Protein AF-A0A800JEU3-F1 (afdb_monomer_lite)

pLDDT: mean 88.06, std 15.31, range [31.55, 98.81]

Secondary structure (DSSP, 8-state):
--HHHHHTS-TTT-SHHHHHHHHHHHHSS-EEHHHHHHHHT--HHHHHHHHHHHHHTTSEEEEEEEETTEEEEEEEE-HHHHHHHHHHHHHHHHHHHHHHHHHHHHS-S----S----TTSEEEEE-SS-S--HHHHHHHHHHHHHHHHS-EEEES-S-S-HHHHHHHHHTT-EEESSGGG--SSEEEE-TT---HHHHHHHHHTT-EEEE---HHHHHHHHHHHHHHHTT-EEEEES-TT-HHHHHHHHT-SSEEEESSHHHHHTSPP-SEEEEEE-TTS-HHHHHHHHHHHHHH-TTSEEEE---S-HHHHHHHHHHHHHHHT-SEEEEES-TT-HHHHHHHHHHTTT-S-EEEESSGGG--GGGS-SSEEEEEEE-TT--HHHHHHHHHHHHHHTT---------

Foldseek 3Di:
DPVVLVVPADPLCPDPLLVLLLVVLLVDQKDWLVRSCVVVVHDSVRSVVSQVSCVVVVQKDWDWDADPNHIIIMIHGDPVNNVSSVVNVVSVVVVVVVVVVVVVVPDPDDDDDDFDPDPFAEAEAEQPFFAADPLLVQQLVLLLVVLVVFAEEEADDQFPDPVSVVVSVVSRYHYDPDLVPDPTQAYEYHLLAAAPVVVVVNVVVNHHYHYSHNVLLVVLLVLLVVCVVVVAAEEEQEDPPPRSVNRSPVPDPGHHYDPDLVSLLPDDADQEYEYEYRQQDDVVSSVVVQVSNCVNHVNHHYHYDYSNHPSNVSQLVSLLVLLLQFQAEEEEADPPDPQSVVSQVSSVVRYVHYDYDHALVRDDLVRQDLHGYYYYHYGNRGDPVRSVRNVVSSCVSNVNDDPPPDDD

Sequence (408 aa):
MNPETFQQLDKVIHEKGRMAIMSMLAASAELSFTELRDALGMTDGNLTTHIRTLKKSGYVAVAKSVQDNRPLTTCALTAAGRKAFGKYVALLEGIVKEARWSEKKTQPNESFTQPLPYKAGLTLLRAEHLGMCFGVRDAITMARHEVAAQPLTILGELVHNATVLDDLGQRGVQFENELERVATPTAMITAHGASDKARARVRAAGLRVADATCPLVHFAHEQVHKLAAAGFHVVVIGRKGHVEVRGLTEDLDECDVVLNETDIDALKARPHFGVAAQTTQPISRVRELVDYLQARFPKSEVRFVDTVCQPTKQRQESAEEMAFQSDVVLVVGGTNSNNTAELVRTCGKYCESVHHVQGPDDVSAEWIPETGTLGITAGTSTPDETIDAVEARVREISGVLLPTHRAA

Radius of gyration: 25.37 Å; chains: 1; bounding box: 52×61×71 Å

Structure (mmCIF, N/CA/C/O backbone):
data_AF-A0A800JEU3-F1
#
_entry.id   AF-A0A800JEU3-F1
#
loop_
_atom_site.group_PDB
_atom_site.id
_atom_site.type_symbol
_atom_site.label_atom_id
_atom_site.label_alt_id
_atom_site.label_comp_id
_atom_site.label_asym_id
_atom_site.label_entity_id
_atom_site.label_seq_id
_atom_site.pdbx_PDB_ins_code
_atom_site.Cartn_x
_atom_site.Cartn_y
_atom_site.Cartn_z
_atom_site.occupancy
_atom_site.B_iso_or_equiv
_atom_site.auth_seq_id
_atom_site.auth_comp_id
_atom_site.auth_asym_id
_atom_site.auth_atom_id
_atom_site.pdbx_PDB_model_num
ATOM 1 N N . MET A 1 1 ? 3.277 -17.929 31.498 1.00 55.88 1 MET A N 1
ATOM 2 C CA . MET A 1 1 ? 3.671 -18.832 30.399 1.00 55.88 1 MET A CA 1
ATOM 3 C C . MET A 1 1 ? 3.593 -20.264 30.906 1.00 55.88 1 MET A C 1
ATOM 5 O O . MET A 1 1 ? 4.268 -20.564 31.884 1.00 55.88 1 MET A O 1
ATOM 9 N N . ASN A 1 2 ? 2.724 -21.104 30.335 1.00 58.25 2 ASN A N 1
ATOM 10 C CA . ASN A 1 2 ? 2.676 -22.518 30.708 1.00 58.25 2 ASN A CA 1
ATOM 11 C C . ASN A 1 2 ? 3.906 -23.222 30.092 1.00 58.25 2 ASN A C 1
ATOM 13 O O . ASN A 1 2 ? 4.012 -23.273 28.864 1.00 58.25 2 ASN A O 1
ATOM 17 N N . PRO A 1 3 ? 4.863 -23.732 30.891 1.00 58.62 3 PRO A N 1
ATOM 18 C CA . PRO A 1 3 ? 6.051 -24.398 30.357 1.00 58.62 3 PRO A CA 1
ATOM 19 C C . PRO A 1 3 ? 5.718 -25.668 29.558 1.00 58.62 3 PRO A C 1
ATOM 21 O O . PRO A 1 3 ? 6.531 -26.101 28.743 1.00 58.62 3 PRO A O 1
ATOM 24 N N . GLU A 1 4 ? 4.522 -26.240 29.726 1.00 63.62 4 GLU A N 1
ATOM 25 C CA . GLU A 1 4 ? 4.069 -27.400 28.954 1.00 63.62 4 GLU A CA 1
ATOM 26 C C . GLU A 1 4 ? 3.823 -27.076 27.473 1.00 63.62 4 GLU A C 1
ATOM 28 O O . GLU A 1 4 ? 4.036 -27.937 26.621 1.00 63.62 4 GLU A O 1
ATOM 33 N N . THR A 1 5 ? 3.445 -25.840 27.126 1.00 65.44 5 THR A N 1
ATOM 34 C CA . THR A 1 5 ? 3.166 -25.445 25.731 1.00 65.44 5 THR A CA 1
ATOM 35 C C . THR A 1 5 ? 4.441 -25.465 24.878 1.00 65.44 5 THR A C 1
ATOM 37 O O . THR A 1 5 ? 4.423 -25.908 23.731 1.00 65.44 5 THR A O 1
ATOM 40 N N . PHE A 1 6 ? 5.590 -25.088 25.454 1.00 72.44 6 PHE A N 1
ATOM 41 C CA . PHE A 1 6 ? 6.894 -25.187 24.781 1.00 72.44 6 PHE A CA 1
ATOM 42 C C . PHE A 1 6 ? 7.346 -26.634 24.584 1.00 72.44 6 PHE A C 1
ATOM 44 O O . PHE A 1 6 ? 8.010 -26.946 23.597 1.00 72.44 6 PHE A O 1
ATOM 51 N N . GLN A 1 7 ? 6.971 -27.535 25.496 1.00 77.31 7 GLN A N 1
ATOM 52 C CA . GLN A 1 7 ? 7.301 -28.957 25.382 1.00 77.31 7 GLN A CA 1
ATOM 53 C C . GLN A 1 7 ? 6.527 -29.652 24.251 1.00 77.31 7 GLN A C 1
ATOM 55 O O . GLN A 1 7 ? 6.965 -30.700 23.776 1.00 77.31 7 GLN A O 1
ATOM 60 N N . GLN A 1 8 ? 5.421 -29.054 23.796 1.00 81.56 8 GLN A N 1
ATOM 61 C CA . GLN A 1 8 ? 4.605 -29.546 22.683 1.00 81.56 8 GLN A CA 1
ATOM 62 C C . GLN A 1 8 ? 5.136 -29.129 21.304 1.00 81.56 8 GLN A C 1
ATOM 64 O O . GLN A 1 8 ? 4.650 -29.638 20.292 1.00 81.56 8 GLN A O 1
ATOM 69 N N . LEU A 1 9 ? 6.131 -28.232 21.235 1.00 86.25 9 LEU A N 1
ATOM 70 C CA . LEU A 1 9 ? 6.754 -27.870 19.965 1.00 86.25 9 LEU A CA 1
ATOM 71 C C . LEU A 1 9 ? 7.426 -29.093 19.347 1.00 86.25 9 LEU A C 1
ATOM 73 O O . LEU A 1 9 ? 8.233 -29.784 19.975 1.00 86.25 9 LEU A O 1
ATOM 77 N N . ASP A 1 10 ? 7.112 -29.336 18.078 1.00 89.88 10 ASP A N 1
ATOM 78 C CA . ASP A 1 10 ? 7.740 -30.405 17.321 1.00 89.88 10 ASP A CA 1
ATOM 79 C C . ASP A 1 10 ? 9.250 -30.144 17.222 1.00 89.88 10 ASP A C 1
ATOM 81 O O . ASP A 1 10 ? 9.701 -29.242 16.515 1.00 89.88 10 ASP A O 1
ATOM 85 N N . LYS A 1 11 ? 10.042 -30.954 17.931 1.00 91.88 11 LYS A N 1
ATOM 86 C CA . LYS A 1 11 ? 11.508 -30.841 18.001 1.00 91.88 11 LYS A CA 1
ATOM 87 C C . LYS A 1 11 ? 12.188 -31.058 16.648 1.00 91.88 11 LYS A C 1
ATOM 89 O O . LYS A 1 11 ? 13.310 -30.596 16.434 1.00 91.88 11 LYS A O 1
ATOM 94 N N . VAL A 1 12 ? 11.531 -31.766 15.729 1.00 92.94 12 VAL A N 1
ATOM 95 C CA . VAL A 1 12 ? 12.007 -31.907 14.353 1.00 92.94 12 VAL A CA 1
ATOM 96 C C . VAL A 1 12 ? 11.840 -30.577 13.624 1.00 92.94 12 VAL A C 1
ATOM 98 O O . VAL A 1 12 ? 12.732 -30.196 12.883 1.00 92.94 12 VAL A O 1
ATOM 101 N N . ILE A 1 13 ? 10.761 -29.831 13.844 1.00 93.69 13 ILE A N 1
ATOM 102 C CA . ILE A 1 13 ? 10.526 -28.554 13.149 1.00 93.69 13 ILE A CA 1
ATOM 103 C C . ILE A 1 13 ? 11.259 -27.393 13.834 1.00 93.69 13 ILE A C 1
ATOM 105 O O . ILE A 1 13 ? 11.783 -26.524 13.144 1.00 93.69 13 ILE A O 1
ATOM 109 N N . HIS A 1 14 ? 11.338 -27.394 15.171 1.00 92.88 14 HIS A N 1
ATOM 110 C CA . HIS A 1 14 ? 11.905 -26.326 16.006 1.00 92.88 14 HIS A CA 1
ATOM 111 C C . HIS A 1 14 ? 13.440 -26.267 15.965 1.00 92.88 14 HIS A C 1
ATOM 113 O O . HIS A 1 14 ? 14.145 -26.479 16.947 1.00 92.88 14 HIS A O 1
ATOM 119 N N . GLU A 1 15 ? 13.953 -25.993 14.776 1.00 93.44 15 GLU A N 1
ATOM 120 C CA . GLU A 1 15 ? 15.336 -25.684 14.463 1.00 93.44 15 GLU A CA 1
ATOM 121 C C . GLU A 1 15 ? 15.302 -24.734 13.255 1.00 93.44 15 GLU A C 1
ATOM 123 O O . GLU A 1 15 ? 14.517 -24.935 12.325 1.00 93.44 15 GLU A O 1
ATOM 128 N N . LYS A 1 16 ? 16.113 -23.672 13.291 1.00 92.69 16 LYS A N 1
ATOM 129 C CA . LYS A 1 16 ? 16.038 -22.539 12.356 1.00 92.69 16 LYS A CA 1
ATOM 130 C C . LYS A 1 16 ? 16.022 -22.979 10.889 1.00 92.69 16 LYS A C 1
ATOM 132 O O . LYS A 1 16 ? 15.193 -22.492 10.121 1.00 92.69 16 LYS A O 1
ATOM 137 N N . GLY A 1 17 ? 16.920 -23.882 10.499 1.00 91.44 17 GLY A N 1
ATOM 138 C CA . GLY A 1 17 ? 17.047 -24.314 9.113 1.00 91.44 17 GLY A CA 1
ATOM 139 C C . GLY A 1 17 ? 15.857 -25.141 8.632 1.00 91.44 17 GLY A C 1
ATOM 140 O O . GLY A 1 17 ? 15.306 -24.879 7.563 1.00 91.44 17 GLY A O 1
ATOM 141 N N . ARG A 1 18 ? 15.402 -26.104 9.439 1.00 97.50 18 ARG A N 1
ATOM 142 C CA . ARG A 1 18 ? 14.235 -26.941 9.110 1.00 97.50 18 ARG A CA 1
ATOM 143 C C . ARG A 1 18 ? 12.944 -26.136 9.040 1.00 97.50 18 ARG A C 1
ATOM 145 O O . ARG A 1 18 ? 12.169 -26.340 8.109 1.00 97.50 18 ARG A O 1
ATOM 152 N N . MET A 1 19 ? 12.748 -25.199 9.965 1.00 96.12 19 MET A N 1
ATOM 153 C CA . MET A 1 19 ? 11.608 -24.285 9.935 1.00 96.12 19 MET A CA 1
ATOM 154 C C . MET A 1 19 ? 11.597 -23.461 8.641 1.00 96.12 19 MET A C 1
ATOM 156 O O . MET A 1 19 ? 10.575 -23.420 7.966 1.00 96.12 19 MET A O 1
ATOM 160 N N . ALA A 1 20 ? 12.735 -22.878 8.245 1.00 93.94 20 ALA A N 1
ATOM 161 C CA . ALA A 1 20 ? 12.829 -22.072 7.027 1.00 93.94 20 ALA A CA 1
ATOM 162 C C . ALA A 1 20 ? 12.518 -22.878 5.750 1.00 93.94 20 ALA A C 1
ATOM 164 O O . ALA A 1 20 ? 11.763 -22.418 4.893 1.00 93.94 20 ALA A O 1
ATOM 165 N N . ILE A 1 21 ? 13.024 -24.114 5.655 1.00 95.62 21 ILE A N 1
ATOM 166 C CA . ILE A 1 21 ? 12.718 -25.032 4.544 1.00 95.62 21 ILE A CA 1
ATOM 167 C C . ILE A 1 21 ? 11.220 -25.354 4.500 1.00 95.62 21 ILE A C 1
ATOM 169 O O . ILE A 1 21 ? 10.610 -25.307 3.432 1.00 95.62 21 ILE A O 1
ATOM 173 N N . MET A 1 22 ? 10.613 -25.678 5.647 1.00 96.38 22 MET A N 1
ATOM 174 C CA . MET A 1 22 ? 9.184 -25.995 5.706 1.00 96.38 22 MET A CA 1
ATOM 175 C C . MET A 1 22 ? 8.310 -24.787 5.357 1.00 96.38 22 MET A C 1
ATOM 177 O O . MET A 1 22 ? 7.333 -24.969 4.639 1.00 96.38 22 MET A O 1
ATOM 181 N N . SER A 1 23 ? 8.686 -23.569 5.765 1.00 94.19 23 SER A N 1
ATOM 182 C CA . SER A 1 23 ? 7.999 -22.332 5.368 1.00 94.19 23 SER A CA 1
ATOM 183 C C . SER A 1 23 ? 8.014 -22.126 3.852 1.00 94.19 23 SER A C 1
ATOM 185 O O . SER A 1 23 ? 6.966 -21.896 3.250 1.00 94.19 23 SER A O 1
ATOM 187 N N . MET A 1 24 ? 9.181 -22.261 3.213 1.00 93.19 24 MET A N 1
ATOM 188 C CA . MET A 1 24 ? 9.302 -22.112 1.758 1.00 93.19 24 MET A CA 1
ATOM 189 C C . MET A 1 24 ? 8.472 -23.150 0.994 1.00 93.19 24 MET A C 1
ATOM 191 O O . MET A 1 24 ? 7.746 -22.811 0.061 1.00 93.19 24 MET A O 1
ATOM 195 N N . LEU A 1 25 ? 8.526 -24.413 1.424 1.00 92.44 25 LEU A N 1
ATOM 196 C CA . LEU A 1 25 ? 7.765 -25.511 0.818 1.00 92.44 25 LEU A CA 1
ATOM 197 C C . LEU A 1 25 ? 6.268 -25.507 1.185 1.00 92.44 25 LEU A C 1
ATOM 199 O O . LEU A 1 25 ? 5.484 -26.259 0.604 1.00 92.44 25 LEU A O 1
ATOM 203 N N . ALA A 1 26 ? 5.852 -24.704 2.166 1.00 88.25 26 ALA A N 1
ATOM 204 C CA . ALA A 1 26 ? 4.441 -24.436 2.431 1.00 88.25 26 ALA A CA 1
ATOM 205 C C . ALA A 1 26 ? 3.883 -23.397 1.450 1.00 88.25 26 ALA A C 1
ATOM 207 O O . ALA A 1 26 ? 2.743 -23.544 1.016 1.00 88.25 26 ALA A O 1
ATOM 208 N N . ALA A 1 27 ? 4.695 -22.404 1.070 1.00 84.19 27 ALA A N 1
ATOM 209 C CA . ALA A 1 27 ? 4.334 -21.351 0.120 1.00 84.19 27 ALA A CA 1
ATOM 210 C C . ALA A 1 27 ? 4.409 -21.788 -1.356 1.00 84.19 27 ALA A C 1
ATOM 212 O O . ALA A 1 27 ? 3.821 -21.143 -2.217 1.00 84.19 27 ALA A O 1
ATOM 213 N N . SER A 1 28 ? 5.128 -22.872 -1.656 1.00 83.88 28 SER A N 1
ATOM 214 C CA . SER A 1 28 ? 5.294 -23.418 -3.011 1.00 83.88 28 SER A CA 1
ATOM 215 C C . SER A 1 28 ? 4.896 -24.893 -3.062 1.00 83.88 28 SER A C 1
ATOM 217 O O . SER A 1 28 ? 5.061 -25.624 -2.088 1.00 83.88 28 SER A O 1
ATOM 219 N N . ALA A 1 29 ? 4.366 -25.367 -4.194 1.00 80.56 29 ALA A N 1
ATOM 220 C CA . ALA A 1 29 ? 3.977 -26.774 -4.330 1.00 80.56 29 ALA A CA 1
ATOM 221 C C . ALA A 1 29 ? 5.193 -27.718 -4.232 1.00 80.56 29 ALA A C 1
ATOM 223 O O . ALA A 1 29 ? 5.134 -28.720 -3.514 1.00 80.56 29 ALA A O 1
ATOM 224 N N . GLU A 1 30 ? 6.284 -27.346 -4.903 1.00 91.88 30 GLU A N 1
ATOM 225 C CA . GLU A 1 30 ? 7.563 -28.051 -4.988 1.00 91.88 30 GLU A CA 1
ATOM 226 C C . GLU A 1 30 ? 8.678 -27.028 -5.284 1.00 91.88 30 GLU A C 1
ATOM 228 O O . GLU A 1 30 ? 8.423 -26.040 -5.970 1.00 91.88 30 GLU A O 1
ATOM 233 N N . LEU A 1 31 ? 9.889 -27.241 -4.761 1.00 94.19 31 LEU A N 1
ATOM 234 C CA . LEU A 1 31 ? 11.084 -26.436 -5.059 1.00 94.19 31 LEU A CA 1
ATOM 235 C C . LEU A 1 31 ? 12.291 -27.343 -5.305 1.00 94.19 31 LEU A C 1
ATOM 237 O O . LEU A 1 31 ? 12.438 -28.385 -4.661 1.00 94.19 31 LEU A O 1
ATOM 241 N N . SER A 1 32 ? 13.198 -26.942 -6.191 1.00 96.12 32 SER A N 1
ATOM 242 C CA . SER A 1 32 ? 14.481 -27.620 -6.366 1.00 96.12 32 SER A CA 1
ATOM 243 C C . SER A 1 32 ? 15.416 -27.400 -5.171 1.00 96.12 32 SER A C 1
ATOM 245 O O . SER A 1 32 ? 15.309 -26.436 -4.412 1.00 96.12 32 SER A O 1
ATOM 247 N N . PHE A 1 33 ? 16.379 -28.308 -5.005 1.00 95.69 33 PHE A N 1
ATOM 248 C CA . PHE A 1 33 ? 17.426 -28.187 -3.990 1.00 95.69 33 PHE A CA 1
ATOM 249 C C . PHE A 1 33 ? 18.221 -26.883 -4.151 1.00 95.69 33 PHE A C 1
ATOM 251 O O . PHE A 1 33 ? 18.536 -26.232 -3.160 1.00 95.69 33 PHE A O 1
ATOM 258 N N . THR A 1 34 ? 18.518 -26.496 -5.393 1.00 92.25 34 THR A N 1
ATOM 259 C CA . THR A 1 34 ? 19.255 -25.270 -5.715 1.00 92.25 34 THR A CA 1
ATOM 260 C C . THR A 1 34 ? 18.453 -24.024 -5.348 1.00 92.25 34 THR A C 1
ATOM 262 O O . THR A 1 34 ? 18.989 -23.149 -4.678 1.00 92.25 34 THR A O 1
ATOM 265 N N . GLU A 1 35 ? 17.158 -23.978 -5.675 1.00 93.88 35 GLU A N 1
ATOM 266 C CA . GLU A 1 35 ? 16.282 -22.859 -5.289 1.00 93.88 35 GLU A CA 1
ATOM 267 C C . GLU A 1 35 ? 16.171 -22.719 -3.769 1.00 93.88 35 GLU A C 1
ATOM 269 O O . GLU A 1 35 ? 16.309 -21.618 -3.243 1.00 93.88 35 GLU A O 1
ATOM 274 N N . LEU A 1 36 ? 15.982 -23.831 -3.047 1.00 94.56 36 LEU A N 1
ATOM 275 C CA . LEU A 1 36 ? 15.954 -23.816 -1.581 1.00 94.56 36 LEU A CA 1
ATOM 276 C C . LEU A 1 36 ? 17.273 -23.320 -0.990 1.00 94.56 36 LEU A C 1
ATOM 278 O O . LEU A 1 36 ? 17.274 -22.571 -0.018 1.00 94.56 36 LEU A O 1
ATOM 282 N N . ARG A 1 37 ? 18.402 -23.748 -1.554 1.00 96.44 37 ARG A N 1
ATOM 283 C CA . ARG A 1 37 ? 19.724 -23.345 -1.083 1.00 96.44 37 ARG A CA 1
ATOM 284 C C . ARG A 1 37 ? 19.946 -21.853 -1.253 1.00 96.44 37 ARG A C 1
ATOM 286 O O . ARG A 1 37 ? 20.336 -21.193 -0.291 1.00 96.44 37 ARG A O 1
ATOM 293 N N . ASP A 1 38 ? 19.711 -21.359 -2.463 1.00 92.25 38 ASP A N 1
ATOM 294 C CA . ASP A 1 38 ? 20.018 -19.987 -2.842 1.00 92.25 38 ASP A CA 1
ATOM 295 C C . ASP A 1 38 ? 19.075 -19.019 -2.114 1.00 92.25 38 ASP A C 1
ATOM 297 O O . ASP A 1 38 ? 19.531 -18.028 -1.547 1.00 92.25 38 ASP A O 1
ATOM 301 N N . ALA A 1 39 ? 17.785 -19.359 -2.004 1.00 89.56 39 ALA A N 1
ATOM 302 C CA . ALA A 1 39 ? 16.812 -18.552 -1.272 1.00 89.56 39 ALA A CA 1
ATOM 303 C C . ALA A 1 39 ? 17.063 -18.513 0.245 1.00 89.56 39 ALA A C 1
ATOM 305 O O . ALA A 1 39 ? 16.799 -17.498 0.887 1.00 89.56 39 ALA A O 1
ATOM 306 N N . LEU A 1 40 ? 17.571 -19.602 0.835 1.00 92.38 40 LEU A N 1
ATOM 307 C CA . LEU A 1 40 ? 17.846 -19.680 2.275 1.00 92.38 40 LEU A CA 1
ATOM 308 C C . LEU A 1 40 ? 19.284 -19.297 2.651 1.00 92.38 40 LEU A C 1
ATOM 310 O O . LEU A 1 40 ? 19.619 -19.314 3.838 1.00 92.38 40 LEU A O 1
ATOM 314 N N . GLY A 1 41 ? 20.144 -18.997 1.672 1.00 93.00 41 GLY A N 1
ATOM 315 C CA . GLY A 1 41 ? 21.563 -18.712 1.894 1.00 93.00 41 GLY A CA 1
ATOM 316 C C . GLY A 1 41 ? 22.309 -19.845 2.612 1.00 93.00 41 GLY A C 1
ATOM 317 O O . GLY A 1 41 ? 23.214 -19.590 3.406 1.00 93.00 41 GLY A O 1
ATOM 318 N N . MET A 1 42 ? 21.901 -21.102 2.403 1.00 93.44 42 MET A N 1
ATOM 319 C CA . MET A 1 42 ? 22.499 -22.268 3.065 1.00 93.44 42 MET A CA 1
ATOM 320 C C . MET A 1 42 ? 23.627 -22.875 2.229 1.00 93.44 42 MET A C 1
ATOM 322 O O . MET A 1 42 ? 23.632 -22.792 1.009 1.00 93.44 42 MET A O 1
ATOM 326 N N . THR A 1 43 ? 24.571 -23.565 2.870 1.00 94.19 43 THR A N 1
ATOM 327 C CA . THR A 1 43 ? 25.516 -24.428 2.145 1.00 94.19 43 THR A CA 1
ATOM 328 C C . THR A 1 43 ? 24.853 -25.758 1.771 1.00 94.19 43 THR A C 1
ATOM 330 O O . THR A 1 43 ? 23.958 -26.227 2.482 1.00 94.19 43 THR A O 1
ATOM 333 N N . ASP A 1 44 ? 25.328 -26.418 0.708 1.00 92.38 44 ASP A N 1
ATOM 334 C CA . ASP A 1 44 ? 24.822 -27.731 0.267 1.00 92.38 44 ASP A CA 1
ATOM 335 C C . ASP A 1 44 ? 24.794 -28.760 1.414 1.00 92.38 44 ASP A C 1
ATOM 337 O O . ASP A 1 44 ? 23.816 -29.492 1.595 1.00 92.38 44 ASP A O 1
ATOM 341 N N . GLY A 1 45 ? 25.856 -28.805 2.228 1.00 88.25 45 GLY A N 1
ATOM 342 C CA . GLY A 1 45 ? 25.961 -29.724 3.365 1.00 88.25 45 GLY A CA 1
ATOM 343 C C . GLY A 1 45 ? 24.949 -29.426 4.474 1.00 88.25 45 GLY A C 1
ATOM 344 O O . GLY A 1 45 ? 24.357 -30.352 5.041 1.00 88.25 45 GLY A O 1
ATOM 345 N N . ASN A 1 46 ? 24.705 -28.141 4.745 1.00 91.75 46 ASN A N 1
ATOM 346 C CA . ASN A 1 46 ? 23.732 -27.714 5.743 1.00 91.75 46 ASN A CA 1
ATOM 347 C C . ASN A 1 46 ? 22.302 -28.066 5.299 1.00 91.75 46 ASN A C 1
ATOM 349 O O . ASN A 1 46 ? 21.583 -28.799 5.984 1.00 91.75 46 ASN A O 1
ATOM 353 N N . LEU A 1 47 ? 21.935 -27.662 4.079 1.00 95.62 47 LEU A N 1
ATOM 354 C CA . LEU A 1 47 ? 20.620 -27.937 3.500 1.00 95.62 47 LEU A CA 1
ATOM 355 C C . LEU A 1 47 ? 20.338 -29.445 3.404 1.00 95.62 47 LEU A C 1
ATOM 357 O O . LEU A 1 47 ? 19.269 -29.912 3.804 1.00 95.62 47 LEU A O 1
ATOM 361 N N . THR A 1 48 ? 21.322 -30.234 2.958 1.00 96.81 48 THR A N 1
ATOM 362 C CA . THR A 1 48 ? 21.212 -31.701 2.888 1.00 96.81 48 THR A CA 1
ATOM 363 C C . THR A 1 48 ? 20.892 -32.317 4.249 1.00 96.81 48 THR A C 1
ATOM 365 O O . THR A 1 48 ? 20.086 -33.247 4.339 1.00 96.81 48 THR A O 1
ATOM 368 N N . THR A 1 49 ? 21.507 -31.812 5.319 1.00 93.94 49 THR A N 1
ATOM 369 C CA . THR A 1 49 ? 21.318 -32.332 6.679 1.00 93.94 49 THR A CA 1
ATOM 370 C C . THR A 1 49 ? 19.899 -32.065 7.186 1.00 93.94 49 THR A C 1
ATOM 372 O O . THR A 1 49 ? 19.240 -32.975 7.710 1.00 93.94 49 THR A O 1
ATOM 375 N N . HIS A 1 50 ? 19.383 -30.855 6.965 1.00 97.25 50 HIS A N 1
ATOM 376 C CA . HIS A 1 50 ? 18.015 -30.498 7.337 1.00 97.25 50 HIS A CA 1
ATOM 377 C C . HIS A 1 50 ? 16.973 -31.268 6.514 1.00 97.25 50 HIS A C 1
ATOM 379 O O . HIS A 1 50 ? 16.083 -31.888 7.102 1.00 97.25 50 HIS A O 1
ATOM 385 N N . ILE A 1 51 ? 17.121 -31.323 5.183 1.00 97.06 51 ILE A N 1
ATOM 386 C CA . ILE A 1 51 ? 16.217 -32.074 4.294 1.00 97.06 51 ILE A CA 1
ATOM 387 C C . ILE A 1 51 ? 16.199 -33.557 4.664 1.00 97.06 51 ILE A C 1
ATOM 389 O O . ILE A 1 51 ? 15.130 -34.158 4.743 1.00 97.06 51 ILE A O 1
ATOM 393 N N . ARG A 1 52 ? 17.359 -34.166 4.943 1.00 97.12 52 ARG A N 1
ATOM 394 C CA . ARG A 1 52 ? 17.433 -35.574 5.365 1.00 97.12 52 ARG A CA 1
ATOM 395 C C . ARG A 1 52 ? 16.649 -35.820 6.650 1.00 97.12 52 ARG A C 1
ATOM 397 O O . ARG A 1 52 ? 15.950 -36.825 6.749 1.00 97.12 52 ARG A O 1
ATOM 404 N N . THR A 1 53 ? 16.758 -34.909 7.613 1.00 95.69 53 THR A N 1
ATOM 405 C CA . THR A 1 53 ? 16.039 -35.005 8.888 1.00 95.69 53 THR A CA 1
ATOM 406 C C . THR A 1 53 ? 14.530 -34.882 8.676 1.00 95.69 53 THR A C 1
ATOM 408 O O . THR A 1 53 ? 13.779 -35.738 9.136 1.00 95.69 53 THR A O 1
ATOM 411 N N . LEU A 1 54 ? 14.089 -33.887 7.902 1.00 97.38 54 LEU A N 1
ATOM 412 C CA . LEU A 1 54 ? 12.677 -33.684 7.566 1.00 97.38 54 LEU A CA 1
ATOM 413 C C . LEU A 1 54 ? 12.090 -34.852 6.763 1.00 97.38 54 LEU A C 1
ATOM 415 O O . LEU A 1 54 ? 10.966 -35.279 7.023 1.00 97.38 54 LEU A O 1
ATOM 419 N N . LYS A 1 55 ? 12.860 -35.413 5.826 1.00 97.25 55 LYS A N 1
ATOM 420 C CA . LYS A 1 55 ? 12.481 -36.606 5.063 1.00 97.25 55 LYS A CA 1
ATOM 421 C C . LYS A 1 55 ? 12.351 -37.836 5.955 1.00 97.25 55 LYS A C 1
ATOM 423 O O . LYS A 1 55 ? 11.383 -38.576 5.820 1.00 97.25 55 LYS A O 1
ATOM 428 N N . LYS A 1 56 ? 13.296 -38.058 6.878 1.00 96.81 56 LYS A N 1
ATOM 429 C CA . LYS A 1 56 ? 13.252 -39.187 7.825 1.00 96.81 56 LYS A CA 1
ATOM 430 C C . LYS A 1 56 ? 12.013 -39.127 8.724 1.00 96.81 56 LYS A C 1
ATOM 432 O O . LYS A 1 56 ? 11.450 -40.171 9.030 1.00 96.81 56 LYS A O 1
ATOM 437 N N . SER A 1 57 ? 11.572 -37.924 9.088 1.00 95.81 57 SER A N 1
ATOM 438 C CA . SER A 1 57 ? 10.330 -37.696 9.839 1.00 95.81 57 SER A CA 1
ATOM 439 C C . SER A 1 57 ? 9.067 -37.696 8.965 1.00 95.81 57 SER A C 1
ATOM 441 O O . SER A 1 57 ? 7.973 -37.466 9.468 1.00 95.81 57 SER A O 1
ATOM 443 N N . GLY A 1 58 ? 9.194 -37.944 7.657 1.00 96.56 58 GLY A N 1
ATOM 444 C CA . GLY A 1 58 ? 8.072 -38.009 6.720 1.00 96.56 58 GLY A CA 1
ATOM 445 C C . GLY A 1 58 ? 7.470 -36.654 6.340 1.00 96.56 58 GLY A C 1
ATOM 446 O O . GLY A 1 58 ? 6.409 -36.624 5.721 1.00 96.56 58 GLY A O 1
ATOM 447 N N . TYR A 1 59 ? 8.112 -35.535 6.684 1.00 97.25 59 TYR A N 1
ATOM 448 C CA . TYR A 1 59 ? 7.578 -34.186 6.456 1.00 97.25 59 TYR A CA 1
ATOM 449 C C . TYR A 1 59 ? 7.884 -33.644 5.063 1.00 97.25 59 TYR A C 1
ATOM 451 O O . TYR A 1 59 ? 7.064 -32.934 4.483 1.00 97.25 59 TYR A O 1
ATOM 459 N N . VAL A 1 60 ? 9.036 -34.010 4.507 1.00 97.19 60 VAL A N 1
ATOM 460 C CA . VAL A 1 60 ? 9.461 -33.588 3.168 1.00 97.19 60 VAL A CA 1
ATOM 461 C C . VAL A 1 60 ? 9.642 -34.812 2.277 1.00 97.19 60 VAL A C 1
ATOM 463 O O . VAL A 1 60 ? 10.378 -35.740 2.616 1.00 97.19 60 VAL A O 1
ATOM 466 N N . ALA A 1 61 ? 8.983 -34.805 1.123 1.00 95.75 61 ALA A N 1
ATOM 467 C CA . ALA A 1 61 ? 9.280 -35.710 0.025 1.00 95.75 61 ALA A CA 1
ATOM 468 C C . ALA A 1 61 ? 10.447 -35.146 -0.787 1.00 95.75 61 ALA A C 1
ATOM 470 O O . ALA A 1 61 ? 10.532 -33.939 -0.998 1.00 95.75 61 ALA A O 1
ATOM 471 N N . VAL A 1 62 ? 11.340 -36.029 -1.237 1.00 96.50 62 VAL A N 1
ATOM 472 C CA . VAL A 1 62 ? 12.461 -35.670 -2.112 1.00 96.50 62 VAL A CA 1
ATOM 473 C C . VAL A 1 62 ? 12.399 -36.557 -3.341 1.00 96.50 62 VAL A C 1
ATOM 475 O O . VAL A 1 62 ? 12.561 -37.776 -3.205 1.00 96.50 62 VAL A O 1
ATOM 478 N N . ALA A 1 63 ? 12.192 -35.946 -4.501 1.00 93.81 63 ALA A N 1
ATOM 479 C CA . ALA A 1 63 ? 12.208 -36.606 -5.796 1.00 93.81 63 ALA A CA 1
ATOM 480 C C . ALA A 1 63 ? 13.529 -36.311 -6.515 1.00 93.81 63 ALA A C 1
ATOM 482 O O . ALA A 1 63 ? 14.133 -35.252 -6.347 1.00 93.81 63 ALA A O 1
ATOM 483 N N . LYS A 1 64 ? 14.004 -37.286 -7.290 1.00 92.44 64 LYS A N 1
ATOM 484 C CA . LYS A 1 64 ? 15.152 -37.123 -8.181 1.00 92.44 64 LYS A CA 1
ATOM 485 C C . LYS A 1 64 ? 14.678 -37.371 -9.598 1.00 92.44 64 LYS A C 1
ATOM 487 O O . LYS A 1 64 ? 14.123 -38.432 -9.873 1.00 92.44 64 LYS A O 1
ATOM 492 N N . SER A 1 65 ? 14.917 -36.412 -10.470 1.00 88.75 65 SER A N 1
ATOM 493 C CA . SER A 1 65 ? 14.639 -36.499 -11.896 1.00 88.75 65 SER A CA 1
ATOM 494 C C . SER A 1 65 ? 15.881 -36.093 -12.683 1.00 88.75 65 SER A C 1
ATOM 496 O O . SER A 1 65 ? 16.892 -35.665 -12.121 1.00 88.75 65 SER A O 1
ATOM 498 N N . VAL A 1 66 ? 15.831 -36.285 -13.995 1.00 82.50 66 VAL A N 1
ATOM 499 C CA . VAL A 1 66 ? 16.843 -35.769 -14.914 1.00 82.50 66 VAL A CA 1
ATOM 500 C C . VAL A 1 66 ? 16.144 -34.754 -15.800 1.00 82.50 66 VAL A C 1
ATOM 502 O O . VAL A 1 66 ? 15.165 -35.092 -16.460 1.00 82.50 66 VAL A O 1
ATOM 505 N N . GLN A 1 67 ? 16.639 -33.523 -15.795 1.00 78.56 67 GLN A N 1
ATOM 506 C CA . GLN A 1 67 ? 16.181 -32.448 -16.667 1.00 78.56 67 GLN A CA 1
ATOM 507 C C . GLN A 1 67 ? 17.397 -31.947 -17.445 1.00 78.56 67 GLN A C 1
ATOM 509 O O . GLN A 1 67 ? 18.448 -31.703 -16.855 1.00 78.56 67 GLN A O 1
ATOM 514 N N . ASP A 1 68 ? 17.295 -31.887 -18.773 1.00 76.25 68 ASP A N 1
ATOM 515 C CA . ASP A 1 68 ? 18.379 -31.445 -19.665 1.00 76.25 68 ASP A CA 1
ATOM 516 C C . ASP A 1 68 ? 19.715 -32.181 -19.442 1.00 76.25 68 ASP A C 1
ATOM 518 O O . ASP A 1 68 ? 20.791 -31.584 -19.385 1.00 76.25 68 ASP A O 1
ATOM 522 N N . ASN A 1 69 ? 19.650 -33.510 -19.282 1.00 82.50 69 ASN A N 1
ATOM 523 C CA . ASN A 1 69 ? 20.802 -34.374 -18.989 1.00 82.50 69 ASN A CA 1
ATOM 524 C C . ASN A 1 69 ? 21.529 -34.063 -17.663 1.00 82.50 69 ASN A C 1
ATOM 526 O O . ASN A 1 69 ? 22.641 -34.544 -17.434 1.00 82.50 69 ASN A O 1
ATOM 530 N N . ARG A 1 70 ? 20.906 -33.290 -16.764 1.00 76.56 70 ARG A N 1
ATOM 531 C CA . ARG A 1 70 ? 21.434 -32.963 -15.436 1.00 76.56 70 ARG A CA 1
ATOM 532 C C . ARG A 1 70 ? 20.533 -33.533 -14.337 1.00 76.56 70 ARG A C 1
ATOM 534 O O . ARG A 1 70 ? 19.310 -33.508 -14.467 1.00 76.56 70 ARG A O 1
ATOM 541 N N . PRO A 1 71 ? 21.111 -34.058 -13.244 1.00 83.12 71 PRO A N 1
ATOM 542 C CA . PRO A 1 71 ? 20.328 -34.531 -12.113 1.00 83.12 71 PRO A CA 1
ATOM 543 C C . PRO A 1 71 ? 19.660 -33.346 -11.404 1.00 83.12 71 PRO A C 1
ATOM 545 O O . PRO A 1 71 ? 20.342 -32.454 -10.902 1.00 83.12 71 PRO A O 1
ATOM 548 N N . LEU A 1 72 ? 18.332 -33.368 -11.325 1.00 90.06 72 LEU A N 1
ATOM 549 C CA . LEU A 1 72 ? 17.525 -32.424 -10.563 1.00 90.06 72 LEU A CA 1
ATOM 550 C C . LEU A 1 72 ? 16.990 -33.122 -9.313 1.00 90.06 72 LEU A C 1
ATOM 552 O O . LEU A 1 72 ? 16.478 -34.239 -9.363 1.00 90.06 72 LEU A O 1
ATOM 556 N N . THR A 1 73 ? 17.125 -32.465 -8.167 1.00 94.25 73 THR A N 1
ATOM 557 C CA . THR A 1 73 ? 16.517 -32.920 -6.915 1.00 94.25 73 THR A CA 1
ATOM 558 C C . THR A 1 73 ? 15.479 -31.899 -6.496 1.00 94.25 73 THR A C 1
ATOM 560 O O . THR A 1 73 ? 15.833 -30.738 -6.301 1.00 94.25 73 THR A O 1
ATOM 563 N N . THR A 1 74 ? 14.231 -32.325 -6.336 1.00 95.62 74 THR A N 1
ATOM 564 C CA . THR A 1 74 ? 13.134 -31.470 -5.882 1.00 95.62 74 THR A CA 1
ATOM 565 C C . THR A 1 74 ? 12.600 -31.929 -4.537 1.00 95.62 74 THR A C 1
ATOM 567 O O . THR A 1 74 ? 12.731 -33.091 -4.141 1.00 95.62 74 THR A O 1
ATOM 570 N N . CYS A 1 75 ? 12.066 -30.974 -3.789 1.00 96.75 75 CYS A N 1
ATOM 571 C CA . CYS A 1 75 ? 11.558 -31.137 -2.444 1.00 96.75 75 CYS A CA 1
ATOM 572 C C . CYS A 1 75 ? 10.141 -30.575 -2.374 1.00 96.75 75 CYS A C 1
ATOM 574 O O . CYS A 1 75 ? 9.872 -29.495 -2.891 1.00 96.75 75 CYS A O 1
ATOM 576 N N . ALA A 1 76 ? 9.251 -31.279 -1.684 1.00 94.81 76 ALA A N 1
ATOM 577 C CA . ALA A 1 76 ? 7.883 -30.837 -1.442 1.00 94.81 76 ALA A CA 1
ATOM 578 C C . ALA A 1 76 ? 7.432 -31.263 -0.044 1.00 94.81 76 ALA A C 1
ATOM 580 O O . ALA A 1 76 ? 7.864 -32.303 0.465 1.00 94.81 76 ALA A O 1
ATOM 581 N N . LEU A 1 77 ? 6.536 -30.498 0.587 1.00 95.00 77 LEU A N 1
ATOM 582 C CA . LEU A 1 77 ? 5.886 -30.977 1.807 1.00 95.00 77 LEU A CA 1
ATOM 583 C C . LEU A 1 77 ? 4.931 -32.126 1.479 1.00 95.00 77 LEU A C 1
ATOM 585 O O . LEU A 1 77 ? 4.077 -32.018 0.594 1.00 95.00 77 LEU A O 1
ATOM 589 N N . THR A 1 78 ? 5.022 -33.203 2.257 1.00 95.19 78 THR A N 1
ATOM 590 C CA . THR A 1 78 ? 4.005 -34.261 2.252 1.00 95.19 78 THR A CA 1
ATOM 591 C C . THR A 1 78 ? 2.717 -33.754 2.909 1.00 95.19 78 THR A C 1
ATOM 593 O O . THR A 1 78 ? 2.723 -32.747 3.620 1.00 95.19 78 THR A O 1
ATOM 596 N N . ALA A 1 79 ? 1.602 -34.475 2.756 1.00 86.81 79 ALA A N 1
ATOM 597 C CA . ALA A 1 79 ? 0.373 -34.156 3.492 1.00 86.81 79 ALA A CA 1
ATOM 598 C C . ALA A 1 79 ? 0.595 -34.155 5.020 1.00 86.81 79 ALA A C 1
ATOM 600 O O . ALA A 1 79 ? 0.102 -33.273 5.727 1.00 86.81 79 ALA A O 1
ATOM 601 N N . ALA A 1 80 ? 1.395 -35.105 5.524 1.00 86.94 80 ALA A N 1
ATOM 602 C CA . ALA A 1 80 ? 1.792 -35.158 6.928 1.00 86.94 80 ALA A CA 1
ATOM 603 C C . ALA A 1 80 ? 2.652 -33.946 7.322 1.00 86.94 80 ALA A C 1
ATOM 605 O O . ALA A 1 80 ? 2.399 -33.340 8.360 1.00 86.94 80 ALA A O 1
ATOM 606 N N . GLY A 1 81 ? 3.603 -33.549 6.471 1.00 91.50 81 GLY A N 1
ATOM 607 C CA . GLY A 1 81 ? 4.447 -32.371 6.666 1.00 91.50 81 GLY A CA 1
ATOM 608 C C . GLY A 1 81 ? 3.665 -31.063 6.694 1.00 91.50 81 GLY A C 1
ATOM 609 O O . GLY A 1 81 ? 3.876 -30.265 7.600 1.00 91.50 81 GLY A O 1
ATOM 610 N N . ARG A 1 82 ? 2.708 -30.861 5.775 1.00 89.31 82 ARG A N 1
ATOM 611 C CA . ARG A 1 82 ? 1.828 -29.673 5.775 1.00 89.31 82 ARG A CA 1
ATOM 612 C C . ARG A 1 82 ? 0.986 -29.604 7.046 1.00 89.31 82 ARG A C 1
ATOM 614 O O . ARG A 1 82 ? 0.924 -28.558 7.684 1.00 89.31 82 ARG A O 1
ATOM 621 N N . LYS A 1 83 ? 0.392 -30.730 7.460 1.00 84.06 83 LYS A N 1
ATOM 622 C CA . LYS A 1 83 ? -0.395 -30.807 8.700 1.00 84.06 83 LYS A CA 1
ATOM 623 C C . LYS A 1 83 ? 0.463 -30.550 9.943 1.00 84.06 83 LYS A C 1
ATOM 625 O O . LYS A 1 83 ? 0.024 -29.835 10.839 1.00 84.06 83 LYS A O 1
ATOM 630 N N . ALA A 1 84 ? 1.663 -31.128 10.007 1.00 88.25 84 ALA A N 1
ATOM 631 C CA . ALA A 1 84 ? 2.596 -30.930 11.115 1.00 88.25 84 ALA A CA 1
ATOM 632 C C . ALA A 1 84 ? 3.079 -29.476 11.188 1.00 88.25 84 ALA A C 1
ATOM 634 O O . ALA A 1 84 ? 3.057 -28.880 12.261 1.00 88.25 84 ALA A O 1
ATOM 635 N N . PHE A 1 85 ? 3.421 -28.878 10.043 1.00 94.06 85 PHE A N 1
ATOM 636 C CA . PHE A 1 85 ? 3.842 -27.483 9.968 1.00 94.06 85 PHE A CA 1
ATOM 637 C C . PHE A 1 85 ? 2.725 -26.513 10.361 1.00 94.06 85 PHE A C 1
ATOM 639 O O . PHE A 1 85 ? 2.954 -25.624 11.171 1.00 94.06 85 PHE A O 1
ATOM 646 N N . GLY A 1 86 ? 1.497 -26.722 9.875 1.00 86.62 86 GLY A N 1
ATOM 647 C CA . GLY A 1 86 ? 0.348 -25.896 10.262 1.00 86.62 86 GLY A CA 1
ATOM 648 C C . GLY A 1 86 ? 0.063 -25.952 11.766 1.00 86.62 86 GLY A C 1
ATOM 649 O O . GLY A 1 86 ? -0.131 -24.917 12.395 1.00 86.62 86 GLY A O 1
ATOM 650 N N . LYS A 1 87 ? 0.124 -27.146 12.377 1.00 87.44 87 LYS A N 1
ATOM 651 C CA . LYS A 1 87 ? 0.017 -27.294 13.841 1.00 87.44 87 LYS A CA 1
ATOM 652 C C . LYS A 1 87 ? 1.143 -26.577 14.581 1.00 87.44 87 LYS A C 1
ATOM 654 O O . LYS A 1 87 ? 0.898 -25.969 15.615 1.00 87.44 87 LYS A O 1
ATOM 659 N N . TYR A 1 88 ? 2.363 -26.671 14.062 1.00 91.88 88 TYR A N 1
ATOM 660 C CA . TYR A 1 88 ? 3.530 -26.017 14.635 1.00 91.88 88 TYR A CA 1
ATOM 661 C C . TYR A 1 88 ? 3.401 -24.488 14.611 1.00 91.88 88 TYR A C 1
ATOM 663 O O . TYR A 1 88 ? 3.617 -23.851 15.638 1.00 91.88 88 TYR A O 1
ATOM 671 N N . VAL A 1 89 ? 2.988 -23.909 13.479 1.00 89.19 89 VAL A N 1
ATOM 672 C CA . VAL A 1 89 ? 2.737 -22.464 13.349 1.00 89.19 89 VAL A CA 1
ATOM 673 C C . VAL A 1 89 ? 1.608 -22.028 14.280 1.00 89.19 89 VAL A C 1
ATOM 675 O O . VAL A 1 89 ? 1.801 -21.090 15.041 1.00 89.19 89 VAL A O 1
ATOM 678 N N . ALA A 1 90 ? 0.489 -22.758 14.322 1.00 82.44 90 ALA A N 1
ATOM 679 C CA . ALA A 1 90 ? -0.615 -22.454 15.235 1.00 82.44 90 ALA A CA 1
ATOM 680 C C . ALA A 1 90 ? -0.192 -22.503 16.716 1.00 82.44 90 ALA A C 1
ATOM 682 O O . ALA A 1 90 ? -0.635 -21.686 17.522 1.00 82.44 90 ALA A O 1
ATOM 683 N N . LEU A 1 91 ? 0.693 -23.437 17.086 1.00 86.00 91 LEU A N 1
ATOM 684 C CA . LEU A 1 91 ? 1.247 -23.514 18.437 1.00 86.00 91 LEU A CA 1
ATOM 685 C C . LEU A 1 91 ? 2.185 -22.335 18.729 1.00 86.00 91 LEU A C 1
ATOM 687 O O . LEU A 1 91 ? 2.103 -21.762 19.811 1.00 86.00 91 LEU A O 1
ATOM 691 N N . LEU A 1 92 ? 3.036 -21.934 17.777 1.00 85.50 92 LEU A N 1
ATOM 692 C CA . LEU A 1 92 ? 3.867 -20.733 17.909 1.00 85.50 92 LEU A CA 1
ATOM 693 C C . LEU A 1 92 ? 3.018 -19.465 18.026 1.00 85.50 92 LEU A C 1
ATOM 695 O O . LEU A 1 92 ? 3.291 -18.639 18.889 1.00 85.50 92 LEU A O 1
ATOM 699 N N . GLU A 1 93 ? 1.969 -19.322 17.220 1.00 82.25 93 GLU A N 1
ATOM 700 C CA . GLU A 1 93 ? 1.006 -18.224 17.329 1.00 82.25 93 GLU A CA 1
ATOM 701 C C . GLU A 1 93 ? 0.307 -18.231 18.689 1.00 82.25 93 GLU A C 1
ATOM 703 O O . GLU A 1 93 ? 0.150 -17.176 19.295 1.00 82.25 93 GLU A O 1
ATOM 708 N N . GLY A 1 94 ? -0.065 -19.408 19.201 1.00 80.38 94 GLY A N 1
ATOM 709 C CA . GLY A 1 94 ? -0.608 -19.582 20.547 1.00 80.38 94 GLY A CA 1
ATOM 710 C C . GLY A 1 94 ? 0.376 -19.150 21.634 1.00 80.38 94 GLY A C 1
ATOM 711 O O . GLY A 1 94 ? 0.010 -18.375 22.511 1.00 80.38 94 GLY A O 1
ATOM 712 N N . ILE A 1 95 ? 1.641 -19.566 21.537 1.00 81.62 95 ILE A N 1
ATOM 713 C CA . ILE A 1 95 ? 2.717 -19.160 22.454 1.00 81.62 95 ILE A CA 1
ATOM 714 C C . ILE A 1 95 ? 2.951 -17.650 22.383 1.00 81.62 95 ILE A C 1
ATOM 716 O O . ILE A 1 95 ? 3.079 -17.014 23.422 1.00 81.62 95 ILE A O 1
ATOM 720 N N . VAL A 1 96 ? 2.982 -17.056 21.188 1.00 77.56 96 VAL A N 1
ATOM 721 C CA . VAL A 1 96 ? 3.129 -15.605 21.005 1.00 77.56 96 VAL A CA 1
ATOM 722 C C . VAL A 1 96 ? 1.913 -14.870 21.564 1.00 77.56 96 VAL A C 1
ATOM 724 O O . VAL A 1 96 ? 2.081 -13.849 22.223 1.00 77.56 96 VAL A O 1
ATOM 727 N N . LYS A 1 97 ? 0.696 -15.391 21.375 1.00 74.75 97 LYS A N 1
ATOM 728 C CA . LYS A 1 97 ? -0.530 -14.852 21.984 1.00 74.75 97 LYS A CA 1
ATOM 729 C C . LYS A 1 97 ? -0.478 -14.941 23.510 1.00 74.75 97 LYS A C 1
ATOM 731 O O . LYS A 1 97 ? -0.771 -13.951 24.166 1.00 74.75 97 LYS A O 1
ATOM 736 N N . GLU A 1 98 ? -0.051 -16.065 24.083 1.00 72.81 98 GLU A N 1
ATOM 737 C CA . GLU A 1 98 ? 0.123 -16.244 25.532 1.00 72.81 98 GLU A CA 1
ATOM 738 C C . GLU A 1 98 ? 1.266 -15.401 26.108 1.00 72.81 98 GLU A C 1
ATOM 740 O O . GLU A 1 98 ? 1.172 -14.938 27.246 1.00 72.81 98 GLU A O 1
ATOM 745 N N . ALA A 1 99 ? 2.348 -15.204 25.353 1.00 65.06 99 ALA A N 1
ATOM 746 C CA . ALA A 1 99 ? 3.471 -14.352 25.725 1.00 65.06 99 ALA A CA 1
ATOM 747 C C . ALA A 1 99 ? 3.046 -12.884 25.711 1.00 65.06 99 ALA A C 1
ATOM 749 O O . ALA A 1 99 ? 3.195 -12.222 26.729 1.00 65.06 99 ALA A O 1
ATOM 750 N N . ARG A 1 100 ? 2.376 -12.425 24.646 1.00 62.34 100 ARG A N 1
ATOM 751 C CA . ARG A 1 100 ? 1.735 -11.101 24.580 1.00 62.34 100 ARG A CA 1
ATOM 752 C C . ARG A 1 100 ? 0.690 -10.920 25.686 1.00 62.34 100 ARG A C 1
ATOM 754 O O . ARG A 1 100 ? 0.580 -9.846 26.263 1.00 62.34 100 ARG A O 1
ATOM 761 N N . TRP A 1 101 ? -0.053 -11.975 26.031 1.00 43.91 101 TRP A N 1
ATOM 762 C CA . TRP A 1 101 ? -1.010 -11.982 27.145 1.00 43.91 101 TRP A CA 1
ATOM 763 C C . TRP A 1 101 ? -0.331 -11.936 28.523 1.00 43.91 101 TRP A C 1
ATOM 765 O O . TRP A 1 101 ? -0.835 -11.301 29.446 1.00 43.91 101 TRP A O 1
ATOM 775 N N . SER A 1 102 ? 0.816 -12.602 28.678 1.00 43.00 102 SER A N 1
ATOM 776 C CA . SER A 1 102 ? 1.601 -12.609 29.918 1.00 43.00 102 SER A CA 1
ATOM 777 C C . SER A 1 102 ? 2.363 -11.290 30.102 1.00 43.00 102 SER A C 1
ATOM 779 O O . SER A 1 102 ? 2.383 -10.772 31.211 1.00 43.00 102 SER A O 1
ATOM 781 N N . GLU A 1 103 ? 2.898 -10.700 29.028 1.00 39.41 103 GLU A N 1
ATOM 782 C CA . GLU A 1 103 ? 3.485 -9.352 29.007 1.00 39.41 103 GLU A CA 1
ATOM 783 C C . GLU A 1 103 ? 2.444 -8.285 29.377 1.00 39.41 103 GLU A C 1
ATOM 785 O O . GLU A 1 103 ? 2.736 -7.434 30.216 1.00 39.41 103 GLU A O 1
ATOM 790 N N . LYS A 1 104 ? 1.195 -8.414 28.894 1.00 39.31 104 LYS A N 1
ATOM 791 C CA . LYS A 1 104 ? 0.045 -7.599 29.339 1.00 39.31 104 LYS A CA 1
ATOM 792 C C . LYS A 1 104 ? -0.285 -7.725 30.840 1.00 39.31 104 LYS A C 1
ATOM 794 O O . LYS A 1 104 ? -0.986 -6.866 31.362 1.00 39.31 104 LYS A O 1
ATOM 799 N N . LYS A 1 105 ? 0.175 -8.772 31.547 1.00 39.78 105 LYS A N 1
ATOM 800 C CA . LYS A 1 105 ? -0.040 -8.949 33.003 1.00 39.78 105 LYS A CA 1
ATOM 801 C C . LYS A 1 105 ? 1.108 -8.438 33.878 1.00 39.78 105 LYS A C 1
ATOM 803 O O . LYS A 1 105 ? 0.862 -8.114 35.035 1.00 39.78 105 LYS A O 1
ATOM 808 N N . THR A 1 106 ? 2.347 -8.421 33.383 1.00 34.91 106 THR A N 1
ATOM 809 C CA . THR A 1 106 ? 3.544 -8.089 34.188 1.00 34.91 106 THR A CA 1
ATOM 810 C C . THR A 1 106 ? 4.088 -6.678 33.980 1.00 34.91 106 THR A C 1
ATOM 812 O O . THR A 1 106 ? 4.967 -6.267 34.732 1.00 34.91 106 THR A O 1
ATOM 815 N N . GLN A 1 107 ? 3.554 -5.913 33.028 1.00 31.92 107 GLN A N 1
ATOM 816 C CA . GLN A 1 107 ? 3.718 -4.461 33.002 1.00 31.92 107 GLN A CA 1
ATOM 817 C C . GLN A 1 107 ? 2.420 -3.814 33.500 1.00 31.92 107 GLN A C 1
ATOM 819 O O . GLN A 1 107 ? 1.395 -3.939 32.830 1.00 31.92 107 GLN A O 1
ATOM 824 N N . PRO A 1 108 ? 2.411 -3.135 34.661 1.00 37.25 108 PRO A N 1
ATOM 825 C CA . PRO A 1 108 ? 1.312 -2.248 34.992 1.00 37.25 108 PRO A CA 1
ATOM 826 C C . PRO A 1 108 ? 1.424 -1.024 34.076 1.00 37.25 108 PRO A C 1
ATOM 828 O O . PRO A 1 108 ? 2.122 -0.073 34.403 1.00 37.25 108 PRO A O 1
ATOM 831 N N . ASN A 1 109 ? 0.827 -1.113 32.885 1.00 32.00 109 ASN A N 1
ATOM 832 C CA . ASN A 1 109 ? 0.254 0.014 32.150 1.00 32.00 109 ASN A CA 1
ATOM 833 C C . ASN A 1 109 ? -0.596 -0.495 30.969 1.00 32.00 109 ASN A C 1
ATOM 835 O O . ASN A 1 109 ? -0.098 -0.931 29.936 1.00 32.00 109 ASN A O 1
ATOM 839 N N . GLU A 1 110 ? -1.905 -0.498 31.226 1.00 44.19 110 GLU A N 1
ATOM 840 C CA . GLU A 1 110 ? -3.045 -0.234 30.337 1.00 44.19 110 GLU A CA 1
ATOM 841 C C . GLU A 1 110 ? -2.861 -0.404 28.809 1.00 44.19 110 GLU A C 1
ATOM 843 O O . GLU A 1 110 ? -2.381 0.485 28.119 1.00 44.19 110 GLU A O 1
ATOM 848 N N . SER A 1 111 ? -3.397 -1.495 28.238 1.00 34.66 111 SER A N 1
ATOM 849 C CA . SER A 1 111 ? -4.179 -1.414 26.986 1.00 34.66 111 SER A CA 1
ATOM 850 C C . SER A 1 111 ? -5.117 -2.621 26.810 1.00 34.66 111 SER A C 1
ATOM 852 O O . SER A 1 111 ? -4.733 -3.794 26.693 1.00 34.66 111 SER A O 1
ATOM 854 N N . PHE A 1 112 ? -6.402 -2.286 26.842 1.00 40.66 112 PHE A N 1
ATOM 855 C CA . PHE A 1 112 ? -7.570 -3.152 26.859 1.00 40.66 112 PHE A CA 1
ATOM 856 C C . PHE A 1 112 ? -7.795 -3.882 25.528 1.00 40.66 112 PHE A C 1
ATOM 858 O O . PHE A 1 112 ? -7.990 -3.254 24.499 1.00 40.66 112 PHE A O 1
ATOM 865 N N . THR A 1 113 ? -7.860 -5.216 25.569 1.00 39.72 113 THR A N 1
ATOM 866 C CA . THR A 1 113 ? -8.606 -6.037 24.588 1.00 39.72 113 THR A CA 1
ATOM 867 C C . THR A 1 113 ? -9.295 -7.203 25.303 1.00 39.72 113 THR A C 1
ATOM 869 O O . THR A 1 113 ? -9.179 -8.364 24.915 1.00 39.72 113 THR A O 1
ATOM 872 N N . GLN A 1 114 ? -9.965 -6.899 26.412 1.00 41.91 114 GLN A N 1
ATOM 873 C CA . GLN A 1 114 ? -11.123 -7.668 26.860 1.00 41.91 114 GLN A CA 1
ATOM 874 C C . GLN A 1 114 ? -12.327 -6.734 26.756 1.00 41.91 114 GLN A C 1
ATOM 876 O O . GLN A 1 114 ? -12.165 -5.554 27.080 1.00 41.91 114 GLN A O 1
ATOM 881 N N . PRO A 1 115 ? -13.505 -7.216 26.321 1.00 36.97 115 PRO A N 1
ATOM 882 C CA . PRO A 1 115 ? -14.719 -6.423 26.395 1.00 36.97 115 PRO A CA 1
ATOM 883 C C . PRO A 1 115 ? -14.960 -6.101 27.870 1.00 36.97 115 PRO A C 1
ATOM 885 O O . PRO A 1 115 ? -15.294 -6.971 28.675 1.00 36.97 115 PRO A O 1
ATOM 888 N N . LEU A 1 116 ? -14.691 -4.853 28.241 1.00 41.41 116 LEU A N 1
ATOM 889 C CA . LEU A 1 116 ? -15.062 -4.326 29.539 1.00 41.41 116 LEU A CA 1
ATOM 890 C C . LEU A 1 116 ? -16.586 -4.179 29.546 1.00 41.41 116 LEU A C 1
ATOM 892 O O . LEU A 1 116 ? -17.120 -3.512 28.660 1.00 41.41 116 LEU A O 1
ATOM 896 N N . PRO A 1 117 ? -17.308 -4.765 30.513 1.00 37.44 117 PRO A N 1
ATOM 897 C CA . PRO A 1 117 ? -18.729 -4.506 30.647 1.00 37.44 117 PRO A CA 1
ATOM 898 C C . PRO A 1 117 ? -18.900 -3.076 31.181 1.00 37.44 117 PRO A C 1
ATOM 900 O O . PRO A 1 117 ? -18.768 -2.821 32.378 1.00 37.44 117 PRO A O 1
ATOM 903 N N . TYR A 1 118 ? -19.133 -2.128 30.272 1.00 40.84 118 TYR A N 1
ATOM 904 C CA . TYR A 1 118 ? -19.416 -0.729 30.587 1.00 40.84 118 TYR A CA 1
ATOM 905 C C . TYR A 1 118 ? -20.854 -0.559 31.096 1.00 40.84 118 TYR A C 1
ATOM 907 O O . TYR A 1 118 ? -21.765 -1.300 30.716 1.00 40.84 118 TYR A O 1
ATOM 915 N N . LYS A 1 119 ? -21.083 0.423 31.979 1.00 43.44 119 LYS A N 1
ATOM 916 C CA . LYS A 1 119 ? -22.442 0.770 32.410 1.00 43.44 119 LYS A CA 1
ATOM 917 C C . LYS A 1 119 ? -23.209 1.358 31.221 1.00 43.44 119 LYS A C 1
ATOM 919 O O . LYS A 1 119 ? -22.879 2.439 30.760 1.00 43.44 119 LYS A O 1
ATOM 924 N N . ALA A 1 120 ? -24.231 0.605 30.810 1.00 54.28 120 ALA A N 1
ATOM 925 C CA . ALA A 1 120 ? -25.231 0.884 29.782 1.00 54.28 120 ALA A CA 1
ATOM 926 C C . ALA A 1 120 ? -24.691 1.050 28.346 1.00 54.28 120 ALA A C 1
ATOM 928 O O . ALA A 1 120 ? -24.856 2.080 27.724 1.00 54.28 120 ALA A O 1
ATOM 929 N N . GLY A 1 121 ? -24.123 -0.024 27.791 1.00 70.81 121 GLY A N 1
ATOM 930 C CA . GLY A 1 121 ? -24.410 -0.427 26.407 1.00 70.81 121 GLY A CA 1
ATOM 931 C C . GLY A 1 121 ? -23.493 0.042 25.275 1.00 70.81 121 GLY A C 1
ATOM 932 O O . GLY A 1 121 ? -23.615 -0.551 24.210 1.00 70.81 121 GLY A O 1
ATOM 933 N N . LEU A 1 122 ? -22.592 1.018 25.448 1.00 83.62 122 LEU A N 1
ATOM 934 C CA . LEU A 1 122 ? -21.660 1.440 24.384 1.00 83.62 122 LEU A CA 1
ATOM 935 C C . LEU A 1 122 ? -20.375 0.586 24.341 1.00 83.62 122 LEU A C 1
ATOM 937 O O . LEU A 1 122 ? -19.674 0.437 25.343 1.00 83.62 122 LEU A O 1
ATOM 941 N N . THR A 1 123 ? -20.037 0.072 23.160 1.00 89.25 123 THR A N 1
ATOM 942 C CA . THR A 1 123 ? -18.828 -0.699 22.842 1.00 89.25 123 THR A CA 1
ATOM 943 C C . THR A 1 123 ? -17.950 0.106 21.888 1.00 89.25 123 THR A C 1
ATOM 945 O O . THR A 1 123 ? -18.420 0.559 20.852 1.00 89.25 123 THR A O 1
ATOM 948 N N . LEU A 1 124 ? -16.664 0.269 22.207 1.00 92.31 124 LEU A N 1
ATOM 949 C CA . LEU A 1 124 ? -15.688 0.850 21.280 1.00 92.31 124 LEU A CA 1
ATOM 950 C C . LEU A 1 124 ? -14.979 -0.266 20.517 1.00 92.31 124 LEU A C 1
ATOM 952 O O . LEU A 1 124 ? -14.385 -1.155 21.134 1.00 92.31 124 LEU A O 1
ATOM 956 N N . LEU A 1 125 ? -15.026 -0.208 19.188 1.00 91.50 125 LEU A N 1
ATOM 957 C CA . LEU A 1 125 ? -14.440 -1.212 18.307 1.00 91.50 125 LEU A CA 1
ATOM 958 C C . LEU A 1 125 ? -13.405 -0.570 17.381 1.00 91.50 125 LEU A C 1
ATOM 960 O O . LEU A 1 125 ? -13.750 0.171 16.467 1.00 91.50 125 LEU A O 1
ATOM 964 N N . ARG A 1 126 ? -12.120 -0.876 17.573 1.00 94.44 126 ARG A N 1
ATOM 965 C CA . ARG A 1 126 ? -11.095 -0.522 16.583 1.00 94.44 126 ARG A CA 1
ATOM 966 C C . ARG A 1 126 ? -11.107 -1.532 15.443 1.00 94.44 126 ARG A C 1
ATOM 968 O O . ARG A 1 126 ? -11.177 -2.734 15.697 1.00 94.44 126 ARG A O 1
ATOM 975 N N . ALA A 1 127 ? -10.957 -1.054 14.212 1.00 92.56 127 ALA A N 1
ATOM 976 C CA . ALA A 1 127 ? -10.543 -1.917 13.110 1.00 92.56 127 ALA A CA 1
ATOM 977 C C . ALA A 1 127 ? -9.236 -2.635 13.500 1.00 92.56 127 ALA A C 1
ATOM 979 O O . ALA A 1 127 ? -8.358 -2.019 14.100 1.00 92.56 127 ALA A O 1
ATOM 980 N N . GLU A 1 128 ? -9.092 -3.925 13.190 1.00 89.38 128 GLU A N 1
ATOM 981 C CA . GLU A 1 128 ? -7.883 -4.686 13.556 1.00 89.38 128 GLU A CA 1
ATOM 982 C C . GLU A 1 128 ? -6.625 -4.101 12.892 1.00 89.38 128 GLU A C 1
ATOM 984 O O . GLU A 1 128 ? -5.559 -3.996 13.505 1.00 89.38 128 GLU A O 1
ATOM 989 N N . HIS A 1 129 ? -6.772 -3.654 11.646 1.00 89.19 129 HIS A N 1
ATOM 990 C CA . HIS A 1 129 ? -5.739 -2.966 10.892 1.00 89.19 129 HIS A CA 1
ATOM 991 C C . HIS A 1 129 ? -6.160 -1.529 10.572 1.00 89.19 129 HIS A C 1
ATOM 993 O O . HIS A 1 129 ? -7.051 -1.291 9.760 1.00 89.19 129 HIS A O 1
ATOM 999 N N . LEU A 1 130 ? -5.467 -0.559 11.171 1.00 90.88 130 LEU A N 1
ATOM 1000 C CA . LEU A 1 130 ? -5.679 0.875 10.963 1.00 90.88 130 LEU A CA 1
ATOM 1001 C C . LEU A 1 130 ? -4.366 1.664 11.061 1.00 90.88 130 LEU A C 1
ATOM 1003 O O . LEU A 1 130 ? -3.337 1.129 11.475 1.00 90.88 130 LEU A O 1
ATOM 1007 N N . GLY A 1 131 ? -4.393 2.931 10.647 1.00 89.00 131 GLY A N 1
ATOM 1008 C CA . GLY A 1 131 ? -3.261 3.844 10.809 1.00 89.00 131 GLY A CA 1
ATOM 1009 C C . GLY A 1 131 ? -2.073 3.520 9.899 1.00 89.00 131 GLY A C 1
ATOM 1010 O O . GLY A 1 131 ? -2.195 2.787 8.904 1.00 89.00 131 GLY A O 1
ATOM 1011 N N . MET A 1 132 ? -0.902 4.061 10.246 1.00 87.69 132 MET A N 1
ATOM 1012 C CA . MET A 1 132 ? 0.324 3.926 9.448 1.00 87.69 132 MET A CA 1
ATOM 1013 C C . MET A 1 132 ? 0.762 2.478 9.212 1.00 87.69 132 MET A C 1
ATOM 1015 O O . MET A 1 132 ? 0.882 1.683 10.149 1.00 87.69 132 MET A O 1
ATOM 1019 N N . CYS A 1 133 ? 1.061 2.141 7.952 1.00 87.62 133 CYS A N 1
ATOM 1020 C CA . CYS A 1 133 ? 1.632 0.843 7.589 1.00 87.62 133 CYS A CA 1
ATOM 1021 C C . CYS A 1 133 ? 3.132 0.778 7.909 1.00 87.62 133 CYS A C 1
ATOM 1023 O O . CYS A 1 133 ? 3.783 1.805 8.105 1.00 87.62 133 CYS A O 1
ATOM 1025 N N . PHE A 1 134 ? 3.690 -0.435 7.945 1.00 88.44 134 PHE A N 1
ATOM 1026 C CA . PHE A 1 134 ? 5.103 -0.625 8.279 1.00 88.44 134 PHE A CA 1
ATOM 1027 C C . PHE A 1 134 ? 6.033 0.116 7.304 1.00 88.44 134 PHE A C 1
ATOM 1029 O O . PHE A 1 134 ? 6.956 0.770 7.758 1.00 88.44 134 PHE A O 1
ATOM 1036 N N . GLY A 1 135 ? 5.736 0.125 5.996 1.00 87.88 135 GLY A N 1
ATOM 1037 C CA . GLY A 1 135 ? 6.580 0.805 5.006 1.00 87.88 135 GLY A CA 1
ATOM 1038 C C . GLY A 1 135 ? 6.679 2.317 5.234 1.00 87.88 135 GLY A C 1
ATOM 1039 O O . GLY A 1 135 ? 7.743 2.902 5.059 1.00 87.88 135 GLY A O 1
ATOM 1040 N N . VAL A 1 136 ? 5.596 2.948 5.697 1.00 88.19 136 VAL A N 1
ATOM 1041 C CA . VAL A 1 136 ? 5.606 4.366 6.085 1.00 88.19 136 VAL A CA 1
ATOM 1042 C C . VAL A 1 136 ? 6.416 4.576 7.369 1.00 88.19 136 VAL A C 1
ATOM 1044 O O . VAL A 1 136 ? 7.245 5.484 7.430 1.00 88.19 136 VAL A O 1
ATOM 1047 N N . ARG A 1 137 ? 6.223 3.722 8.385 1.00 89.56 137 ARG A N 1
ATOM 1048 C CA . ARG A 1 137 ? 6.974 3.790 9.655 1.00 89.56 137 ARG A CA 1
ATOM 1049 C C . ARG A 1 137 ? 8.479 3.601 9.438 1.00 89.56 137 ARG A C 1
ATOM 1051 O O . ARG A 1 137 ? 9.275 4.342 10.017 1.00 89.56 137 ARG A O 1
ATOM 1058 N N . ASP A 1 138 ? 8.860 2.662 8.579 1.00 91.75 138 ASP A N 1
ATOM 1059 C CA . ASP A 1 138 ? 10.250 2.384 8.217 1.00 91.75 138 ASP A CA 1
ATOM 1060 C C . ASP A 1 138 ? 10.872 3.584 7.498 1.00 91.75 138 ASP A C 1
ATOM 1062 O O . ASP A 1 138 ? 11.980 3.997 7.838 1.00 91.75 138 ASP A O 1
ATOM 1066 N N . ALA A 1 139 ? 10.138 4.217 6.576 1.00 92.94 139 ALA A N 1
ATOM 1067 C CA . ALA A 1 139 ? 10.620 5.395 5.863 1.00 92.94 139 ALA A CA 1
ATOM 1068 C C . ALA A 1 139 ? 10.809 6.617 6.779 1.00 92.94 139 ALA A C 1
ATOM 1070 O O . ALA A 1 139 ? 11.816 7.316 6.670 1.00 92.94 139 ALA A O 1
ATOM 1071 N N . ILE A 1 140 ? 9.897 6.848 7.733 1.00 92.75 140 ILE A N 1
ATOM 1072 C CA . ILE A 1 140 ? 10.060 7.886 8.769 1.00 92.75 140 ILE A CA 1
ATOM 1073 C C . ILE A 1 140 ? 11.271 7.576 9.658 1.00 92.75 140 ILE A C 1
ATOM 1075 O O . ILE A 1 140 ? 12.066 8.464 9.968 1.00 92.75 140 ILE A O 1
ATOM 1079 N N . THR A 1 141 ? 11.433 6.315 10.061 1.00 94.06 141 THR A N 1
ATOM 1080 C CA . THR A 1 141 ? 12.560 5.874 10.896 1.00 94.06 141 THR A CA 1
ATOM 1081 C C . THR A 1 141 ? 13.894 6.070 10.177 1.00 94.06 141 THR A C 1
ATOM 1083 O O . THR A 1 141 ? 14.832 6.609 10.765 1.00 94.06 141 THR A O 1
ATOM 1086 N N . MET A 1 142 ? 13.966 5.715 8.892 1.00 95.12 142 MET A N 1
ATOM 1087 C CA . MET A 1 142 ? 15.139 5.947 8.051 1.00 95.12 142 MET A CA 1
ATOM 1088 C C . MET A 1 142 ? 15.439 7.441 7.908 1.00 95.12 142 MET A C 1
ATOM 1090 O O . MET A 1 142 ? 16.582 7.839 8.109 1.00 95.12 142 MET A O 1
ATOM 1094 N N . ALA A 1 143 ? 14.429 8.279 7.649 1.00 96.88 143 ALA A N 1
ATOM 1095 C CA . ALA A 1 143 ? 14.611 9.727 7.551 1.00 96.88 143 ALA A CA 1
ATOM 1096 C C . ALA A 1 143 ? 15.205 10.322 8.839 1.00 96.88 143 ALA A C 1
ATOM 1098 O O . ALA A 1 143 ? 16.171 11.083 8.785 1.00 96.88 143 ALA A O 1
ATOM 1099 N N . ARG A 1 144 ? 14.668 9.929 10.005 1.00 95.69 144 ARG A N 1
ATOM 1100 C CA . ARG A 1 144 ? 15.173 10.351 11.324 1.00 95.69 144 ARG A CA 1
ATOM 1101 C C . ARG A 1 144 ? 16.616 9.907 11.565 1.00 95.69 144 ARG A C 1
ATOM 1103 O O . ARG A 1 144 ? 17.388 10.659 12.153 1.00 95.69 144 ARG A O 1
ATOM 1110 N N . HIS A 1 145 ? 16.974 8.702 11.129 1.00 96.19 145 HIS A N 1
ATOM 1111 C CA . HIS A 1 145 ? 18.333 8.180 11.253 1.00 96.19 145 HIS A CA 1
ATOM 1112 C C . HIS A 1 145 ? 19.316 8.904 10.321 1.00 96.19 145 HIS A C 1
ATOM 1114 O O . HIS A 1 145 ? 20.373 9.348 10.764 1.00 96.19 145 HIS A O 1
ATOM 1120 N N . GLU A 1 146 ? 18.967 9.063 9.044 1.00 95.88 146 GLU A N 1
ATOM 1121 C CA . GLU A 1 146 ? 19.831 9.702 8.047 1.00 95.88 146 GLU A CA 1
ATOM 1122 C C . GLU A 1 146 ? 20.094 11.173 8.374 1.00 95.88 146 GLU A C 1
ATOM 1124 O O . GLU A 1 146 ? 21.246 11.605 8.322 1.00 95.88 146 GLU A O 1
ATOM 1129 N N . VAL A 1 147 ? 19.062 11.929 8.773 1.00 97.00 147 VAL A N 1
ATOM 1130 C CA . VAL A 1 147 ? 19.222 13.357 9.093 1.00 97.00 147 VAL A CA 1
ATOM 1131 C C . VAL A 1 147 ? 20.090 13.589 10.334 1.00 97.00 147 VAL A C 1
ATOM 1133 O O . VAL A 1 147 ? 20.795 14.591 10.425 1.00 97.00 147 VAL A O 1
ATOM 1136 N N . ALA A 1 148 ? 20.102 12.639 11.276 1.00 95.81 148 ALA A N 1
ATOM 1137 C CA . ALA A 1 148 ? 20.970 12.705 12.448 1.00 95.81 148 ALA A CA 1
ATOM 1138 C C . ALA A 1 148 ? 22.459 12.551 12.088 1.00 95.81 148 ALA A C 1
ATOM 1140 O O . ALA A 1 148 ? 23.322 13.035 12.820 1.00 95.81 148 ALA A O 1
ATOM 1141 N N . ALA A 1 149 ? 22.766 11.886 10.972 1.00 95.00 149 ALA A N 1
ATOM 1142 C CA . ALA A 1 149 ? 24.134 11.697 10.504 1.00 95.00 149 ALA A CA 1
ATOM 1143 C C . ALA A 1 149 ? 24.609 12.826 9.573 1.00 95.00 149 ALA A C 1
ATOM 1145 O O . ALA A 1 149 ? 25.814 13.056 9.469 1.00 95.00 149 ALA A O 1
ATOM 1146 N N . GLN A 1 150 ? 23.697 13.495 8.857 1.00 95.19 150 GLN A N 1
ATOM 1147 C CA . GLN A 1 150 ? 24.040 14.434 7.782 1.00 95.19 150 GLN A CA 1
ATOM 1148 C C . GLN A 1 150 ? 22.817 15.179 7.201 1.00 95.19 150 GLN A C 1
ATOM 1150 O O . GLN A 1 150 ? 21.690 14.719 7.362 1.00 95.19 150 GLN A O 1
ATOM 1155 N N . PRO A 1 151 ? 23.008 16.272 6.433 1.00 97.56 151 PRO A N 1
ATOM 1156 C CA . PRO A 1 151 ? 21.896 16.951 5.771 1.00 97.56 151 PRO A CA 1
ATOM 1157 C C . PRO A 1 151 ? 21.188 16.046 4.751 1.00 97.56 151 PRO A C 1
ATOM 1159 O O . PRO A 1 151 ? 21.839 15.381 3.939 1.00 97.56 151 PRO A O 1
ATOM 1162 N N . LEU A 1 152 ? 19.854 16.058 4.788 1.00 98.19 152 LEU A N 1
ATOM 1163 C CA . LEU A 1 152 ? 18.984 15.162 4.030 1.00 98.19 152 LEU A CA 1
ATOM 1164 C C . LEU A 1 152 ? 17.869 15.948 3.334 1.00 98.19 152 LEU A C 1
ATOM 1166 O O . LEU A 1 152 ? 17.144 16.700 3.989 1.00 98.19 152 LEU A O 1
ATOM 1170 N N . THR A 1 153 ? 17.681 15.711 2.037 1.00 98.25 153 THR A N 1
ATOM 1171 C CA . THR A 1 153 ? 16.480 16.132 1.306 1.00 98.25 153 THR A CA 1
ATOM 1172 C C . THR A 1 153 ? 15.662 14.906 0.925 1.00 98.25 153 THR A C 1
ATOM 1174 O O . THR A 1 153 ? 16.174 13.983 0.298 1.00 98.25 153 THR A O 1
ATOM 1177 N N . ILE A 1 154 ? 14.382 14.877 1.273 1.00 97.31 154 ILE A N 1
ATOM 1178 C CA . ILE A 1 154 ? 13.443 13.860 0.800 1.00 97.31 154 ILE A CA 1
ATOM 1179 C C . ILE A 1 154 ? 12.877 14.308 -0.545 1.00 97.31 154 ILE A C 1
ATOM 1181 O O . ILE A 1 154 ? 12.400 15.436 -0.677 1.00 97.31 154 ILE A O 1
ATOM 1185 N N . LEU A 1 155 ? 12.931 13.415 -1.533 1.00 94.25 155 LEU A N 1
ATOM 1186 C CA . LEU A 1 155 ? 12.370 13.645 -2.858 1.00 94.25 155 LEU A CA 1
ATOM 1187 C C . LEU A 1 155 ? 10.896 13.234 -2.902 1.00 94.25 155 LEU A C 1
ATOM 1189 O O . LEU A 1 155 ? 10.561 12.047 -2.888 1.00 94.25 155 LEU A O 1
ATOM 1193 N N . GLY A 1 156 ? 10.023 14.231 -3.007 1.00 87.88 156 GLY A N 1
ATOM 1194 C CA . GLY A 1 156 ? 8.574 14.083 -3.000 1.00 87.88 156 GLY A CA 1
ATOM 1195 C C . GLY A 1 156 ? 7.974 14.006 -1.597 1.00 87.88 156 GLY A C 1
ATOM 1196 O O . GLY A 1 156 ? 8.599 14.325 -0.587 1.00 87.88 156 GLY A O 1
ATOM 1197 N N . GLU A 1 157 ? 6.717 13.578 -1.537 1.00 83.06 157 GLU A N 1
ATOM 1198 C CA . GLU A 1 157 ? 5.959 13.505 -0.290 1.00 83.06 157 GLU A CA 1
ATOM 1199 C C . GLU A 1 157 ? 6.241 12.189 0.445 1.00 83.06 157 GLU A C 1
ATOM 1201 O O . GLU A 1 157 ? 5.969 11.101 -0.069 1.00 83.06 157 GLU A O 1
ATOM 1206 N N . LEU A 1 158 ? 6.776 12.282 1.668 1.00 85.56 158 LEU A N 1
ATOM 1207 C CA . LEU A 1 158 ? 6.983 11.113 2.528 1.00 85.56 158 LEU A CA 1
ATOM 1208 C C . LEU A 1 158 ? 5.651 10.580 3.070 1.00 85.56 158 LEU A C 1
ATOM 1210 O O . LEU A 1 158 ? 5.375 9.386 2.987 1.00 85.56 158 LEU A O 1
ATOM 1214 N N . VAL A 1 159 ? 4.846 11.483 3.635 1.00 82.00 159 VAL A N 1
ATOM 1215 C CA . VAL A 1 159 ? 3.523 11.228 4.215 1.00 82.00 159 VAL A CA 1
ATOM 1216 C C . VAL A 1 159 ? 2.640 12.465 4.085 1.00 82.00 159 VAL A C 1
ATOM 1218 O O . VAL A 1 159 ? 3.133 13.589 4.047 1.00 82.00 159 VAL A O 1
ATOM 1221 N N . HIS A 1 160 ? 1.322 12.270 4.114 1.00 74.94 160 HIS A N 1
ATOM 1222 C CA . HIS A 1 160 ? 0.336 13.354 4.228 1.00 74.94 160 HIS A CA 1
ATOM 1223 C C . HIS A 1 160 ? -0.067 13.576 5.690 1.00 74.94 160 HIS A C 1
ATOM 1225 O O . HIS A 1 160 ? -1.217 13.345 6.062 1.00 74.94 160 HIS A O 1
ATOM 1231 N N . ASN A 1 161 ? 0.894 13.959 6.535 1.00 77.12 161 ASN A N 1
ATOM 1232 C CA . ASN A 1 161 ? 0.654 14.243 7.951 1.00 77.12 161 ASN A CA 1
ATOM 1233 C C . ASN A 1 161 ? 1.515 15.418 8.439 1.00 77.12 161 ASN A C 1
ATOM 1235 O O . ASN A 1 161 ? 2.735 15.293 8.507 1.00 77.12 161 ASN A O 1
ATOM 1239 N N . ALA A 1 162 ? 0.876 16.536 8.797 1.00 80.12 162 ALA A N 1
ATOM 1240 C CA . ALA A 1 162 ? 1.567 17.763 9.200 1.00 80.12 162 ALA A CA 1
ATOM 1241 C C . ALA A 1 162 ? 2.477 17.554 10.419 1.00 80.12 162 ALA A C 1
ATOM 1243 O O . ALA A 1 162 ? 3.631 17.952 10.383 1.00 80.12 162 ALA A O 1
ATOM 1244 N N . THR A 1 163 ? 2.014 16.834 11.445 1.00 81.19 163 THR A N 1
ATOM 1245 C CA . THR A 1 163 ? 2.802 16.564 12.657 1.00 81.19 163 THR A CA 1
ATOM 1246 C C . THR A 1 163 ? 4.092 15.801 12.357 1.00 81.19 163 THR A C 1
ATOM 1248 O O . THR A 1 163 ? 5.146 16.125 12.900 1.00 81.19 163 THR A O 1
ATOM 1251 N N . VAL A 1 164 ? 4.037 14.801 11.472 1.00 85.56 164 VAL A N 1
ATOM 1252 C CA . VAL A 1 164 ? 5.233 14.055 11.049 1.00 85.56 164 VAL A CA 1
ATOM 1253 C C . VAL A 1 164 ? 6.168 14.937 10.218 1.00 85.56 164 VAL A C 1
ATOM 1255 O O . VAL A 1 164 ? 7.382 14.881 10.408 1.00 85.56 164 VAL A O 1
ATOM 1258 N N . LEU A 1 165 ? 5.625 15.749 9.306 1.00 89.44 165 LEU A N 1
ATOM 1259 C CA . LEU A 1 165 ? 6.425 16.664 8.488 1.00 89.44 165 LEU A CA 1
ATOM 1260 C C . LEU A 1 165 ? 7.112 17.737 9.348 1.00 89.44 165 LEU A C 1
ATOM 1262 O O . LEU A 1 165 ? 8.292 18.010 9.132 1.00 89.44 165 LEU A O 1
ATOM 1266 N N . ASP A 1 166 ? 6.422 18.269 10.357 1.00 89.25 166 ASP A N 1
ATOM 1267 C CA . ASP A 1 166 ? 6.961 19.249 11.300 1.00 89.25 166 ASP A CA 1
ATOM 1268 C C . ASP A 1 166 ? 8.081 18.649 12.167 1.00 89.25 166 ASP A C 1
ATOM 1270 O O . ASP A 1 166 ? 9.133 19.271 12.303 1.00 89.25 166 ASP A O 1
ATOM 1274 N N . ASP A 1 167 ? 7.918 17.427 12.700 1.00 91.69 167 ASP A N 1
ATOM 1275 C CA . ASP A 1 167 ? 8.985 16.717 13.438 1.00 91.69 167 ASP A CA 1
ATOM 1276 C C . ASP A 1 167 ? 10.237 16.523 12.570 1.00 91.69 167 ASP A C 1
ATOM 1278 O O . ASP A 1 167 ? 11.357 16.774 13.018 1.00 91.69 167 ASP A O 1
ATOM 1282 N N . LEU A 1 168 ? 10.070 16.108 11.312 1.00 95.19 168 LEU A N 1
ATOM 1283 C CA . LEU A 1 168 ? 11.192 15.933 10.388 1.00 95.19 168 LEU A CA 1
ATOM 1284 C C . LEU A 1 168 ? 11.842 17.274 10.016 1.00 95.19 168 LEU A C 1
ATOM 1286 O O . LEU A 1 168 ? 13.071 17.374 10.001 1.00 95.19 168 LEU A O 1
ATOM 1290 N N . GLY A 1 169 ? 11.044 18.317 9.780 1.00 95.25 169 GLY A N 1
ATOM 1291 C CA . GLY A 1 169 ? 11.529 19.667 9.496 1.00 95.25 169 GLY A CA 1
ATOM 1292 C C . GLY A 1 169 ? 12.321 20.265 10.661 1.00 95.25 169 GLY A C 1
ATOM 1293 O O . GLY A 1 169 ? 13.411 20.797 10.456 1.00 95.25 169 GLY A O 1
ATOM 1294 N N . GLN A 1 170 ? 11.847 20.097 11.901 1.00 96.31 170 GLN A N 1
ATOM 1295 C CA . GLN A 1 170 ? 12.563 20.520 13.115 1.00 96.31 170 GLN A CA 1
ATOM 1296 C C . GLN A 1 170 ? 13.907 19.800 13.295 1.00 96.31 170 GLN A C 1
ATOM 1298 O O . GLN A 1 170 ? 14.832 20.352 13.889 1.00 96.31 170 GLN A O 1
ATOM 1303 N N . ARG A 1 171 ? 14.041 18.586 12.751 1.00 96.69 171 ARG A N 1
ATOM 1304 C CA . ARG A 1 171 ? 15.302 17.827 12.717 1.00 96.69 171 ARG A CA 1
ATOM 1305 C C . ARG A 1 171 ? 16.223 18.225 11.561 1.00 96.69 171 ARG A C 1
ATOM 1307 O O . ARG A 1 171 ? 17.330 17.704 11.481 1.00 96.69 171 ARG A O 1
ATOM 1314 N N . GLY A 1 172 ? 15.792 19.134 10.687 1.00 96.69 172 GLY A N 1
ATOM 1315 C CA . GLY A 1 172 ? 16.577 19.639 9.561 1.00 96.69 172 GLY A CA 1
ATOM 1316 C C . GLY A 1 172 ? 16.370 18.892 8.241 1.00 96.69 172 GLY A C 1
ATOM 1317 O O . GLY A 1 172 ? 17.152 19.098 7.313 1.00 96.69 172 GLY A O 1
ATOM 1318 N N . VAL A 1 173 ? 15.345 18.039 8.131 1.00 97.75 173 VAL A N 1
ATOM 1319 C CA . VAL A 1 173 ? 14.982 17.408 6.854 1.00 97.75 173 VAL A CA 1
ATOM 1320 C C . VAL A 1 173 ? 14.392 18.456 5.915 1.00 97.75 173 VAL A C 1
ATOM 1322 O O . VAL A 1 173 ? 13.484 19.197 6.288 1.00 97.75 173 VAL A O 1
ATOM 1325 N N . GLN A 1 174 ? 14.884 18.491 4.679 1.00 96.56 174 GLN A N 1
ATOM 1326 C CA . GLN A 1 174 ? 14.310 19.291 3.597 1.00 96.56 174 GLN A CA 1
ATOM 1327 C C . GLN A 1 174 ? 13.410 18.421 2.714 1.00 96.56 174 GLN A C 1
ATOM 1329 O O . GLN A 1 174 ? 13.623 17.214 2.609 1.00 96.56 174 GLN A O 1
ATOM 1334 N N . PHE A 1 175 ? 12.433 19.024 2.041 1.00 95.62 175 PHE A N 1
ATOM 1335 C CA . PHE A 1 175 ? 11.524 18.330 1.127 1.00 95.62 175 PHE A CA 1
ATOM 1336 C C . PHE A 1 175 ? 11.527 19.042 -0.220 1.00 95.62 175 PHE A C 1
ATOM 1338 O O . PHE A 1 175 ? 11.273 20.242 -0.272 1.00 95.62 175 PHE A O 1
ATOM 1345 N N . GLU A 1 176 ? 11.793 18.310 -1.299 1.00 95.62 176 GLU A N 1
ATOM 1346 C CA . GLU A 1 176 ? 11.798 18.855 -2.658 1.00 95.62 176 GLU A CA 1
ATOM 1347 C C . GLU A 1 176 ? 11.113 17.897 -3.629 1.00 95.62 176 GLU A C 1
ATOM 1349 O O . GLU A 1 176 ? 11.265 16.684 -3.534 1.00 95.62 176 GLU A O 1
ATOM 1354 N N . ASN A 1 177 ? 10.367 18.430 -4.596 1.00 90.44 177 ASN A N 1
ATOM 1355 C CA . ASN A 1 177 ? 9.729 17.612 -5.639 1.00 90.44 177 ASN A CA 1
ATOM 1356 C C . ASN A 1 177 ? 10.626 17.406 -6.869 1.00 90.44 177 ASN A C 1
ATOM 1358 O O . ASN A 1 177 ? 10.402 16.483 -7.653 1.00 90.44 177 ASN A O 1
ATOM 1362 N N . GLU A 1 178 ? 11.619 18.277 -7.043 1.00 91.06 178 GLU A N 1
ATOM 1363 C CA . GLU A 1 178 ? 12.511 18.339 -8.199 1.00 91.06 178 GLU A CA 1
ATOM 1364 C C . GLU A 1 178 ? 13.947 18.074 -7.742 1.00 91.06 178 GLU A C 1
ATOM 1366 O O . GLU A 1 178 ? 14.418 18.657 -6.764 1.00 91.06 178 GLU A O 1
ATOM 1371 N N . LEU A 1 179 ? 14.650 17.192 -8.456 1.00 93.00 179 LEU A N 1
ATOM 1372 C CA . LEU A 1 179 ? 16.023 16.802 -8.126 1.00 93.00 179 LEU A CA 1
ATOM 1373 C C . LEU A 1 179 ? 16.977 18.003 -8.171 1.00 93.00 179 LEU A C 1
ATOM 1375 O O . LEU A 1 179 ? 17.904 18.104 -7.375 1.00 93.00 179 LEU A O 1
ATOM 1379 N N . GLU A 1 180 ? 16.721 18.933 -9.082 1.00 93.94 180 GLU A N 1
ATOM 1380 C CA . GLU A 1 180 ? 17.510 20.133 -9.333 1.00 93.94 180 GLU A CA 1
ATOM 1381 C C . GLU A 1 180 ? 17.487 21.120 -8.157 1.00 93.94 180 GLU A C 1
ATOM 1383 O O . GLU A 1 180 ? 18.364 21.976 -8.057 1.00 93.94 180 GLU A O 1
ATOM 1388 N N . ARG A 1 181 ? 16.496 21.004 -7.264 1.00 95.75 181 ARG A N 1
ATOM 1389 C CA . ARG A 1 181 ? 16.358 21.847 -6.068 1.00 95.75 181 ARG A CA 1
ATOM 1390 C C . ARG A 1 181 ? 17.029 21.255 -4.836 1.00 95.75 181 ARG A C 1
ATOM 1392 O O . ARG A 1 181 ? 17.101 21.918 -3.805 1.00 95.75 181 ARG A O 1
ATOM 1399 N N . VAL A 1 182 ? 17.528 20.022 -4.924 1.00 96.38 182 VAL A N 1
ATOM 1400 C CA . VAL A 1 182 ? 18.181 19.364 -3.793 1.00 96.38 182 VAL A CA 1
ATOM 1401 C C . VAL A 1 182 ? 19.473 20.100 -3.440 1.00 96.38 182 VAL A C 1
ATOM 1403 O O . VAL A 1 182 ? 20.441 20.093 -4.196 1.00 96.38 182 VAL A O 1
ATOM 1406 N N . ALA A 1 183 ? 19.486 20.712 -2.256 1.00 94.75 183 ALA A N 1
ATOM 1407 C CA . ALA A 1 183 ? 20.619 21.476 -1.733 1.00 94.75 183 ALA A CA 1
ATOM 1408 C C . ALA A 1 183 ? 21.485 20.687 -0.730 1.00 94.75 183 ALA A C 1
ATOM 1410 O O . ALA A 1 183 ? 22.420 21.233 -0.143 1.00 94.75 183 ALA A O 1
ATOM 1411 N N . THR A 1 184 ? 21.177 19.409 -0.503 1.00 97.06 184 THR A N 1
ATOM 1412 C CA . THR A 1 184 ? 21.887 18.532 0.439 1.00 97.06 184 THR A CA 1
ATOM 1413 C C . THR A 1 184 ? 22.716 17.483 -0.310 1.00 97.06 184 THR A C 1
ATOM 1415 O O . THR A 1 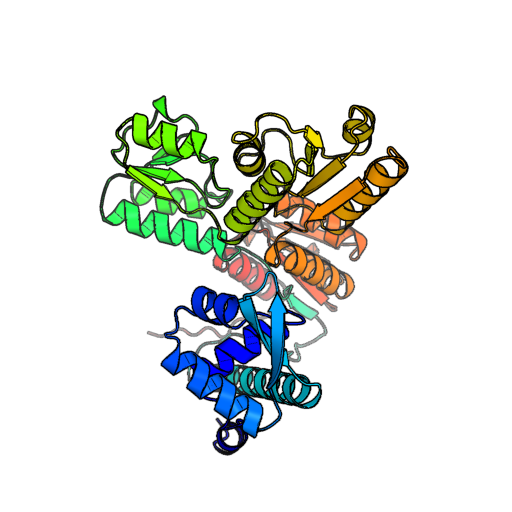184 ? 22.409 17.165 -1.455 1.00 97.06 184 THR A O 1
ATOM 1418 N N . PRO A 1 185 ? 23.765 16.903 0.304 1.00 96.88 185 PRO A N 1
ATOM 1419 C CA . PRO A 1 185 ? 24.566 15.858 -0.337 1.00 96.88 185 PRO A CA 1
ATOM 1420 C C . PRO A 1 185 ? 23.836 14.508 -0.442 1.00 96.88 185 PRO A C 1
ATOM 1422 O O . PRO A 1 185 ? 24.323 13.608 -1.128 1.00 96.88 185 PRO A O 1
ATOM 1425 N N . THR A 1 186 ? 22.701 14.340 0.248 1.00 97.75 186 THR A N 1
ATOM 1426 C CA . THR A 1 186 ? 21.920 13.099 0.244 1.00 97.75 186 THR A CA 1
ATOM 1427 C C . THR A 1 186 ? 20.462 13.366 -0.071 1.00 97.75 186 THR A C 1
ATOM 1429 O O . THR A 1 186 ? 19.781 14.091 0.651 1.00 97.75 186 THR A O 1
ATOM 1432 N N . ALA A 1 187 ? 19.970 12.684 -1.099 1.00 97.81 187 ALA A N 1
ATOM 1433 C CA . ALA A 1 187 ? 18.561 12.633 -1.431 1.00 97.81 187 ALA A CA 1
ATOM 1434 C C . ALA A 1 187 ? 17.955 11.295 -0.988 1.00 97.81 187 ALA A C 1
ATOM 1436 O O . ALA A 1 187 ? 18.547 10.234 -1.213 1.00 97.81 187 ALA A O 1
ATOM 1437 N N . MET A 1 188 ? 16.767 11.337 -0.384 1.00 97.69 188 MET A N 1
ATOM 1438 C CA . MET A 1 188 ? 16.017 10.147 0.009 1.00 97.69 188 MET A CA 1
ATOM 1439 C C . MET A 1 188 ? 14.837 9.888 -0.924 1.00 97.69 188 MET A C 1
ATOM 1441 O O . MET A 1 188 ? 14.006 10.769 -1.137 1.00 97.69 188 MET A O 1
ATOM 1445 N N . ILE A 1 189 ? 14.733 8.662 -1.429 1.00 96.06 189 ILE A N 1
ATOM 1446 C CA . ILE A 1 189 ? 13.549 8.155 -2.131 1.00 96.06 189 ILE A CA 1
ATOM 1447 C C . ILE A 1 189 ? 12.531 7.689 -1.089 1.00 96.06 189 ILE A C 1
ATOM 1449 O O . ILE A 1 189 ? 12.895 7.030 -0.117 1.00 96.06 189 ILE A O 1
ATOM 1453 N N . THR A 1 190 ? 11.259 8.039 -1.278 1.00 94.75 190 THR A N 1
ATOM 1454 C CA . THR A 1 190 ? 10.176 7.714 -0.334 1.00 94.75 190 THR A CA 1
ATOM 1455 C C . THR A 1 190 ? 9.726 6.251 -0.432 1.00 94.75 190 THR A C 1
ATOM 1457 O O . THR A 1 190 ? 10.109 5.519 -1.343 1.00 94.75 190 THR A O 1
ATOM 1460 N N . ALA A 1 191 ? 8.844 5.827 0.480 1.00 92.12 191 ALA A N 1
ATOM 1461 C CA . ALA A 1 191 ? 8.271 4.476 0.504 1.00 92.12 191 ALA A CA 1
ATOM 1462 C C . ALA A 1 191 ? 7.558 4.058 -0.792 1.00 92.12 191 ALA A C 1
ATOM 1464 O O . ALA A 1 191 ? 7.458 2.863 -1.072 1.00 92.12 191 ALA A O 1
ATOM 1465 N N . HIS A 1 192 ? 7.098 5.028 -1.585 1.00 92.88 192 HIS A N 1
ATOM 1466 C CA . HIS A 1 192 ? 6.468 4.815 -2.888 1.00 92.88 192 HIS A CA 1
ATOM 1467 C C . HIS A 1 192 ? 7.443 4.363 -3.978 1.00 92.88 192 HIS A C 1
ATOM 1469 O O . HIS A 1 192 ? 7.009 3.994 -5.066 1.00 92.88 192 HIS A O 1
ATOM 1475 N N . GLY A 1 193 ? 8.742 4.416 -3.693 1.00 93.62 193 GLY A N 1
ATOM 1476 C CA . GLY A 1 193 ? 9.796 4.027 -4.604 1.00 93.62 193 GLY A CA 1
ATOM 1477 C C . GLY A 1 193 ? 10.019 4.977 -5.768 1.00 93.62 193 GLY A C 1
ATOM 1478 O O . GLY A 1 193 ? 9.371 6.013 -5.929 1.00 93.62 193 GLY A O 1
ATOM 1479 N N . ALA A 1 194 ? 11.015 4.614 -6.564 1.00 95.44 194 ALA A N 1
ATOM 1480 C CA . ALA A 1 194 ? 11.388 5.291 -7.788 1.00 95.44 194 ALA A CA 1
ATOM 1481 C C . ALA A 1 194 ? 11.945 4.264 -8.776 1.00 95.44 194 ALA A C 1
ATOM 1483 O O . ALA A 1 194 ? 12.399 3.187 -8.384 1.00 95.44 194 ALA A O 1
ATOM 1484 N N . SER A 1 195 ? 11.912 4.622 -10.053 1.00 96.50 195 SER A N 1
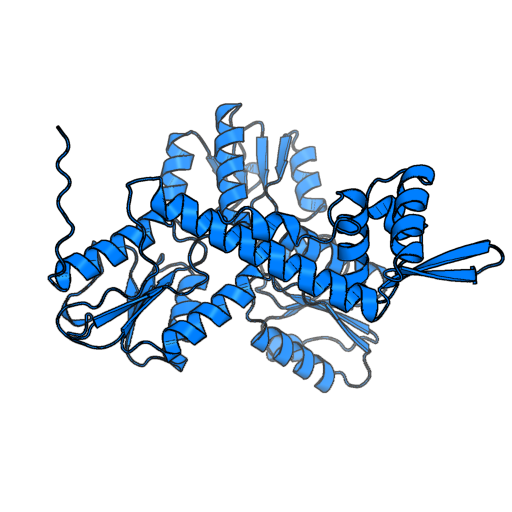ATOM 1485 C CA . SER A 1 195 ? 12.520 3.842 -11.124 1.00 96.50 195 SER A CA 1
ATOM 1486 C C . SER A 1 195 ? 14.043 3.779 -10.974 1.00 96.50 195 SER A C 1
ATOM 1488 O O . SER A 1 195 ? 14.675 4.645 -10.349 1.00 96.50 195 SER A O 1
ATOM 1490 N N . ASP A 1 196 ? 14.660 2.780 -11.589 1.00 95.88 196 ASP A N 1
ATOM 1491 C CA . ASP A 1 196 ? 16.111 2.667 -11.662 1.00 95.88 196 ASP A CA 1
ATOM 1492 C C . ASP A 1 196 ? 16.716 3.818 -12.474 1.00 95.88 196 ASP A C 1
ATOM 1494 O O . ASP A 1 196 ? 17.759 4.358 -12.088 1.00 95.88 196 ASP A O 1
ATOM 1498 N N . LYS A 1 197 ? 16.027 4.296 -13.520 1.00 95.94 197 LYS A N 1
ATOM 1499 C CA . LYS A 1 197 ? 16.387 5.539 -14.222 1.00 95.94 197 LYS A CA 1
ATOM 1500 C C . LYS A 1 197 ? 16.381 6.751 -13.287 1.00 95.94 197 LYS A C 1
ATOM 1502 O O . LYS A 1 197 ? 17.328 7.539 -13.316 1.00 95.94 197 LYS A O 1
ATOM 1507 N N . ALA A 1 198 ? 15.369 6.919 -12.435 1.00 94.94 198 ALA A N 1
ATOM 1508 C CA . ALA A 1 198 ? 15.317 8.019 -11.471 1.00 94.94 198 ALA A CA 1
ATOM 1509 C C . ALA A 1 198 ? 16.446 7.918 -10.437 1.00 94.94 198 ALA A C 1
ATOM 1511 O O . ALA A 1 198 ? 17.159 8.896 -10.212 1.00 94.94 198 ALA A O 1
ATOM 1512 N N . ARG A 1 199 ? 16.693 6.728 -9.874 1.00 96.19 199 ARG A N 1
ATOM 1513 C CA . ARG A 1 199 ? 17.835 6.476 -8.974 1.00 96.19 199 ARG A CA 1
ATOM 1514 C C . ARG A 1 199 ? 19.171 6.812 -9.633 1.00 96.19 199 ARG A C 1
ATOM 1516 O O . ARG A 1 199 ? 20.032 7.431 -9.006 1.00 96.19 199 ARG A O 1
ATOM 1523 N N . ALA A 1 200 ? 19.350 6.420 -10.893 1.00 96.69 200 ALA A N 1
ATOM 1524 C CA . ALA A 1 200 ? 20.552 6.719 -11.659 1.00 96.69 200 ALA A CA 1
ATOM 1525 C C . ALA A 1 200 ? 20.727 8.228 -11.874 1.00 96.69 200 ALA A C 1
ATOM 1527 O O . ALA A 1 200 ? 21.842 8.721 -11.717 1.00 96.69 200 ALA A O 1
ATOM 1528 N N . ARG A 1 201 ? 19.644 8.974 -12.143 1.00 96.12 201 ARG A N 1
ATOM 1529 C CA . ARG A 1 201 ? 19.674 10.445 -12.235 1.00 96.12 201 ARG A CA 1
ATOM 1530 C C . ARG A 1 201 ? 20.141 11.092 -10.930 1.00 96.12 201 ARG A C 1
ATOM 1532 O O . ARG A 1 201 ? 21.003 11.963 -10.974 1.00 96.12 201 ARG A O 1
ATOM 1539 N N . VAL A 1 202 ? 19.654 10.622 -9.777 1.00 96.38 202 VAL A N 1
ATOM 1540 C CA . VAL A 1 202 ? 20.097 11.129 -8.464 1.00 96.38 202 VAL A CA 1
ATOM 1541 C C . VAL A 1 202 ? 21.596 10.889 -8.253 1.00 96.38 202 VAL A C 1
ATOM 1543 O O . VAL A 1 202 ? 22.324 11.809 -7.887 1.00 96.38 202 VAL A O 1
ATOM 1546 N N . ARG A 1 203 ? 22.090 9.680 -8.555 1.00 97.00 203 ARG A N 1
ATOM 1547 C CA . ARG A 1 203 ? 23.529 9.367 -8.458 1.00 97.00 203 ARG A CA 1
ATOM 1548 C C . ARG A 1 203 ? 24.369 10.187 -9.439 1.00 97.00 203 ARG A C 1
ATOM 1550 O O . ARG A 1 203 ? 25.454 10.636 -9.084 1.00 97.00 203 ARG A O 1
ATOM 1557 N N . ALA A 1 204 ? 23.875 10.395 -10.659 1.00 97.06 204 ALA A N 1
ATOM 1558 C CA . ALA A 1 204 ? 24.550 11.187 -11.684 1.00 97.06 204 ALA A CA 1
ATOM 1559 C C . ALA A 1 204 ? 24.656 12.675 -11.306 1.00 97.06 204 ALA A C 1
ATOM 1561 O O . ALA A 1 204 ? 25.611 13.332 -11.712 1.00 97.06 204 ALA A O 1
ATOM 1562 N N . ALA A 1 205 ? 23.738 13.184 -10.479 1.00 96.25 205 ALA A N 1
ATOM 1563 C CA . ALA A 1 205 ? 23.821 14.516 -9.881 1.00 96.25 205 ALA A CA 1
ATOM 1564 C C . ALA A 1 205 ? 24.867 14.621 -8.746 1.00 96.25 205 ALA A C 1
ATOM 1566 O O . ALA A 1 205 ? 24.992 15.669 -8.120 1.00 96.25 205 ALA A O 1
ATOM 1567 N N . GLY A 1 206 ? 25.623 13.551 -8.464 1.00 96.50 206 GLY A N 1
ATOM 1568 C CA . GLY A 1 206 ? 26.641 13.517 -7.409 1.00 96.50 206 GLY A CA 1
ATOM 1569 C C . GLY A 1 206 ? 26.074 13.331 -6.000 1.00 96.50 206 GLY A C 1
ATOM 1570 O O . GLY A 1 206 ? 26.817 13.442 -5.026 1.00 96.50 206 GLY A O 1
ATOM 1571 N N . LEU A 1 207 ? 24.776 13.039 -5.882 1.00 97.19 207 LEU A N 1
ATOM 1572 C CA . LEU A 1 207 ? 24.099 12.865 -4.604 1.00 97.19 207 LEU A CA 1
ATOM 1573 C C . LEU A 1 207 ? 24.182 11.417 -4.128 1.00 97.19 207 LEU A C 1
ATOM 1575 O O . LEU A 1 207 ? 24.081 10.462 -4.909 1.00 97.19 207 LEU A O 1
ATOM 1579 N N . ARG A 1 208 ? 24.282 11.239 -2.812 1.00 96.44 208 ARG A N 1
ATOM 1580 C CA . ARG A 1 208 ? 24.031 9.940 -2.195 1.00 96.44 208 ARG A CA 1
ATOM 1581 C C . ARG A 1 208 ? 22.532 9.651 -2.200 1.00 96.44 208 ARG A C 1
ATOM 1583 O O . ARG A 1 208 ? 21.726 10.518 -1.878 1.00 96.44 208 ARG A O 1
ATOM 1590 N N . VAL A 1 209 ? 22.174 8.413 -2.532 1.00 96.56 209 VAL A N 1
ATOM 1591 C CA . VAL A 1 209 ? 20.787 7.935 -2.510 1.00 96.56 209 VAL A CA 1
ATOM 1592 C C . VAL A 1 209 ? 20.549 7.154 -1.225 1.00 96.56 209 VAL A C 1
ATOM 1594 O O . VAL A 1 209 ? 21.128 6.082 -1.052 1.00 96.56 209 VAL A O 1
ATOM 1597 N N . ALA A 1 210 ? 19.696 7.677 -0.348 1.00 96.62 210 ALA A N 1
ATOM 1598 C CA . ALA A 1 210 ? 19.034 6.883 0.681 1.00 96.62 210 ALA A CA 1
ATOM 1599 C C . ALA A 1 210 ? 17.720 6.348 0.092 1.00 96.62 210 ALA A C 1
ATOM 1601 O O . ALA A 1 210 ? 16.954 7.109 -0.496 1.00 96.62 210 ALA A O 1
ATOM 1602 N N . ASP A 1 211 ? 17.464 5.047 0.183 1.00 95.56 211 ASP A N 1
ATOM 1603 C CA . ASP A 1 211 ? 16.290 4.443 -0.450 1.00 95.56 211 ASP A CA 1
ATOM 1604 C C . ASP A 1 211 ? 15.368 3.828 0.600 1.00 95.56 211 ASP A C 1
ATOM 1606 O O . ASP A 1 211 ? 15.674 2.782 1.171 1.00 95.56 211 ASP A O 1
ATOM 1610 N N . ALA A 1 212 ? 14.244 4.501 0.848 1.00 95.62 212 ALA A N 1
ATOM 1611 C CA . ALA A 1 212 ? 13.225 4.053 1.782 1.00 95.62 212 ALA A CA 1
ATOM 1612 C C . ALA A 1 212 ? 12.076 3.296 1.095 1.00 95.62 212 ALA A C 1
ATOM 1614 O O . ALA A 1 212 ? 11.014 3.150 1.701 1.00 95.62 212 ALA A O 1
ATOM 1615 N N . THR A 1 213 ? 12.248 2.846 -0.157 1.00 93.94 213 THR A N 1
ATOM 1616 C CA . THR A 1 213 ? 11.220 2.107 -0.907 1.00 93.94 213 THR A CA 1
ATOM 1617 C C . THR A 1 213 ? 10.681 0.940 -0.080 1.00 93.94 213 THR A C 1
ATOM 1619 O O . THR A 1 213 ? 11.429 0.096 0.415 1.00 93.94 213 THR A O 1
ATOM 1622 N N . CYS A 1 214 ? 9.355 0.854 0.040 1.00 94.06 214 CYS A N 1
ATOM 1623 C CA . CYS A 1 214 ? 8.712 -0.246 0.744 1.00 94.06 214 CYS A CA 1
ATOM 1624 C C . CYS A 1 214 ? 9.045 -1.587 0.054 1.00 94.06 214 CYS A C 1
ATOM 1626 O O . CYS A 1 214 ? 8.894 -1.690 -1.166 1.00 94.06 214 CYS A O 1
ATOM 1628 N N . PRO A 1 215 ? 9.395 -2.658 0.791 1.00 92.25 215 PRO A N 1
ATOM 1629 C CA . PRO A 1 215 ? 9.645 -3.978 0.204 1.00 92.25 215 PRO A CA 1
ATOM 1630 C C . PRO A 1 215 ? 8.500 -4.515 -0.674 1.00 92.25 215 PRO A C 1
ATOM 1632 O O . PRO A 1 215 ? 8.739 -5.239 -1.636 1.00 92.25 215 PRO A O 1
ATOM 1635 N N . LEU A 1 216 ? 7.249 -4.139 -0.384 1.00 93.88 216 LEU A N 1
ATOM 1636 C CA . LEU A 1 216 ? 6.086 -4.533 -1.194 1.00 93.88 216 LEU A CA 1
ATOM 1637 C C . LEU A 1 216 ? 5.980 -3.733 -2.500 1.00 93.88 216 LEU A C 1
ATOM 1639 O O . LEU A 1 216 ? 5.468 -4.246 -3.491 1.00 93.88 216 LEU A O 1
ATOM 1643 N N . VAL A 1 217 ? 6.508 -2.509 -2.523 1.00 95.69 217 VAL A N 1
ATOM 1644 C CA . VAL A 1 217 ? 6.670 -1.723 -3.752 1.00 95.69 217 VAL A CA 1
ATOM 1645 C C . VAL A 1 217 ? 7.838 -2.273 -4.572 1.00 95.69 217 VAL A C 1
ATOM 1647 O O . VAL A 1 217 ? 7.693 -2.450 -5.777 1.00 95.69 217 VAL A O 1
ATOM 1650 N N . HIS A 1 218 ? 8.954 -2.656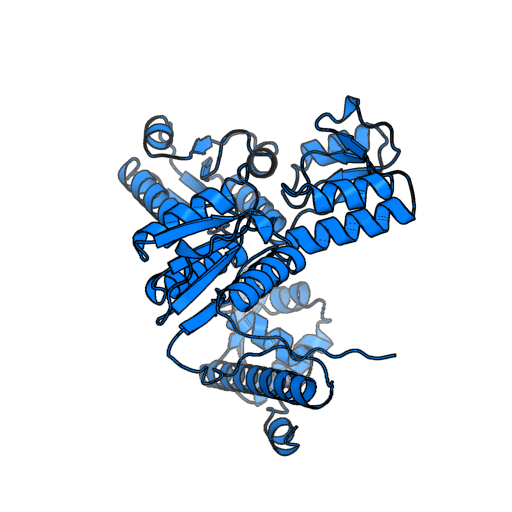 -3.940 1.00 93.94 218 HIS A N 1
ATOM 1651 C CA . HIS A 1 218 ? 10.031 -3.381 -4.627 1.00 93.94 218 HIS A CA 1
ATOM 1652 C C . HIS A 1 218 ? 9.521 -4.652 -5.309 1.00 93.94 218 HIS A C 1
ATOM 1654 O O . HIS A 1 218 ? 9.808 -4.873 -6.484 1.00 93.94 218 HIS A O 1
ATOM 1660 N N . PHE A 1 219 ? 8.699 -5.439 -4.610 1.00 95.62 219 PHE A N 1
ATOM 1661 C CA . PHE A 1 219 ? 8.029 -6.586 -5.210 1.00 95.62 219 PHE A CA 1
ATOM 1662 C C . PHE A 1 219 ? 7.220 -6.183 -6.451 1.00 95.62 219 PHE A C 1
ATOM 1664 O O . PHE A 1 219 ? 7.349 -6.832 -7.486 1.00 95.62 219 PHE A O 1
ATOM 1671 N N . ALA A 1 220 ? 6.435 -5.102 -6.391 1.00 97.19 220 ALA A N 1
ATOM 1672 C CA . ALA A 1 220 ? 5.663 -4.624 -7.538 1.00 97.19 220 ALA A CA 1
ATOM 1673 C C . ALA A 1 220 ? 6.552 -4.252 -8.742 1.00 97.19 220 ALA A C 1
ATOM 1675 O O . ALA A 1 220 ? 6.256 -4.683 -9.859 1.00 97.19 220 ALA A O 1
ATOM 1676 N N . HIS A 1 221 ? 7.667 -3.544 -8.519 1.00 97.38 221 HIS A N 1
ATOM 1677 C CA . HIS A 1 221 ? 8.663 -3.259 -9.562 1.00 97.38 221 HIS A CA 1
ATOM 1678 C C . HIS A 1 221 ? 9.190 -4.552 -10.195 1.00 97.38 221 HIS A C 1
ATOM 1680 O O . HIS A 1 221 ? 9.162 -4.708 -11.416 1.00 97.38 221 HIS A O 1
ATOM 1686 N N . GLU A 1 222 ? 9.614 -5.521 -9.380 1.00 97.06 222 GLU A N 1
ATOM 1687 C CA . GLU A 1 222 ? 10.122 -6.798 -9.884 1.00 97.06 222 GLU A CA 1
ATOM 1688 C C . GLU A 1 222 ? 9.094 -7.548 -10.738 1.00 97.06 222 GLU A C 1
ATOM 1690 O O . GLU A 1 222 ? 9.455 -8.133 -11.759 1.00 97.06 222 GLU A O 1
ATOM 1695 N N . GLN A 1 223 ? 7.818 -7.558 -10.336 1.00 98.19 223 GLN A N 1
ATOM 1696 C CA . GLN A 1 223 ? 6.770 -8.232 -11.105 1.00 98.19 223 GLN A CA 1
ATOM 1697 C C . GLN A 1 223 ? 6.513 -7.541 -12.443 1.00 98.19 223 GLN A C 1
ATOM 1699 O O . GLN A 1 223 ? 6.385 -8.217 -13.464 1.00 98.19 223 GLN A O 1
ATOM 1704 N N . VAL A 1 224 ? 6.501 -6.208 -12.457 1.00 98.12 224 VAL A N 1
ATOM 1705 C CA . VAL A 1 224 ? 6.367 -5.421 -13.686 1.00 98.12 224 VAL A CA 1
ATOM 1706 C C . VAL A 1 224 ? 7.520 -5.711 -14.654 1.00 98.12 224 VAL A C 1
ATOM 1708 O O . VAL A 1 224 ? 7.279 -6.011 -15.825 1.00 98.12 224 VAL A O 1
ATOM 1711 N N . HIS A 1 225 ? 8.762 -5.742 -14.165 1.00 97.31 225 HIS A N 1
ATOM 1712 C CA . HIS A 1 225 ? 9.917 -6.109 -14.988 1.00 97.31 225 HIS A CA 1
ATOM 1713 C C . HIS A 1 225 ? 9.854 -7.549 -15.500 1.00 97.31 225 HIS A C 1
ATOM 1715 O O . HIS A 1 225 ? 10.182 -7.797 -16.658 1.00 97.31 225 HIS A O 1
ATOM 1721 N N . LYS A 1 226 ? 9.405 -8.505 -14.676 1.00 97.88 226 LYS A N 1
ATOM 1722 C CA . LYS A 1 226 ? 9.230 -9.907 -15.094 1.00 97.88 226 LYS A CA 1
ATOM 1723 C C . LYS A 1 226 ? 8.183 -10.048 -16.199 1.00 97.88 226 LYS A C 1
ATOM 1725 O O . LYS A 1 226 ? 8.399 -10.825 -17.126 1.00 97.88 226 LYS A O 1
ATOM 1730 N N . LEU A 1 227 ? 7.080 -9.300 -16.130 1.00 98.38 227 LEU A N 1
ATOM 1731 C CA . LEU A 1 227 ? 6.063 -9.276 -17.186 1.00 98.38 227 LEU A CA 1
ATOM 1732 C C . LEU A 1 227 ? 6.638 -8.723 -18.496 1.00 98.38 227 LEU A C 1
ATOM 1734 O O . LEU A 1 227 ? 6.517 -9.375 -19.534 1.00 98.38 227 LEU A O 1
ATOM 1738 N N . ALA A 1 228 ? 7.322 -7.577 -18.437 1.00 97.62 228 ALA A N 1
ATOM 1739 C CA . ALA A 1 228 ? 7.957 -6.974 -19.607 1.00 97.62 228 ALA A CA 1
ATOM 1740 C C . ALA A 1 228 ? 9.019 -7.900 -20.230 1.00 97.62 228 ALA A C 1
ATOM 1742 O O . ALA A 1 228 ? 9.006 -8.143 -21.435 1.00 97.62 228 ALA A O 1
ATOM 1743 N N . ALA A 1 229 ? 9.889 -8.496 -19.408 1.00 97.25 229 ALA A N 1
ATOM 1744 C CA . ALA A 1 229 ? 10.917 -9.438 -19.855 1.00 97.25 229 ALA A CA 1
ATOM 1745 C C . ALA A 1 229 ? 10.333 -10.720 -20.474 1.00 97.25 229 ALA A C 1
ATOM 1747 O O . ALA A 1 229 ? 10.966 -11.342 -21.325 1.00 97.25 229 ALA A O 1
ATOM 1748 N N . ALA A 1 230 ? 9.118 -11.107 -20.078 1.00 97.44 230 ALA A N 1
ATOM 1749 C CA . ALA A 1 230 ? 8.380 -12.217 -20.671 1.00 97.44 230 ALA A CA 1
ATOM 1750 C C . ALA A 1 230 ? 7.637 -11.841 -21.973 1.00 97.44 230 ALA A C 1
ATOM 1752 O O . ALA A 1 230 ? 6.911 -12.674 -22.511 1.00 97.44 230 ALA A O 1
ATOM 1753 N N . GLY A 1 231 ? 7.807 -10.615 -22.485 1.00 97.25 231 GLY A N 1
ATOM 1754 C CA . GLY A 1 231 ? 7.223 -10.156 -23.750 1.00 97.25 231 GLY A CA 1
ATOM 1755 C C . GLY A 1 231 ? 5.772 -9.678 -23.653 1.00 97.25 231 GLY A C 1
ATOM 1756 O O . GLY A 1 231 ? 5.106 -9.535 -24.680 1.00 97.25 231 GLY A O 1
ATOM 1757 N N . PHE A 1 232 ? 5.263 -9.438 -22.443 1.00 98.44 232 PHE A N 1
ATOM 1758 C CA . PHE A 1 232 ? 3.917 -8.905 -22.246 1.00 98.44 232 PHE A CA 1
ATOM 1759 C C . PHE A 1 232 ? 3.897 -7.385 -22.412 1.00 98.44 232 PHE A C 1
ATOM 1761 O O . PHE A 1 232 ? 4.779 -6.689 -21.910 1.00 98.44 232 PHE A O 1
ATOM 1768 N N . HIS A 1 233 ? 2.838 -6.859 -23.036 1.00 98.56 233 HIS A N 1
ATOM 1769 C CA . HIS A 1 233 ? 2.532 -5.431 -22.954 1.00 98.56 233 HIS A CA 1
ATOM 1770 C C . HIS A 1 233 ? 2.040 -5.115 -21.544 1.00 98.56 233 HIS A C 1
ATOM 1772 O O . HIS A 1 233 ? 0.980 -5.601 -21.138 1.00 98.56 233 HIS A O 1
ATOM 1778 N N . VAL A 1 234 ? 2.819 -4.349 -20.782 1.00 98.69 234 VAL A N 1
ATOM 1779 C CA . VAL A 1 234 ? 2.498 -4.073 -19.381 1.00 98.69 234 VAL A CA 1
ATOM 1780 C C . VAL A 1 234 ? 1.370 -3.047 -19.280 1.00 98.69 234 VAL A C 1
ATOM 1782 O O . VAL A 1 234 ? 1.451 -1.957 -19.843 1.00 98.69 234 VAL A O 1
ATOM 1785 N N . VAL A 1 235 ? 0.343 -3.389 -18.506 1.00 98.75 235 VAL A N 1
ATOM 1786 C CA . VAL A 1 235 ? -0.745 -2.500 -18.099 1.00 98.75 235 VAL A CA 1
ATOM 1787 C C . VAL A 1 235 ? -0.695 -2.348 -16.581 1.00 98.75 235 VAL A C 1
ATOM 1789 O O . VAL A 1 235 ? -0.854 -3.324 -15.846 1.00 98.75 235 VAL A O 1
ATOM 1792 N N . VAL A 1 236 ? -0.474 -1.127 -16.099 1.00 98.75 236 VAL A N 1
ATOM 1793 C CA . VAL A 1 236 ? -0.491 -0.812 -14.665 1.00 98.75 236 VAL A CA 1
ATOM 1794 C C . VAL A 1 236 ? -1.848 -0.219 -14.296 1.00 98.75 236 VAL A C 1
ATOM 1796 O O . VAL A 1 236 ? -2.191 0.884 -14.719 1.00 98.75 236 VAL A O 1
ATOM 1799 N N . ILE A 1 237 ? -2.614 -0.932 -13.471 1.00 98.69 237 ILE A N 1
ATOM 1800 C CA . ILE A 1 237 ? -3.856 -0.423 -12.887 1.00 98.69 237 ILE A CA 1
ATOM 1801 C C . ILE A 1 237 ? -3.497 0.525 -11.741 1.00 98.69 237 ILE A C 1
ATOM 1803 O O . ILE A 1 237 ? -3.089 0.099 -10.661 1.00 98.69 237 ILE A O 1
ATOM 1807 N N . GLY A 1 238 ? -3.628 1.828 -11.954 1.00 96.75 238 GLY A N 1
ATOM 1808 C CA . GLY A 1 238 ? -3.093 2.831 -11.042 1.00 96.75 238 GLY A CA 1
ATOM 1809 C C . GLY A 1 238 ? -3.436 4.252 -11.456 1.00 96.75 238 GLY A C 1
ATOM 1810 O O . GLY A 1 238 ? -3.918 4.517 -12.555 1.00 96.75 238 GLY A O 1
ATOM 1811 N N . ARG A 1 239 ? -3.178 5.204 -10.561 1.00 94.50 239 ARG A N 1
ATOM 1812 C CA . ARG A 1 239 ? -3.391 6.622 -10.863 1.00 94.50 239 ARG A CA 1
ATOM 1813 C C . ARG A 1 239 ? -2.262 7.151 -11.739 1.00 94.50 239 ARG A C 1
ATOM 1815 O O . ARG A 1 239 ? -1.116 7.242 -11.296 1.00 94.50 239 ARG A O 1
ATOM 1822 N N . LYS A 1 240 ? -2.587 7.553 -12.971 1.00 93.81 240 LYS A N 1
ATOM 1823 C CA . LYS A 1 240 ? -1.622 8.185 -13.879 1.00 93.81 240 LYS A CA 1
ATOM 1824 C C . LYS A 1 240 ? -0.955 9.384 -13.202 1.00 93.81 240 LYS A C 1
ATOM 1826 O O . LYS A 1 240 ? -1.622 10.242 -12.634 1.00 93.81 240 LYS A O 1
ATOM 1831 N N . GLY A 1 241 ? 0.373 9.426 -13.258 1.00 90.00 241 GLY A N 1
ATOM 1832 C CA . GLY A 1 241 ? 1.171 10.490 -12.653 1.00 90.00 241 GLY A CA 1
ATOM 1833 C C . GLY A 1 241 ? 1.444 10.332 -11.154 1.00 90.00 241 GLY A C 1
ATOM 1834 O O . GLY A 1 241 ? 2.273 11.083 -10.647 1.00 90.00 241 GLY A O 1
ATOM 1835 N N . HIS A 1 242 ? 0.843 9.363 -10.454 1.00 91.81 242 HIS A N 1
ATOM 1836 C CA . HIS A 1 242 ? 1.217 9.052 -9.070 1.00 91.81 242 HIS A CA 1
ATOM 1837 C C . HIS A 1 242 ? 2.680 8.594 -8.998 1.00 91.81 242 HIS A C 1
ATOM 1839 O O . HIS A 1 242 ? 3.127 7.850 -9.870 1.00 91.81 242 HIS A O 1
ATOM 1845 N N . VAL A 1 243 ? 3.428 9.011 -7.969 1.00 91.25 243 VAL A N 1
ATOM 1846 C CA . VAL A 1 243 ? 4.879 8.752 -7.871 1.00 91.25 243 VAL A CA 1
ATOM 1847 C C . VAL A 1 243 ? 5.222 7.261 -7.944 1.00 91.25 243 VAL A C 1
ATOM 1849 O O . VAL A 1 243 ? 6.080 6.887 -8.735 1.00 91.25 243 VAL A O 1
ATOM 1852 N N . GLU A 1 244 ? 4.469 6.412 -7.243 1.00 94.19 244 GLU A N 1
ATOM 1853 C CA . GLU A 1 244 ? 4.612 4.950 -7.319 1.00 94.19 244 GLU A CA 1
ATOM 1854 C C . GLU A 1 244 ? 4.390 4.415 -8.743 1.00 94.19 244 GLU A C 1
ATOM 1856 O O . GLU A 1 244 ? 5.180 3.630 -9.251 1.00 94.19 244 GLU A O 1
ATOM 1861 N N . VAL A 1 245 ? 3.349 4.893 -9.437 1.00 97.12 245 VAL A N 1
ATOM 1862 C CA . VAL A 1 245 ? 3.036 4.457 -10.807 1.00 97.12 245 VAL A CA 1
ATOM 1863 C C . VAL A 1 245 ? 4.104 4.930 -11.790 1.00 97.12 245 VAL A C 1
ATOM 1865 O O . VAL A 1 245 ? 4.476 4.180 -12.689 1.00 97.12 245 VAL A O 1
ATOM 1868 N N . ARG A 1 246 ? 4.643 6.143 -11.613 1.00 95.81 246 ARG A N 1
ATOM 1869 C CA . ARG A 1 246 ? 5.801 6.616 -12.389 1.00 95.81 246 ARG A CA 1
ATOM 1870 C C . ARG A 1 246 ? 7.016 5.722 -12.149 1.00 95.81 246 ARG A C 1
ATOM 1872 O O . ARG A 1 246 ? 7.660 5.332 -13.114 1.00 95.81 246 ARG A O 1
ATOM 1879 N N . GLY A 1 247 ? 7.275 5.351 -10.893 1.00 96.56 247 GLY A N 1
ATOM 1880 C CA . GLY A 1 247 ? 8.336 4.412 -10.533 1.00 96.56 247 GLY A CA 1
ATOM 1881 C C . GLY A 1 247 ? 8.212 3.080 -11.272 1.00 96.56 247 GLY A C 1
ATOM 1882 O O . GLY A 1 247 ? 9.180 2.635 -11.877 1.00 96.56 247 GLY A O 1
ATOM 1883 N N . LEU A 1 248 ? 7.013 2.493 -11.297 1.00 97.81 248 LEU A N 1
ATOM 1884 C CA . LEU A 1 248 ? 6.750 1.216 -11.972 1.00 97.81 248 LEU A CA 1
ATOM 1885 C C . LEU A 1 248 ? 6.889 1.275 -13.502 1.00 97.81 248 LEU A C 1
ATOM 1887 O O . LEU A 1 248 ? 7.109 0.244 -14.130 1.00 97.81 248 LEU A O 1
ATOM 1891 N N . THR A 1 249 ? 6.706 2.447 -14.116 1.00 97.75 249 THR A N 1
ATOM 1892 C CA . THR A 1 249 ? 6.544 2.570 -15.576 1.00 97.75 249 THR A CA 1
ATOM 1893 C C . THR A 1 249 ? 7.732 3.202 -16.290 1.00 97.75 249 THR A C 1
ATOM 1895 O O . THR A 1 249 ? 7.968 2.885 -17.450 1.00 97.75 249 THR A O 1
ATOM 1898 N N . GLU A 1 250 ? 8.509 4.065 -15.632 1.00 96.81 250 GLU A N 1
ATOM 1899 C CA . GLU A 1 250 ? 9.581 4.842 -16.278 1.00 96.81 250 GLU A CA 1
ATOM 1900 C C . GLU A 1 250 ? 10.716 3.967 -16.839 1.00 96.81 250 GLU A C 1
ATOM 1902 O O . GLU A 1 250 ? 11.349 4.327 -17.837 1.00 96.81 250 GLU A O 1
ATOM 1907 N N . ASP A 1 251 ? 10.969 2.804 -16.239 1.00 96.00 251 ASP A N 1
ATOM 1908 C CA . ASP A 1 251 ? 11.995 1.873 -16.713 1.00 96.00 251 ASP A CA 1
ATOM 1909 C C . ASP A 1 251 ? 11.549 1.022 -17.911 1.00 96.00 251 ASP A C 1
ATOM 1911 O O . ASP A 1 251 ? 12.388 0.382 -18.542 1.00 96.00 251 ASP A O 1
ATOM 1915 N N . LEU A 1 252 ? 10.259 1.030 -18.254 1.00 96.44 252 LEU A N 1
ATOM 1916 C CA . LEU A 1 252 ? 9.711 0.266 -19.372 1.00 96.44 252 LEU A CA 1
ATOM 1917 C C . LEU A 1 252 ? 9.823 1.047 -20.685 1.00 96.44 252 LEU A C 1
ATOM 1919 O O . LEU A 1 252 ? 9.691 2.270 -20.707 1.00 96.44 252 LEU A O 1
ATOM 1923 N N . ASP A 1 253 ? 10.023 0.329 -21.791 1.00 93.00 253 ASP A N 1
ATOM 1924 C CA . ASP A 1 253 ? 10.033 0.931 -23.132 1.00 93.00 253 ASP A CA 1
ATOM 1925 C C . ASP A 1 253 ? 8.617 1.299 -23.599 1.00 93.00 253 ASP A C 1
ATOM 1927 O O . ASP A 1 253 ? 8.395 2.366 -24.171 1.00 93.00 253 ASP A O 1
ATOM 1931 N N . GLU A 1 254 ? 7.648 0.417 -23.342 1.00 94.81 254 GLU A N 1
ATOM 1932 C CA . GLU A 1 254 ? 6.241 0.608 -23.684 1.00 94.81 254 GLU A CA 1
ATOM 1933 C C . GLU A 1 254 ? 5.346 0.022 -22.579 1.00 94.81 254 GLU A C 1
ATOM 1935 O O . GLU A 1 254 ? 5.543 -1.111 -22.136 1.00 94.81 254 GLU A O 1
ATOM 1940 N N . CYS A 1 255 ? 4.366 0.801 -22.120 1.00 97.75 255 CYS A N 1
ATOM 1941 C CA . CYS A 1 255 ? 3.341 0.376 -21.167 1.00 97.75 255 CYS A CA 1
ATOM 1942 C C . CYS A 1 255 ? 2.120 1.303 -21.232 1.00 97.75 255 CYS A C 1
ATOM 1944 O O . CYS A 1 255 ? 2.203 2.411 -21.766 1.00 97.75 255 CYS A O 1
ATOM 1946 N N . ASP A 1 256 ? 1.006 0.867 -20.646 1.00 98.56 256 ASP A N 1
ATOM 1947 C CA . ASP A 1 256 ? -0.173 1.704 -20.422 1.00 98.56 256 ASP A CA 1
ATOM 1948 C C . ASP A 1 256 ? -0.529 1.770 -18.933 1.00 98.56 256 ASP A C 1
ATOM 1950 O O . ASP A 1 256 ? -0.317 0.825 -18.172 1.00 98.56 256 ASP A O 1
ATOM 1954 N N . VAL A 1 257 ? -1.104 2.898 -18.516 1.00 98.56 257 VAL A N 1
ATOM 1955 C CA . VAL A 1 257 ? -1.649 3.091 -17.167 1.00 98.56 257 VAL A CA 1
ATOM 1956 C C . VAL A 1 257 ? -3.147 3.296 -17.286 1.00 98.56 257 VAL A C 1
ATOM 1958 O O . VAL A 1 257 ? -3.581 4.196 -18.006 1.00 98.56 257 VAL A O 1
ATOM 1961 N N . VAL A 1 258 ? -3.917 2.498 -16.551 1.00 98.50 258 VAL A N 1
ATOM 1962 C CA . VAL A 1 258 ? -5.384 2.534 -16.571 1.00 98.50 258 VAL A CA 1
ATOM 1963 C C . VAL A 1 258 ? -5.940 2.664 -15.157 1.00 98.50 258 VAL A C 1
ATOM 1965 O O . VAL A 1 258 ? -5.359 2.155 -14.200 1.00 98.50 258 VAL A O 1
ATOM 1968 N N . LEU A 1 259 ? -7.079 3.330 -15.008 1.00 96.38 259 LEU A N 1
ATOM 1969 C CA . LEU A 1 259 ? -7.780 3.480 -13.731 1.00 96.38 259 LEU A CA 1
ATOM 1970 C C . LEU A 1 259 ? -9.276 3.142 -13.835 1.00 96.38 259 LEU A C 1
ATOM 1972 O O . LEU A 1 259 ? -9.942 2.964 -12.814 1.00 96.38 259 LEU A O 1
ATOM 1976 N N . ASN A 1 260 ? -9.812 3.065 -15.052 1.00 97.62 260 ASN A N 1
ATOM 1977 C CA . ASN A 1 260 ? -11.215 2.783 -15.335 1.00 97.62 260 ASN A CA 1
ATOM 1978 C C . ASN A 1 260 ? -11.386 2.082 -16.700 1.00 97.62 260 ASN A C 1
ATOM 1980 O O . ASN A 1 260 ? -10.430 1.912 -17.455 1.00 97.62 260 ASN A O 1
ATOM 1984 N N . GLU A 1 261 ? -12.616 1.687 -17.013 1.00 98.25 261 GLU A N 1
ATOM 1985 C CA . GLU A 1 261 ? -13.006 0.999 -18.247 1.00 98.25 261 GLU A CA 1
ATOM 1986 C C . GLU A 1 261 ? -12.720 1.839 -19.496 1.00 98.25 261 GLU A C 1
ATOM 1988 O O . GLU A 1 261 ? -12.263 1.297 -20.495 1.00 98.25 261 GLU A O 1
ATOM 1993 N N . THR A 1 262 ? -12.898 3.164 -19.427 1.00 98.06 262 THR A N 1
ATOM 1994 C CA . THR A 1 262 ? -12.612 4.076 -20.552 1.00 98.06 262 THR A CA 1
ATOM 1995 C C . THR A 1 262 ? -11.135 4.036 -20.938 1.00 98.06 262 THR A C 1
ATOM 1997 O O . THR A 1 262 ? -10.799 4.035 -22.123 1.00 98.06 262 THR A O 1
ATOM 2000 N N . ASP A 1 263 ? -10.244 3.969 -19.946 1.00 98.19 263 ASP A N 1
ATOM 2001 C CA . ASP A 1 263 ? -8.808 3.832 -20.195 1.00 98.19 263 ASP A CA 1
ATOM 2002 C C . ASP A 1 263 ? -8.500 2.489 -20.879 1.00 98.19 263 ASP A C 1
ATOM 2004 O O . ASP A 1 263 ? -7.669 2.434 -21.784 1.00 98.19 263 ASP A O 1
ATOM 2008 N N . ILE A 1 264 ? -9.203 1.416 -20.489 1.00 98.50 264 ILE A N 1
ATOM 2009 C CA . ILE A 1 264 ? -9.084 0.089 -21.111 1.00 98.50 264 ILE A CA 1
ATOM 2010 C C . ILE A 1 264 ? -9.623 0.097 -22.547 1.00 98.50 264 ILE A C 1
ATOM 2012 O O . ILE A 1 264 ? -9.016 -0.494 -23.443 1.00 98.50 264 ILE A O 1
ATOM 2016 N N . ASP A 1 265 ? -10.735 0.785 -22.796 1.00 98.25 265 ASP A N 1
ATOM 2017 C CA . ASP A 1 265 ? -11.347 0.880 -24.121 1.00 98.25 265 ASP A CA 1
ATOM 2018 C C . ASP A 1 265 ? -10.433 1.570 -25.138 1.00 98.25 265 ASP A C 1
ATOM 2020 O O . ASP A 1 265 ? -10.450 1.210 -26.323 1.00 98.25 265 ASP A O 1
ATOM 2024 N N . ALA A 1 266 ? -9.612 2.513 -24.665 1.00 97.94 266 ALA A N 1
ATOM 2025 C CA . ALA A 1 266 ? -8.616 3.232 -25.450 1.00 97.94 266 ALA A CA 1
ATOM 2026 C C . ALA A 1 266 ? -7.357 2.402 -25.775 1.00 97.94 266 ALA A C 1
ATOM 2028 O O . ALA A 1 266 ? -6.550 2.823 -26.612 1.00 97.94 266 ALA A O 1
ATOM 2029 N N . LEU A 1 267 ? -7.176 1.226 -25.159 1.00 98.06 267 LEU A N 1
ATOM 2030 C CA . LEU A 1 267 ? -6.010 0.379 -25.407 1.00 98.06 267 LEU A CA 1
ATOM 2031 C C . LEU A 1 267 ? -6.017 -0.200 -26.825 1.00 98.06 267 LEU A C 1
ATOM 2033 O O . LEU A 1 267 ? -7.039 -0.610 -27.387 1.00 98.06 267 LEU A O 1
ATOM 2037 N N . LYS A 1 268 ? -4.819 -0.305 -27.404 1.00 97.38 268 LYS A N 1
ATOM 2038 C CA . LYS A 1 268 ? -4.610 -1.031 -28.660 1.00 97.38 268 LYS A CA 1
ATOM 2039 C C . LYS A 1 268 ? -4.570 -2.527 -28.374 1.00 97.38 268 LYS A C 1
ATOM 2041 O O . LYS A 1 268 ? -3.931 -2.957 -27.420 1.00 97.38 268 LYS A O 1
ATOM 2046 N N . ALA A 1 269 ? -5.196 -3.328 -29.235 1.00 97.06 269 ALA A N 1
ATOM 2047 C CA . ALA A 1 269 ? -5.136 -4.780 -29.114 1.00 97.06 269 ALA A CA 1
ATOM 2048 C C . ALA A 1 269 ? -3.682 -5.282 -29.202 1.00 97.06 269 ALA A C 1
ATOM 2050 O O . ALA A 1 269 ? -2.941 -4.908 -30.113 1.00 97.06 269 ALA A O 1
ATOM 2051 N N . ARG A 1 270 ? -3.296 -6.152 -28.265 1.00 97.31 270 ARG A N 1
ATOM 2052 C CA . ARG A 1 270 ? -1.981 -6.810 -28.191 1.00 97.31 270 ARG A CA 1
ATOM 2053 C C . ARG A 1 270 ? -2.177 -8.316 -28.030 1.00 97.31 270 ARG A C 1
ATOM 2055 O O . ARG A 1 270 ? -3.193 -8.716 -27.474 1.00 97.31 270 ARG A O 1
ATOM 2062 N N . PRO A 1 271 ? -1.243 -9.170 -28.473 1.00 97.62 271 PRO A N 1
ATOM 2063 C CA . PRO A 1 271 ? -1.360 -10.613 -28.261 1.00 97.62 271 PRO A CA 1
ATOM 2064 C C . PRO A 1 271 ? -1.233 -11.014 -26.781 1.00 97.62 271 PRO A C 1
ATOM 2066 O O . PRO A 1 271 ? -1.886 -11.964 -26.362 1.00 97.62 271 PRO A O 1
ATOM 2069 N N . HIS A 1 272 ? -0.453 -10.271 -25.987 1.00 98.19 272 HIS A N 1
ATOM 2070 C CA . HIS A 1 272 ? -0.197 -10.567 -24.575 1.00 98.19 272 HIS A CA 1
ATOM 2071 C C . HIS A 1 272 ? -0.263 -9.281 -23.734 1.00 98.19 272 HIS A C 1
ATOM 2073 O O . HIS A 1 272 ? 0.440 -8.315 -24.037 1.00 98.19 272 HIS A O 1
ATOM 2079 N N . PHE A 1 273 ? -1.075 -9.277 -22.675 1.00 98.75 273 PHE A N 1
ATOM 2080 C CA . PHE A 1 273 ? -1.185 -8.206 -21.680 1.00 98.75 273 PHE A CA 1
ATOM 2081 C C . PHE A 1 273 ? -0.719 -8.689 -20.308 1.00 98.75 273 PHE A C 1
ATOM 2083 O O . PHE A 1 273 ? -1.214 -9.691 -19.789 1.00 98.75 273 PHE A O 1
ATOM 2090 N N . GLY A 1 274 ? 0.247 -7.988 -19.724 1.00 98.69 274 GLY A N 1
ATOM 2091 C CA . GLY A 1 274 ? 0.764 -8.251 -18.386 1.00 98.69 274 GLY A CA 1
ATOM 2092 C C . GLY A 1 274 ? 0.221 -7.199 -17.439 1.00 98.69 274 GLY A C 1
ATOM 2093 O O . GLY A 1 274 ? 0.559 -6.031 -17.579 1.00 98.69 274 GLY A O 1
ATOM 2094 N N . VAL A 1 275 ? -0.623 -7.588 -16.493 1.00 98.81 275 VAL A N 1
ATOM 2095 C CA . VAL A 1 275 ? -1.324 -6.647 -15.619 1.00 98.81 275 VAL A CA 1
ATOM 2096 C C . VAL A 1 275 ? -0.702 -6.662 -14.230 1.00 98.81 275 VAL A C 1
ATOM 2098 O O . VAL A 1 275 ? -0.605 -7.716 -13.603 1.00 98.81 275 VAL A O 1
ATOM 2101 N N . ALA A 1 276 ? -0.330 -5.485 -13.744 1.00 98.62 276 ALA A N 1
ATOM 2102 C CA . ALA A 1 276 ? 0.019 -5.228 -12.351 1.00 98.62 276 ALA A CA 1
ATOM 2103 C C . ALA A 1 276 ? -0.818 -4.048 -11.838 1.00 98.62 276 ALA A C 1
ATOM 2105 O O . ALA A 1 276 ? -1.460 -3.343 -12.615 1.00 98.62 276 ALA A O 1
ATOM 2106 N N . ALA A 1 277 ? -0.825 -3.816 -10.533 1.00 98.25 277 ALA A N 1
ATOM 2107 C CA . ALA A 1 277 ? -1.556 -2.723 -9.905 1.00 98.25 277 ALA A CA 1
ATOM 2108 C C . ALA A 1 277 ? -0.667 -1.879 -8.984 1.00 98.25 277 ALA A C 1
ATOM 2110 O O . ALA A 1 277 ? 0.272 -2.373 -8.357 1.00 98.25 277 ALA A O 1
ATOM 2111 N N . GLN A 1 278 ? -1.014 -0.604 -8.853 1.00 97.25 278 GLN A N 1
ATOM 2112 C CA . GLN A 1 278 ? -0.530 0.228 -7.761 1.00 97.25 278 GLN A CA 1
ATOM 2113 C C . GLN A 1 278 ? -0.916 -0.423 -6.418 1.00 97.25 278 GLN A C 1
ATOM 2115 O O . GLN A 1 278 ? -2.057 -0.850 -6.226 1.00 97.25 278 GLN A O 1
ATOM 2120 N N . THR A 1 279 ? 0.035 -0.495 -5.487 1.00 94.06 279 THR A N 1
ATOM 2121 C CA . THR A 1 279 ? -0.038 -1.297 -4.253 1.00 94.06 279 THR A CA 1
ATOM 2122 C C . THR A 1 279 ? -1.194 -0.922 -3.328 1.00 94.06 279 THR A C 1
ATOM 2124 O O . THR A 1 279 ? -1.621 -1.751 -2.521 1.00 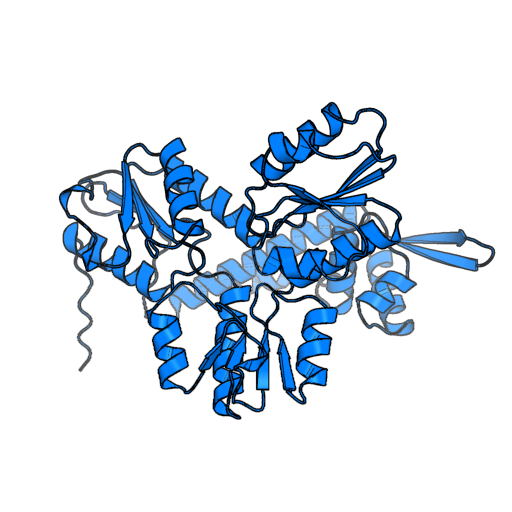94.06 279 THR A O 1
ATOM 2127 N N . THR A 1 280 ? -1.706 0.303 -3.454 1.00 90.50 280 THR A N 1
ATOM 2128 C CA . THR A 1 280 ? -2.781 0.883 -2.640 1.00 90.50 280 THR A CA 1
ATOM 2129 C C . THR A 1 280 ? -4.168 0.811 -3.281 1.00 90.50 280 THR A C 1
ATOM 2131 O O . THR A 1 280 ? -5.129 1.307 -2.694 1.00 90.50 280 THR A O 1
ATOM 2134 N N . GLN A 1 281 ? -4.310 0.195 -4.458 1.00 91.12 281 GLN A N 1
ATOM 2135 C CA . GLN A 1 281 ? -5.611 0.088 -5.123 1.00 91.12 281 GLN A CA 1
ATOM 2136 C C . GLN A 1 281 ? -6.547 -0.910 -4.425 1.00 91.12 281 GLN A C 1
ATOM 2138 O O . GLN A 1 281 ? -6.081 -1.937 -3.924 1.00 91.12 281 GLN A O 1
ATOM 2143 N N . PRO A 1 282 ? -7.874 -0.673 -4.424 1.00 89.19 282 PRO A N 1
ATOM 2144 C CA . PRO A 1 282 ? -8.846 -1.670 -3.987 1.00 89.19 282 PRO A CA 1
ATOM 2145 C C . PRO A 1 282 ? -8.763 -2.932 -4.845 1.00 89.19 282 PRO A C 1
ATOM 2147 O O . PRO A 1 282 ? -8.922 -2.876 -6.066 1.00 89.19 282 PRO A O 1
ATOM 2150 N N . ILE A 1 283 ? -8.513 -4.082 -4.215 1.00 90.94 283 ILE A N 1
ATOM 2151 C CA . ILE A 1 283 ? -8.279 -5.335 -4.948 1.00 90.94 283 ILE A CA 1
ATOM 2152 C C . ILE A 1 283 ? -9.520 -5.795 -5.722 1.00 90.94 283 ILE A C 1
ATOM 2154 O O . ILE A 1 283 ? -9.388 -6.336 -6.818 1.00 90.94 283 ILE A O 1
ATOM 2158 N N . SER A 1 284 ? -10.719 -5.548 -5.189 1.00 89.69 284 SER A N 1
ATOM 2159 C CA . SER A 1 284 ? -11.987 -5.796 -5.885 1.00 89.69 284 SER A CA 1
ATOM 2160 C C . SER A 1 284 ? -12.037 -5.034 -7.207 1.00 89.69 284 SER A C 1
ATOM 2162 O O . SER A 1 284 ? -12.214 -5.638 -8.261 1.00 89.69 284 SER A O 1
ATOM 2164 N N . ARG A 1 285 ? -11.737 -3.732 -7.163 1.00 92.75 285 ARG A N 1
ATOM 2165 C CA . ARG A 1 285 ? -11.711 -2.873 -8.346 1.00 92.75 285 ARG A CA 1
ATOM 2166 C C . ARG A 1 285 ? -10.647 -3.289 -9.362 1.00 92.75 285 ARG A C 1
ATOM 2168 O O . ARG A 1 285 ? -10.889 -3.255 -10.564 1.00 92.75 285 ARG A O 1
ATOM 2175 N N . VAL A 1 286 ? -9.468 -3.693 -8.891 1.00 97.19 286 VAL A N 1
ATOM 2176 C CA . VAL A 1 286 ? -8.405 -4.221 -9.760 1.00 97.19 286 VAL A CA 1
ATOM 2177 C C . VAL A 1 286 ? -8.882 -5.472 -10.502 1.00 97.19 286 VAL A C 1
ATOM 2179 O O . VAL A 1 286 ? -8.671 -5.571 -11.707 1.00 97.19 286 VAL A O 1
ATOM 2182 N N . ARG A 1 287 ? -9.549 -6.403 -9.809 1.00 97.31 287 ARG A N 1
ATOM 2183 C CA . ARG A 1 287 ? -10.082 -7.634 -10.416 1.00 97.31 287 ARG A CA 1
ATOM 2184 C C . ARG A 1 287 ? -11.171 -7.342 -11.446 1.00 97.31 287 ARG A C 1
ATOM 2186 O O . ARG A 1 287 ? -11.086 -7.866 -12.547 1.00 97.31 287 ARG A O 1
ATOM 2193 N N . GLU A 1 288 ? -12.104 -6.440 -11.144 1.00 98.00 288 GLU A N 1
ATOM 2194 C CA . GLU A 1 288 ? -13.124 -5.994 -12.108 1.00 98.00 288 GLU A CA 1
ATOM 2195 C C . GLU A 1 288 ? -12.502 -5.447 -13.401 1.00 98.00 288 GLU A C 1
ATOM 2197 O O . GLU A 1 288 ? -12.940 -5.781 -14.499 1.00 98.00 288 GLU A O 1
ATOM 2202 N N . LEU A 1 289 ? -11.450 -4.630 -13.283 1.00 98.62 289 LEU A N 1
ATOM 2203 C CA . LEU A 1 289 ? -10.745 -4.075 -14.439 1.00 98.62 289 LEU A CA 1
ATOM 2204 C C . LEU A 1 289 ? -9.971 -5.142 -15.224 1.00 98.62 289 LEU A C 1
ATOM 2206 O O . LEU A 1 289 ? -9.898 -5.062 -16.449 1.00 98.62 289 LEU A O 1
ATOM 2210 N N . VAL A 1 290 ? -9.414 -6.151 -14.549 1.00 98.69 290 VAL A N 1
ATOM 2211 C CA . VAL A 1 290 ? -8.773 -7.300 -15.211 1.00 98.69 290 VAL A CA 1
ATOM 2212 C C . VAL A 1 290 ? -9.809 -8.111 -15.993 1.00 98.69 290 VAL A C 1
ATOM 2214 O O . VAL A 1 290 ? -9.566 -8.433 -17.157 1.00 98.69 290 VAL A O 1
ATOM 2217 N N . ASP A 1 291 ? -10.969 -8.390 -15.397 1.00 98.56 291 ASP A N 1
ATOM 2218 C CA . ASP A 1 291 ? -12.062 -9.119 -16.048 1.00 98.56 291 ASP A CA 1
ATOM 2219 C C . ASP A 1 291 ? -12.603 -8.333 -17.255 1.00 98.56 291 ASP A C 1
ATOM 2221 O O . ASP A 1 291 ? -12.810 -8.891 -18.337 1.00 98.56 291 ASP A O 1
ATOM 2225 N N . TYR A 1 292 ? -12.753 -7.011 -17.113 1.00 98.69 292 TYR A N 1
ATOM 2226 C CA . TYR A 1 292 ? -13.143 -6.127 -18.211 1.00 98.69 292 TYR A CA 1
ATOM 2227 C C . TYR A 1 292 ? -12.111 -6.136 -19.348 1.00 98.69 292 TYR A C 1
ATOM 2229 O O . TYR A 1 292 ? -12.479 -6.267 -20.517 1.00 98.69 292 TYR A O 1
ATOM 2237 N N . LEU A 1 293 ? -10.812 -6.070 -19.028 1.00 98.50 293 LEU A N 1
ATOM 2238 C CA . LEU A 1 293 ? -9.728 -6.167 -20.011 1.00 98.50 293 LEU A CA 1
ATOM 2239 C C . LEU A 1 293 ? -9.781 -7.496 -20.783 1.00 98.50 293 LEU A C 1
ATOM 2241 O O . LEU A 1 293 ? -9.655 -7.500 -22.009 1.00 98.50 293 LEU A O 1
ATOM 2245 N N . GLN A 1 294 ? -10.008 -8.612 -20.086 1.00 98.38 294 GLN A N 1
ATOM 2246 C CA . GLN A 1 294 ? -10.157 -9.935 -20.701 1.00 98.38 294 GLN A CA 1
ATOM 2247 C C . GLN A 1 294 ? -11.367 -9.998 -21.639 1.00 98.38 294 GLN A C 1
ATOM 2249 O O . GLN A 1 294 ? -11.250 -10.479 -22.768 1.00 98.38 294 GLN A O 1
ATOM 2254 N N . ALA A 1 295 ? -12.515 -9.467 -21.210 1.00 98.25 295 ALA A N 1
ATOM 2255 C CA . ALA A 1 295 ? -13.725 -9.418 -22.028 1.00 98.25 295 ALA A CA 1
ATOM 2256 C C . ALA A 1 295 ? -13.554 -8.525 -23.269 1.00 98.25 295 ALA A C 1
ATOM 2258 O O . ALA A 1 295 ? -14.023 -8.864 -24.359 1.00 98.25 295 ALA A O 1
ATOM 2259 N N . ARG A 1 296 ? -12.848 -7.398 -23.124 1.00 98.12 296 ARG A N 1
ATOM 2260 C CA . ARG A 1 296 ? -12.580 -6.433 -24.197 1.00 98.12 296 ARG A CA 1
ATOM 2261 C C . ARG A 1 296 ? -11.582 -6.951 -25.236 1.00 98.12 296 ARG A C 1
ATOM 2263 O O . ARG A 1 296 ? -11.668 -6.561 -26.408 1.00 98.12 296 ARG A O 1
ATOM 2270 N N . PHE A 1 297 ? -10.655 -7.820 -24.832 1.00 98.25 297 PHE A N 1
ATOM 2271 C CA . PHE A 1 297 ? -9.624 -8.404 -25.692 1.00 98.25 297 PHE A CA 1
ATOM 2272 C C . PHE A 1 297 ? -9.596 -9.944 -25.604 1.00 98.25 297 PHE A C 1
ATOM 2274 O O . PHE A 1 297 ? -8.598 -10.530 -25.190 1.00 98.25 297 PHE A O 1
ATOM 2281 N N . PRO A 1 298 ? -10.642 -10.642 -26.088 1.00 97.88 298 PRO A N 1
ATOM 2282 C CA . PRO A 1 298 ? -10.798 -12.091 -25.898 1.00 97.88 298 PRO A CA 1
ATOM 2283 C C . PRO A 1 298 ? -9.776 -12.950 -26.665 1.00 97.88 298 PRO A C 1
ATOM 2285 O O . PRO A 1 298 ? -9.718 -14.161 -26.478 1.00 97.88 298 PRO A O 1
ATOM 2288 N N . LYS A 1 299 ? -8.994 -12.346 -27.572 1.00 97.88 299 LYS A N 1
ATOM 2289 C CA . LYS A 1 299 ? -7.915 -13.015 -28.323 1.00 97.88 299 LYS A CA 1
ATOM 2290 C C . LYS A 1 299 ? -6.537 -12.840 -27.678 1.00 97.88 299 LYS A C 1
ATOM 2292 O O . LYS A 1 299 ? -5.566 -13.376 -28.204 1.00 97.88 299 LYS A O 1
ATOM 2297 N N . SER A 1 300 ? -6.448 -12.058 -26.608 1.00 98.25 300 SER A N 1
ATOM 2298 C CA . SER A 1 300 ? -5.199 -11.739 -25.928 1.00 98.25 300 SER A CA 1
ATOM 2299 C C . SER A 1 300 ? -4.990 -12.669 -24.739 1.00 98.25 300 SER A C 1
ATOM 2301 O O . SER A 1 300 ? -5.922 -12.940 -23.985 1.00 98.25 300 SER A O 1
ATOM 2303 N N . GLU A 1 301 ? -3.759 -13.125 -24.525 1.00 98.31 301 GLU A N 1
ATOM 2304 C CA . GLU A 1 301 ? -3.380 -13.707 -23.239 1.00 98.31 301 GLU A CA 1
ATOM 2305 C C . GLU A 1 301 ? -3.295 -12.578 -22.208 1.00 98.31 301 GLU A C 1
ATOM 2307 O O . GLU A 1 301 ? -2.528 -11.634 -22.389 1.00 98.31 301 GLU A O 1
ATOM 2312 N N . VAL A 1 302 ? -4.058 -12.671 -21.121 1.00 98.50 302 VAL A N 1
ATOM 2313 C CA . VAL A 1 302 ? -3.991 -11.709 -20.014 1.00 98.50 302 VAL A CA 1
ATOM 2314 C C . VAL A 1 302 ? -3.399 -12.399 -18.796 1.00 98.50 302 VAL A C 1
ATOM 2316 O O . VAL A 1 302 ? -3.980 -13.345 -18.265 1.00 98.50 302 VAL A O 1
ATOM 2319 N N . ARG A 1 303 ? -2.250 -11.906 -18.330 1.00 98.62 303 ARG A N 1
ATOM 2320 C CA . ARG A 1 303 ? -1.576 -12.390 -17.125 1.00 98.62 303 ARG A CA 1
ATOM 2321 C C . ARG A 1 303 ? -1.614 -11.321 -16.049 1.00 98.62 303 ARG A C 1
ATOM 2323 O O . ARG A 1 303 ? -0.881 -10.343 -16.130 1.00 98.62 303 ARG A O 1
ATOM 2330 N N . PHE A 1 304 ? -2.442 -11.528 -15.033 1.00 98.50 304 PHE A N 1
ATOM 2331 C CA . PHE A 1 304 ? -2.503 -10.647 -13.872 1.00 98.50 304 PHE A CA 1
ATOM 2332 C C . PHE A 1 304 ? -1.560 -11.124 -12.765 1.00 98.50 304 PHE A C 1
ATOM 2334 O O . PHE A 1 304 ? -1.579 -12.295 -12.385 1.00 98.50 304 PHE A O 1
ATOM 2341 N N . VAL A 1 305 ? -0.756 -10.200 -12.240 1.00 97.69 305 VAL A N 1
ATOM 2342 C CA . VAL A 1 305 ? 0.044 -10.384 -11.032 1.00 97.69 305 VAL A CA 1
ATOM 2343 C C . VAL A 1 305 ? -0.485 -9.442 -9.960 1.00 97.69 305 VAL A C 1
ATOM 2345 O O . VAL A 1 305 ? -0.482 -8.222 -10.118 1.00 97.69 305 VAL A O 1
ATOM 2348 N N . ASP A 1 306 ? -0.941 -10.022 -8.853 1.00 95.88 306 ASP A N 1
ATOM 2349 C CA . ASP A 1 306 ? -1.493 -9.269 -7.734 1.00 95.88 306 ASP A CA 1
ATOM 2350 C C . ASP A 1 306 ? -0.379 -8.571 -6.943 1.00 95.88 306 ASP A C 1
ATOM 2352 O O . ASP A 1 306 ? 0.240 -9.142 -6.043 1.00 95.88 306 ASP A O 1
ATOM 2356 N N . THR A 1 307 ? -0.123 -7.318 -7.306 1.00 97.38 307 THR A N 1
ATOM 2357 C CA . THR A 1 307 ? 0.820 -6.423 -6.626 1.00 97.38 307 THR A CA 1
ATOM 2358 C C . THR A 1 307 ? 0.137 -5.506 -5.609 1.00 97.38 307 THR A C 1
ATOM 2360 O O . THR A 1 307 ? 0.809 -4.678 -4.997 1.00 97.38 307 THR A O 1
ATOM 2363 N N . VAL A 1 308 ? -1.176 -5.650 -5.368 1.00 94.50 308 VAL A N 1
ATOM 2364 C CA . VAL A 1 308 ? -1.844 -4.940 -4.267 1.00 94.50 308 VAL A CA 1
ATOM 2365 C C . VAL A 1 308 ? -1.312 -5.493 -2.951 1.00 94.50 308 VAL A C 1
ATOM 2367 O O . VAL A 1 308 ? -1.330 -6.705 -2.702 1.00 94.50 308 VAL A O 1
ATOM 2370 N N . CYS A 1 309 ? -0.822 -4.609 -2.088 1.00 91.06 309 CYS A N 1
ATOM 2371 C CA . CYS A 1 309 ? -0.094 -5.040 -0.910 1.00 91.06 309 CYS A CA 1
ATOM 2372 C C . CYS A 1 309 ? -1.034 -5.616 0.164 1.00 91.06 309 CYS A C 1
ATOM 2374 O O . CYS A 1 309 ? -2.177 -5.183 0.322 1.00 91.06 309 CYS A O 1
ATOM 2376 N N . GLN A 1 310 ? -0.544 -6.599 0.927 1.00 88.00 310 GLN A N 1
ATOM 2377 C CA . GLN A 1 310 ? -1.313 -7.214 2.019 1.00 88.00 310 GLN A CA 1
ATOM 2378 C C . GLN A 1 310 ? -1.824 -6.183 3.045 1.00 88.00 310 GLN A C 1
ATOM 2380 O O . GLN A 1 310 ? -3.010 -6.231 3.362 1.00 88.00 310 GLN A O 1
ATOM 2385 N N . PRO A 1 311 ? -1.025 -5.185 3.486 1.00 86.50 311 PRO A N 1
ATOM 2386 C CA . PRO A 1 311 ? -1.514 -4.149 4.397 1.00 86.50 311 PRO A CA 1
ATOM 2387 C C . PRO A 1 311 ? -2.691 -3.319 3.864 1.00 86.50 311 PRO A C 1
ATOM 2389 O O . PRO A 1 311 ? -3.459 -2.792 4.669 1.00 86.50 311 PRO A O 1
ATOM 2392 N N . THR A 1 312 ? -2.825 -3.161 2.544 1.00 86.19 312 THR A N 1
ATOM 2393 C CA . THR A 1 312 ? -3.973 -2.479 1.926 1.00 86.19 312 THR A CA 1
ATOM 2394 C C . THR A 1 312 ? -5.219 -3.356 1.983 1.00 86.19 312 THR A C 1
ATOM 2396 O O . THR A 1 312 ? -6.268 -2.873 2.399 1.00 86.19 312 THR A O 1
ATOM 2399 N N . LYS A 1 313 ? -5.095 -4.644 1.637 1.00 86.75 313 LYS A N 1
ATOM 2400 C CA . LYS A 1 313 ? -6.198 -5.624 1.689 1.00 86.75 313 LYS A CA 1
ATOM 2401 C C . LYS A 1 313 ? -6.739 -5.776 3.108 1.00 86.75 313 LYS A C 1
ATOM 2403 O O . LYS A 1 313 ? -7.917 -5.554 3.344 1.00 86.75 313 LYS A O 1
ATOM 2408 N N . GLN A 1 314 ? -5.833 -6.005 4.053 1.00 87.19 314 GLN A N 1
ATOM 2409 C CA . GLN A 1 314 ? -6.125 -6.117 5.478 1.00 87.19 314 GLN A CA 1
ATOM 2410 C C . GLN A 1 314 ? -6.853 -4.892 6.040 1.00 87.19 314 GLN A C 1
ATOM 2412 O O . GLN A 1 314 ? -7.791 -5.037 6.810 1.00 87.19 314 GLN A O 1
ATOM 2417 N N . ARG A 1 315 ? -6.452 -3.673 5.650 1.00 86.88 315 ARG A N 1
ATOM 2418 C CA . ARG A 1 315 ? -7.134 -2.443 6.089 1.00 86.88 315 ARG A CA 1
ATOM 2419 C C . ARG A 1 315 ? -8.540 -2.317 5.522 1.00 86.88 315 ARG A C 1
ATOM 2421 O O . ARG A 1 315 ? -9.417 -1.845 6.235 1.00 86.88 315 ARG A O 1
ATOM 2428 N N . GLN A 1 316 ? -8.737 -2.688 4.257 1.00 84.44 316 GLN A N 1
ATOM 2429 C CA . GLN A 1 316 ? -10.067 -2.692 3.647 1.00 84.44 316 GLN A CA 1
ATOM 2430 C C . GLN A 1 316 ? -10.958 -3.692 4.384 1.00 84.44 316 GLN A C 1
ATOM 2432 O O . GLN A 1 316 ? -11.968 -3.285 4.941 1.00 84.44 316 GLN A O 1
ATOM 2437 N N . GLU A 1 317 ? -10.515 -4.943 4.519 1.00 88.19 317 GLU A N 1
ATOM 2438 C CA . GLU A 1 317 ? -11.238 -5.996 5.244 1.00 88.19 317 GLU A CA 1
ATOM 2439 C C . GLU A 1 317 ? -11.561 -5.580 6.689 1.00 88.19 317 GLU A C 1
ATOM 2441 O O . GLU A 1 317 ? -12.725 -5.575 7.079 1.00 88.19 317 GLU A O 1
ATOM 2446 N N . SER A 1 318 ? -10.572 -5.111 7.460 1.00 89.75 318 SER A N 1
ATOM 2447 C CA . SER A 1 318 ? -10.797 -4.657 8.839 1.00 89.75 318 SER A CA 1
ATOM 2448 C C . SER A 1 318 ? -11.742 -3.460 8.947 1.00 89.75 318 SER A C 1
ATOM 2450 O O . SER A 1 318 ? -12.470 -3.354 9.932 1.00 89.75 318 SER A O 1
ATOM 2452 N N . ALA A 1 319 ? -11.716 -2.530 7.987 1.00 90.81 319 ALA A N 1
ATOM 2453 C CA . ALA A 1 319 ? -12.624 -1.387 7.984 1.00 90.81 319 ALA A CA 1
ATOM 2454 C C . ALA A 1 319 ? -14.060 -1.814 7.658 1.00 90.81 319 ALA A C 1
ATOM 2456 O O . ALA A 1 319 ? -14.984 -1.341 8.310 1.00 90.81 319 ALA A O 1
ATOM 2457 N N . GLU A 1 320 ? -14.242 -2.722 6.697 1.00 90.12 320 GLU A N 1
ATOM 2458 C CA . GLU A 1 320 ? -15.549 -3.273 6.327 1.00 90.12 320 GLU A CA 1
ATOM 2459 C C . GLU A 1 320 ? -16.157 -4.100 7.468 1.00 90.12 320 GLU A C 1
ATOM 2461 O O . GLU A 1 320 ? -17.300 -3.865 7.858 1.00 90.12 320 GLU A O 1
ATOM 2466 N N . GLU A 1 321 ? -15.382 -5.011 8.062 1.00 89.38 321 GLU A N 1
ATOM 2467 C CA . GLU A 1 321 ? -15.820 -5.850 9.185 1.00 89.38 321 GLU A CA 1
ATOM 2468 C C . GLU A 1 321 ? -16.187 -5.027 10.421 1.00 89.38 321 GLU A C 1
ATOM 2470 O O . GLU A 1 321 ? -17.183 -5.317 11.089 1.00 89.38 321 GLU A O 1
ATOM 2475 N N . MET A 1 322 ? -15.390 -4.002 10.736 1.00 94.12 322 MET A N 1
ATOM 2476 C CA . MET A 1 322 ? -15.683 -3.087 11.835 1.00 94.12 322 MET A CA 1
ATOM 2477 C C . MET A 1 322 ? -16.925 -2.246 11.524 1.00 94.12 322 MET A C 1
ATOM 2479 O O . MET A 1 322 ? -17.805 -2.143 12.379 1.00 94.12 322 MET A O 1
ATOM 2483 N N . ALA A 1 323 ? -17.038 -1.691 10.312 1.00 91.62 323 ALA A N 1
ATOM 2484 C CA . ALA A 1 323 ? -18.181 -0.865 9.928 1.00 91.62 323 ALA A CA 1
ATOM 2485 C C . ALA A 1 323 ? -19.495 -1.656 9.966 1.00 91.62 323 ALA A C 1
ATOM 2487 O O . ALA A 1 323 ? -20.489 -1.141 10.462 1.00 91.62 323 ALA A O 1
ATOM 2488 N N . PHE A 1 324 ? -19.487 -2.920 9.539 1.00 89.00 324 PHE A N 1
ATOM 2489 C CA . PHE A 1 324 ? -20.651 -3.808 9.605 1.00 89.00 324 PHE A CA 1
ATOM 2490 C C . PHE A 1 324 ? -21.157 -4.060 11.037 1.00 89.00 324 PHE A C 1
ATOM 2492 O O . PHE A 1 324 ? -22.333 -4.345 11.244 1.00 89.00 324 PHE A O 1
ATOM 2499 N N . GLN A 1 325 ? -20.272 -3.971 12.030 1.00 88.75 325 GLN A N 1
ATOM 2500 C CA . GLN A 1 325 ? -20.590 -4.188 13.445 1.00 88.75 325 GLN A CA 1
ATOM 2501 C C . GLN A 1 325 ? -20.850 -2.887 14.218 1.00 88.75 325 GLN A C 1
ATOM 2503 O O . GLN A 1 325 ? -21.087 -2.945 15.426 1.00 88.75 325 GLN A O 1
ATOM 2508 N N . SER A 1 326 ? -20.767 -1.730 13.554 1.00 91.56 326 SER A N 1
ATOM 2509 C CA . SER A 1 326 ? -20.819 -0.415 14.195 1.00 91.56 326 SER A CA 1
ATOM 2510 C C . SER A 1 326 ? -22.106 0.336 13.869 1.00 91.56 326 SER A C 1
ATOM 2512 O O . SER A 1 326 ? -22.522 0.404 12.715 1.00 91.56 326 SER A O 1
ATOM 2514 N N . ASP A 1 327 ? -22.686 0.978 14.879 1.00 90.75 327 ASP A N 1
ATOM 2515 C CA . ASP A 1 327 ? -23.803 1.913 14.714 1.00 90.75 327 ASP A CA 1
ATOM 2516 C C . ASP A 1 327 ? -23.305 3.294 14.254 1.00 90.75 327 ASP A C 1
ATOM 2518 O O . ASP A 1 327 ? -23.995 4.004 13.524 1.00 90.75 327 ASP A O 1
ATOM 2522 N N . VAL A 1 328 ? -22.085 3.666 14.664 1.00 95.25 328 VAL A N 1
ATOM 2523 C CA . VAL A 1 328 ? -21.379 4.879 14.229 1.00 95.25 328 VAL A CA 1
ATOM 2524 C C . VAL A 1 328 ? -19.919 4.549 13.953 1.00 95.25 328 VAL A C 1
ATOM 2526 O O . VAL A 1 328 ? -19.299 3.828 14.728 1.00 95.25 328 VAL A O 1
ATOM 2529 N N . VAL A 1 329 ? -19.333 5.102 12.892 1.00 97.75 329 VAL A N 1
ATOM 2530 C CA . VAL A 1 329 ? -17.907 4.954 12.576 1.00 97.75 329 VAL A CA 1
ATOM 2531 C C . VAL A 1 329 ? -17.209 6.309 12.559 1.00 97.75 329 VAL A C 1
ATOM 2533 O O . VAL A 1 329 ? -17.604 7.216 11.830 1.00 97.75 329 VAL A O 1
ATOM 2536 N N . LEU A 1 330 ? -16.105 6.419 13.295 1.00 97.75 330 LEU A N 1
ATOM 2537 C CA . LEU A 1 330 ? -15.144 7.509 13.173 1.00 97.75 330 LEU A CA 1
ATOM 2538 C C . LEU A 1 330 ? -13.963 7.059 12.304 1.00 97.75 330 LEU A C 1
ATOM 2540 O O . LEU A 1 330 ? -13.265 6.090 12.612 1.00 97.75 330 LEU A O 1
ATOM 2544 N N . VAL A 1 331 ? -13.717 7.781 11.214 1.00 96.75 331 VAL A N 1
ATOM 2545 C CA . VAL A 1 331 ? -12.546 7.597 10.352 1.00 96.75 331 VAL A CA 1
ATOM 2546 C C . VAL A 1 331 ? -11.546 8.704 10.663 1.00 96.75 331 VAL A C 1
ATOM 2548 O O . VAL A 1 331 ? -11.846 9.875 10.456 1.00 96.75 331 VAL A O 1
ATOM 2551 N N . VAL A 1 332 ? -10.354 8.346 11.142 1.00 95.25 332 VAL A N 1
ATOM 2552 C CA . VAL A 1 332 ? -9.325 9.308 11.565 1.00 95.25 332 VAL A CA 1
ATOM 2553 C C . VAL A 1 332 ? -8.285 9.549 10.466 1.00 95.25 332 VAL A C 1
ATOM 2555 O O . VAL A 1 332 ? -7.620 8.619 9.995 1.00 95.25 332 VAL A O 1
ATOM 2558 N N . GLY A 1 333 ? -8.065 10.803 10.077 1.00 89.94 333 GLY A N 1
ATOM 2559 C CA . GLY A 1 333 ? -6.958 11.189 9.195 1.00 89.94 333 GLY A CA 1
ATOM 2560 C C . GLY A 1 333 ? -7.110 12.580 8.592 1.00 89.94 333 GLY A C 1
ATOM 2561 O O . GLY A 1 333 ? -8.089 13.259 8.845 1.00 89.94 333 GLY A O 1
ATOM 2562 N N . GLY A 1 334 ? -6.158 13.027 7.772 1.00 84.44 334 GLY A N 1
ATOM 2563 C CA . GLY A 1 334 ? -6.244 14.350 7.133 1.00 84.44 334 GLY A CA 1
ATOM 2564 C C . GLY A 1 334 ? -7.318 14.430 6.037 1.00 84.44 334 GLY A C 1
ATOM 2565 O O . GLY A 1 334 ? -7.519 13.464 5.299 1.00 84.44 334 GLY A O 1
ATOM 2566 N N . THR A 1 335 ? -7.955 15.595 5.876 1.00 79.81 335 THR A N 1
ATOM 2567 C CA . THR A 1 335 ? -8.966 15.887 4.826 1.00 79.81 335 THR A CA 1
ATOM 2568 C C . THR A 1 335 ? -8.442 15.754 3.402 1.00 79.81 335 THR A C 1
ATOM 2570 O O . THR A 1 335 ? -9.181 15.359 2.505 1.00 79.81 335 THR A O 1
ATOM 2573 N N . ASN A 1 336 ? -7.150 15.997 3.198 1.00 75.62 336 ASN A N 1
ATOM 2574 C CA . ASN A 1 336 ? -6.510 15.867 1.889 1.00 75.62 336 ASN A CA 1
ATOM 2575 C C . ASN A 1 336 ? -6.055 14.428 1.575 1.00 75.62 336 ASN A C 1
ATOM 2577 O O . ASN A 1 336 ? -5.529 14.170 0.493 1.00 75.62 336 ASN A O 1
ATOM 2581 N N . SER A 1 337 ? -6.240 13.471 2.495 1.00 76.00 337 SER A N 1
ATOM 2582 C CA . SER A 1 337 ? -5.836 12.084 2.267 1.00 76.00 337 SER A CA 1
ATOM 2583 C C . SER A 1 337 ? -6.895 11.325 1.479 1.00 76.00 337 SER A C 1
ATOM 2585 O O . SER A 1 337 ? -7.973 10.995 1.978 1.00 76.00 337 SER A O 1
ATOM 2587 N N . ASN A 1 338 ? -6.549 10.949 0.248 1.00 74.94 338 ASN A N 1
ATOM 2588 C CA . ASN A 1 338 ? -7.416 10.109 -0.568 1.00 74.94 338 ASN A CA 1
ATOM 2589 C C . ASN A 1 338 ? -7.686 8.734 0.072 1.00 74.94 338 ASN A C 1
ATOM 2591 O O . ASN A 1 338 ? -8.772 8.192 -0.106 1.00 74.94 338 ASN A O 1
ATOM 2595 N N . ASN A 1 339 ? -6.725 8.174 0.816 1.00 78.81 339 ASN A N 1
ATOM 2596 C CA . ASN A 1 339 ? -6.936 6.913 1.527 1.00 78.81 339 ASN A CA 1
ATOM 2597 C C . ASN A 1 339 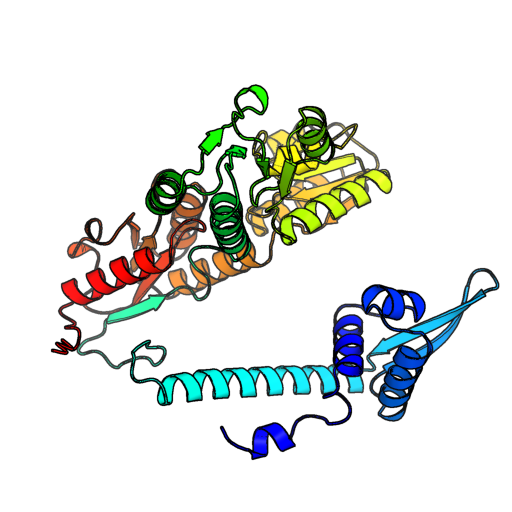? -7.979 7.076 2.643 1.00 78.81 339 ASN A C 1
ATOM 2599 O O . ASN A 1 339 ? -8.831 6.213 2.814 1.00 78.81 339 ASN A O 1
ATOM 2603 N N . THR A 1 340 ? -7.937 8.185 3.384 1.00 86.12 340 THR A N 1
ATOM 2604 C CA . THR A 1 340 ? -8.956 8.498 4.397 1.00 86.12 340 THR A CA 1
ATOM 2605 C C . THR A 1 340 ? -10.331 8.677 3.752 1.00 86.12 340 THR A C 1
ATOM 2607 O O . THR A 1 340 ? -11.298 8.074 4.208 1.00 86.12 340 THR A O 1
ATOM 2610 N N . ALA A 1 341 ? -10.420 9.414 2.640 1.00 85.75 341 ALA A N 1
ATOM 2611 C CA . ALA A 1 341 ? -11.673 9.579 1.901 1.00 85.75 341 ALA A CA 1
ATOM 2612 C C . ALA A 1 341 ? -12.232 8.245 1.362 1.00 85.75 341 ALA A C 1
ATOM 2614 O O . ALA A 1 341 ? -13.445 8.040 1.350 1.00 85.75 341 ALA A O 1
ATOM 2615 N N . GLU A 1 342 ? -11.364 7.325 0.931 1.00 86.12 342 GLU A N 1
ATOM 2616 C CA . GLU A 1 342 ? -11.771 5.984 0.499 1.00 86.12 342 GLU A CA 1
ATOM 2617 C C . GLU A 1 342 ? -12.276 5.126 1.664 1.00 86.12 342 GLU A C 1
ATOM 2619 O O . GLU A 1 342 ? -13.271 4.421 1.502 1.00 86.12 342 GLU A O 1
ATOM 2624 N N . LEU A 1 343 ? -11.660 5.220 2.847 1.00 89.31 343 LEU A N 1
ATOM 2625 C CA . LEU A 1 343 ? -12.157 4.546 4.051 1.00 89.31 343 LEU A CA 1
ATOM 2626 C C . LEU A 1 343 ? -13.543 5.060 4.451 1.00 89.31 343 LEU A C 1
ATOM 2628 O O . LEU A 1 343 ? -14.413 4.247 4.736 1.00 89.31 343 LEU A O 1
ATOM 2632 N N . VAL A 1 344 ? -13.788 6.375 4.392 1.00 92.38 344 VAL A N 1
ATOM 2633 C CA . VAL A 1 344 ? -15.129 6.946 4.632 1.00 92.38 344 VAL A CA 1
ATOM 2634 C C . VAL A 1 344 ? -16.156 6.342 3.671 1.00 92.38 344 VAL A C 1
ATOM 2636 O O . VAL A 1 344 ? -17.199 5.862 4.109 1.00 92.38 344 VAL A O 1
ATOM 2639 N N . ARG A 1 345 ? -15.845 6.296 2.366 1.00 89.69 345 ARG A N 1
ATOM 2640 C CA . ARG A 1 345 ? -16.716 5.660 1.360 1.00 89.69 345 ARG A CA 1
ATOM 2641 C C . ARG A 1 345 ? -16.926 4.170 1.616 1.00 89.69 345 ARG A C 1
ATOM 2643 O O . ARG A 1 345 ? -18.021 3.670 1.388 1.00 89.69 345 ARG A O 1
ATOM 2650 N N . THR A 1 346 ? -15.884 3.465 2.047 1.00 88.19 346 THR A N 1
ATOM 2651 C CA . THR A 1 346 ? -15.920 2.022 2.317 1.00 88.19 346 THR A CA 1
ATOM 2652 C C . THR A 1 346 ? -16.807 1.722 3.518 1.00 88.19 346 THR A C 1
ATOM 2654 O O . THR A 1 346 ? -17.746 0.942 3.392 1.00 88.19 346 THR A O 1
ATOM 2657 N N . CYS A 1 347 ? -16.586 2.406 4.643 1.00 92.56 347 CYS A N 1
ATOM 2658 C CA . CYS A 1 347 ? -17.411 2.267 5.840 1.00 92.56 347 CYS A CA 1
ATOM 2659 C C . CYS A 1 347 ? -18.872 2.655 5.569 1.00 92.56 347 CYS A C 1
ATOM 2661 O O . CYS A 1 347 ? -19.774 1.962 6.028 1.00 92.56 347 CYS A O 1
ATOM 2663 N N . GLY A 1 348 ? -19.113 3.696 4.760 1.00 91.75 348 GLY A N 1
ATOM 2664 C CA . GLY A 1 348 ? -20.460 4.168 4.410 1.00 91.75 348 GLY A CA 1
ATOM 2665 C C . GLY A 1 348 ? -21.316 3.168 3.622 1.00 91.75 348 GLY A C 1
ATOM 2666 O O . GLY A 1 348 ? -22.515 3.377 3.473 1.00 91.75 348 GLY A O 1
ATOM 2667 N N . LYS A 1 349 ? -20.731 2.073 3.115 1.00 89.69 349 LYS A N 1
ATOM 2668 C CA . LYS A 1 349 ? -21.487 0.959 2.515 1.00 89.69 349 LYS A CA 1
ATOM 2669 C C . LYS A 1 349 ? -22.130 0.044 3.560 1.00 89.69 349 LYS A C 1
ATOM 2671 O O . LYS A 1 349 ? -23.057 -0.684 3.219 1.00 89.69 349 LYS A O 1
ATOM 2676 N N . TYR A 1 350 ? -21.612 0.051 4.789 1.00 90.38 350 TYR A N 1
ATOM 2677 C CA . TYR A 1 350 ? -21.969 -0.897 5.848 1.00 90.38 350 TYR A CA 1
ATOM 2678 C C . TYR A 1 350 ? -22.500 -0.217 7.116 1.00 90.38 350 TYR A C 1
ATOM 2680 O O . TYR A 1 350 ? -23.218 -0.855 7.876 1.00 90.38 350 TYR A O 1
ATOM 2688 N N . CYS A 1 351 ? -22.185 1.064 7.325 1.00 90.06 351 CYS A N 1
ATOM 2689 C CA . CYS A 1 351 ? -22.664 1.877 8.436 1.00 90.06 351 CYS A CA 1
ATOM 2690 C C . CYS A 1 351 ? -23.270 3.182 7.898 1.00 90.06 351 CYS A C 1
ATOM 2692 O O . CYS A 1 351 ? -22.647 3.864 7.084 1.00 90.06 351 CYS A O 1
ATOM 2694 N N . GLU A 1 352 ? -24.475 3.538 8.350 1.00 88.62 352 GLU A N 1
ATOM 2695 C CA . GLU A 1 352 ? -25.174 4.755 7.902 1.00 88.62 352 GLU A CA 1
ATOM 2696 C C . GLU A 1 352 ? -24.553 6.040 8.474 1.00 88.62 352 GLU A C 1
ATOM 2698 O O . GLU A 1 352 ? -24.627 7.097 7.846 1.00 88.62 352 GLU A O 1
ATOM 2703 N N . SER A 1 353 ? -23.919 5.950 9.647 1.00 93.81 353 SER A N 1
ATOM 2704 C CA . SER A 1 353 ? -23.349 7.091 10.361 1.00 93.81 353 SER A CA 1
ATOM 2705 C C . SER A 1 353 ? -21.822 7.027 10.358 1.00 93.81 353 SER A C 1
ATOM 2707 O O . SER A 1 353 ? -21.206 6.350 11.179 1.00 93.81 353 SER A O 1
ATOM 2709 N N . VAL A 1 354 ? -21.193 7.722 9.406 1.00 97.12 354 VAL A N 1
ATOM 2710 C CA . VAL A 1 354 ? -19.730 7.762 9.258 1.00 97.12 354 VAL A CA 1
ATOM 2711 C C . VAL A 1 354 ? -19.235 9.200 9.332 1.00 97.12 354 VAL A C 1
ATOM 2713 O O . VAL A 1 354 ? -19.600 10.034 8.503 1.00 97.12 354 VAL A O 1
ATOM 2716 N N . HIS A 1 355 ? -18.350 9.479 10.286 1.00 96.81 355 HIS A N 1
ATOM 2717 C CA . HIS A 1 355 ? -17.770 10.801 10.496 1.00 96.81 355 HIS A CA 1
ATOM 2718 C C . HIS A 1 355 ? -16.265 10.780 10.261 1.00 96.81 355 HIS A C 1
ATOM 2720 O O . HIS A 1 355 ? -15.547 9.886 10.709 1.00 96.81 355 HIS A O 1
ATOM 2726 N N . HIS A 1 356 ? -15.778 11.793 9.554 1.00 96.19 356 HIS A N 1
ATOM 2727 C CA . HIS A 1 356 ? -14.357 12.005 9.330 1.00 96.19 356 HIS A CA 1
ATOM 2728 C C . HIS A 1 356 ? -13.825 13.014 10.351 1.00 96.19 356 HIS A C 1
ATOM 2730 O O . HIS A 1 356 ? -14.348 14.120 10.450 1.00 96.19 356 HIS A O 1
ATOM 2736 N N . VAL A 1 357 ? -12.782 12.631 11.088 1.00 95.00 357 VAL A N 1
ATOM 2737 C CA . VAL A 1 357 ? -12.101 13.478 12.078 1.00 95.00 357 VAL A CA 1
ATOM 2738 C C . VAL A 1 357 ? -10.601 13.539 11.785 1.00 95.00 357 VAL A C 1
ATOM 2740 O O . VAL A 1 357 ? -10.004 12.552 11.346 1.00 95.00 357 VAL A O 1
ATOM 2743 N N . GLN A 1 358 ? -9.967 14.689 12.006 1.00 92.50 358 GLN A N 1
ATOM 2744 C CA . GLN A 1 358 ? -8.514 14.858 11.888 1.00 92.50 358 GLN A CA 1
ATOM 2745 C C . GLN A 1 358 ? -7.817 14.718 13.244 1.00 92.50 358 GLN A C 1
ATOM 2747 O O . GLN A 1 358 ? -6.681 14.247 13.296 1.00 92.50 358 GLN A O 1
ATOM 2752 N N . GLY A 1 359 ? -8.498 15.082 14.330 1.00 91.25 359 GLY A N 1
ATOM 2753 C CA . GLY A 1 359 ? -7.991 14.975 15.694 1.00 91.25 359 GLY A CA 1
ATOM 2754 C C . GLY A 1 359 ? -9.101 14.929 16.749 1.00 91.25 359 GLY A C 1
ATOM 2755 O O . GLY A 1 359 ? -10.282 14.904 16.403 1.00 91.25 359 GLY A O 1
ATOM 2756 N N . PRO A 1 360 ? -8.738 14.901 18.045 1.00 94.19 360 PRO A N 1
ATOM 2757 C CA . PRO A 1 360 ? -9.706 14.811 19.140 1.00 94.19 360 PRO A CA 1
ATOM 2758 C C . PRO A 1 360 ? -10.693 15.985 19.157 1.00 94.19 360 PRO A C 1
ATOM 2760 O O . PRO A 1 360 ? -11.872 15.782 19.425 1.00 94.19 360 PRO A O 1
ATOM 2763 N N . ASP A 1 361 ? -10.254 17.195 18.818 1.00 93.31 361 ASP A N 1
ATOM 2764 C CA . ASP A 1 361 ? -11.115 18.386 18.854 1.00 93.31 361 ASP A CA 1
ATOM 2765 C C . ASP A 1 361 ? -12.257 18.347 17.826 1.00 93.31 361 ASP A C 1
ATOM 2767 O O . ASP A 1 361 ? -13.262 19.032 18.001 1.00 93.31 361 ASP A O 1
ATOM 2771 N N . ASP A 1 362 ? -12.135 17.510 16.792 1.00 94.38 362 ASP A N 1
ATOM 2772 C CA . ASP A 1 362 ? -13.177 17.327 15.781 1.00 94.38 362 ASP A CA 1
ATOM 2773 C C . ASP A 1 362 ? -14.299 16.387 16.254 1.00 94.38 362 ASP A C 1
ATOM 2775 O O . ASP A 1 362 ? -15.316 16.268 15.578 1.00 94.38 362 ASP A O 1
ATOM 2779 N N . VAL A 1 363 ? -14.132 15.684 17.382 1.00 95.06 363 VAL A N 1
ATOM 2780 C CA . VAL A 1 363 ? -15.117 14.713 17.880 1.00 95.06 363 VAL A CA 1
ATOM 2781 C C . VAL A 1 363 ? -16.309 15.438 18.510 1.00 95.06 363 VAL A C 1
ATOM 2783 O O . VAL A 1 363 ? -16.186 16.056 19.572 1.00 95.06 363 VAL A O 1
ATOM 2786 N N . SER A 1 364 ? -17.486 15.303 17.890 1.00 93.19 364 SER A N 1
ATOM 2787 C CA . SER A 1 364 ? -18.742 15.853 18.411 1.00 93.19 364 SER A CA 1
ATOM 2788 C C . SER A 1 364 ? -19.478 14.873 19.326 1.00 93.19 364 SER A C 1
ATOM 2790 O O . SER A 1 364 ? -19.567 13.675 19.048 1.00 93.19 364 SER A O 1
ATOM 2792 N N . ALA A 1 365 ? -20.065 15.398 20.403 1.00 89.88 365 ALA A N 1
ATOM 2793 C CA . ALA A 1 365 ? -20.840 14.608 21.357 1.00 89.88 365 ALA A CA 1
ATOM 2794 C C . ALA A 1 365 ? -22.120 14.018 20.758 1.00 89.88 365 ALA A C 1
ATOM 2796 O O . ALA A 1 365 ? -22.541 12.940 21.159 1.00 89.88 365 ALA A O 1
ATOM 2797 N N . GLU A 1 366 ? -22.712 14.695 19.777 1.00 91.50 366 GLU A N 1
ATOM 2798 C CA . GLU A 1 366 ? -23.946 14.254 19.119 1.00 91.50 366 GLU A CA 1
ATOM 2799 C C . GLU A 1 366 ? -23.762 13.006 18.239 1.00 91.50 366 GLU A C 1
ATOM 2801 O O . GLU A 1 366 ? -24.744 12.361 17.885 1.00 91.50 366 GLU A O 1
ATOM 2806 N N . TRP A 1 367 ? -22.519 12.658 17.891 1.00 92.50 367 TRP A N 1
ATOM 2807 C CA . TRP A 1 367 ? -22.202 11.459 17.109 1.00 92.50 367 TRP A CA 1
ATOM 2808 C C . TRP A 1 367 ? -22.004 10.227 17.990 1.00 92.50 367 TRP A C 1
ATOM 2810 O O . TRP A 1 367 ? -21.938 9.116 17.477 1.00 92.50 367 TRP A O 1
ATOM 2820 N N . ILE A 1 368 ? -21.852 10.399 19.305 1.00 90.19 368 ILE A N 1
ATOM 2821 C CA . ILE A 1 368 ? -21.530 9.303 20.217 1.00 90.19 368 ILE A CA 1
ATOM 2822 C C . ILE A 1 368 ? -22.845 8.715 20.738 1.00 90.19 368 ILE A C 1
ATOM 2824 O O . ILE A 1 368 ? -23.564 9.402 21.465 1.00 90.19 368 ILE A O 1
ATOM 2828 N N . PRO A 1 369 ? -23.185 7.460 20.390 1.00 81.94 369 PRO A N 1
ATOM 2829 C CA . PRO A 1 369 ? -24.438 6.874 20.833 1.00 81.94 369 PRO A CA 1
ATOM 2830 C C . PRO A 1 369 ? -24.378 6.529 22.327 1.00 81.94 369 PRO A C 1
ATOM 2832 O O . PRO A 1 369 ? -23.331 6.150 22.850 1.00 81.94 369 PRO A O 1
ATOM 2835 N N . GLU A 1 370 ? -25.514 6.624 23.023 1.00 80.75 370 GLU A N 1
ATOM 2836 C CA . GLU A 1 370 ? -25.603 6.256 24.446 1.00 80.75 370 GLU A CA 1
ATOM 2837 C C . GLU A 1 370 ? -25.370 4.748 24.665 1.00 80.75 370 GLU A C 1
ATOM 2839 O O . GLU A 1 370 ? -24.786 4.344 25.667 1.00 80.75 370 GLU A O 1
ATOM 2844 N N . THR A 1 371 ? -25.800 3.916 23.710 1.00 83.19 371 THR A N 1
ATOM 2845 C CA . THR A 1 371 ? -25.646 2.451 23.681 1.00 83.19 371 THR A CA 1
ATOM 2846 C C . THR A 1 371 ? -25.345 1.995 22.253 1.00 83.19 371 THR A C 1
ATOM 2848 O O . THR A 1 371 ? -25.807 2.648 21.324 1.00 83.19 371 THR A O 1
ATOM 2851 N N . GLY A 1 372 ? -24.685 0.855 22.055 1.00 86.19 372 GLY A N 1
ATOM 2852 C CA . GLY A 1 372 ? -24.386 0.298 20.733 1.00 86.19 372 GLY A CA 1
ATOM 2853 C C . GLY A 1 372 ? -22.891 0.095 20.521 1.00 86.19 372 GLY A C 1
ATOM 2854 O O . GLY A 1 372 ? -22.155 -0.134 21.479 1.00 86.19 372 GLY A O 1
ATOM 2855 N N . THR A 1 373 ? -22.427 0.204 19.284 1.00 91.25 373 THR A N 1
ATOM 2856 C CA . THR A 1 373 ? -21.016 0.086 18.915 1.00 91.25 373 THR A CA 1
ATOM 2857 C C . THR A 1 373 ? -20.557 1.329 18.160 1.00 91.25 373 THR A C 1
ATOM 2859 O O . THR A 1 373 ? -21.108 1.664 17.114 1.00 91.25 373 THR A O 1
ATOM 2862 N N . LEU A 1 374 ? -19.507 1.987 18.658 1.00 95.62 374 LEU A N 1
ATOM 2863 C CA . LEU A 1 374 ? -18.783 3.025 17.928 1.00 95.62 374 LEU A CA 1
ATOM 2864 C C . LEU A 1 374 ? -17.459 2.454 17.416 1.00 95.62 374 LEU A C 1
ATOM 2866 O O . LEU A 1 374 ? -16.573 2.058 18.180 1.00 95.62 374 LEU A O 1
ATOM 2870 N N . GLY A 1 375 ? -17.352 2.420 16.099 1.00 96.81 375 GLY A N 1
ATOM 2871 C CA . GLY A 1 375 ? -16.210 1.956 15.345 1.00 96.81 375 GLY A CA 1
ATOM 2872 C C . GLY A 1 375 ? -15.152 3.037 15.141 1.00 96.81 375 GLY A C 1
ATOM 2873 O O . GLY A 1 375 ? -15.485 4.186 14.864 1.00 96.81 375 GLY A O 1
ATOM 2874 N N . ILE A 1 376 ? -13.869 2.688 15.229 1.00 97.69 376 ILE A N 1
ATOM 2875 C CA . ILE A 1 376 ? -12.750 3.595 14.935 1.00 97.69 376 ILE A CA 1
ATOM 2876 C C . ILE A 1 376 ? -11.814 2.936 13.921 1.00 97.69 376 ILE A C 1
ATOM 2878 O O . ILE A 1 376 ? -11.287 1.845 14.145 1.00 97.69 376 ILE A O 1
ATOM 2882 N N . THR A 1 377 ? -11.569 3.618 12.805 1.00 96.56 377 THR A N 1
ATOM 2883 C CA . THR A 1 377 ? -10.517 3.270 11.836 1.00 96.56 377 THR A CA 1
ATOM 2884 C C . THR A 1 377 ? -9.709 4.510 11.475 1.00 96.56 377 THR A C 1
ATOM 2886 O O . THR A 1 377 ? -10.049 5.624 11.865 1.00 96.56 377 THR A O 1
ATOM 2889 N N . ALA A 1 378 ? -8.611 4.342 10.747 1.00 93.56 378 ALA A N 1
ATOM 2890 C CA . ALA A 1 378 ? -7.714 5.439 10.434 1.00 93.56 378 ALA A CA 1
ATOM 2891 C C . ALA A 1 378 ? -6.965 5.237 9.119 1.00 93.56 378 ALA A C 1
ATOM 2893 O O . ALA A 1 378 ? -6.569 4.122 8.769 1.00 93.56 378 ALA A O 1
ATOM 2894 N N . GLY A 1 379 ? -6.732 6.348 8.421 1.00 88.06 379 GLY A N 1
ATOM 2895 C CA . GLY A 1 379 ? -5.962 6.384 7.186 1.00 88.06 379 GLY A CA 1
ATOM 2896 C C . GLY A 1 379 ? -4.500 5.961 7.362 1.00 88.06 379 GLY A C 1
ATOM 2897 O O . GLY A 1 379 ? -3.923 6.029 8.444 1.00 88.06 379 GLY A O 1
ATOM 2898 N N . THR A 1 380 ? -3.859 5.569 6.260 1.00 83.75 380 THR A N 1
ATOM 2899 C CA . THR A 1 380 ? -2.471 5.063 6.224 1.00 83.75 380 THR A CA 1
ATOM 2900 C C . THR A 1 380 ? -1.393 6.080 6.600 1.00 83.75 380 THR A C 1
ATOM 2902 O O . THR A 1 380 ? -0.229 5.707 6.709 1.00 83.75 380 THR A O 1
ATOM 2905 N N . SER A 1 381 ? -1.756 7.346 6.781 1.00 80.56 381 SER A N 1
ATOM 2906 C CA . SER A 1 381 ? -0.848 8.424 7.194 1.00 80.56 381 SER A CA 1
ATOM 2907 C C . SER A 1 381 ? -1.149 8.921 8.611 1.00 80.56 381 SER A C 1
ATOM 2909 O O . SER A 1 381 ? -0.556 9.903 9.046 1.00 80.56 381 SER A O 1
ATOM 2911 N N . THR A 1 382 ? -2.092 8.291 9.318 1.00 86.88 382 THR A N 1
ATOM 2912 C CA . THR A 1 382 ? -2.522 8.706 10.656 1.00 86.88 382 THR A CA 1
ATOM 2913 C C . THR A 1 382 ? -1.672 7.998 11.723 1.00 86.88 382 THR A C 1
ATOM 2915 O O . THR A 1 382 ? -1.657 6.761 11.739 1.00 86.88 382 THR A O 1
ATOM 2918 N N . PRO A 1 383 ? -0.953 8.742 12.588 1.00 86.06 383 PRO A N 1
ATOM 2919 C CA . PRO A 1 383 ? -0.188 8.192 13.705 1.00 86.06 383 PRO A CA 1
ATOM 2920 C C . PRO A 1 383 ? -1.063 7.546 14.774 1.00 86.06 383 PRO A C 1
ATOM 2922 O O . PRO A 1 383 ? -2.215 7.942 14.958 1.00 86.06 383 PRO A O 1
ATOM 2925 N N . ASP A 1 384 ? -0.490 6.584 15.500 1.00 89.12 384 ASP A N 1
ATOM 2926 C CA . ASP A 1 384 ? -1.190 5.865 16.571 1.00 89.12 384 ASP A CA 1
ATOM 2927 C C . ASP A 1 384 ? -1.621 6.839 17.677 1.00 89.12 384 ASP A C 1
ATOM 2929 O O . ASP A 1 384 ? -2.745 6.765 18.160 1.00 89.12 384 ASP A O 1
ATOM 2933 N N . GLU A 1 385 ? -0.793 7.842 17.975 1.00 89.75 385 GLU A N 1
ATOM 2934 C CA . GLU A 1 385 ? -1.063 8.858 18.993 1.00 89.75 385 GLU A CA 1
ATOM 2935 C C . GLU A 1 385 ? -2.305 9.699 18.662 1.00 89.75 385 GLU A C 1
ATOM 2937 O O . GLU A 1 385 ? -3.073 10.058 19.553 1.00 89.75 385 GLU A O 1
ATOM 2942 N N . THR A 1 386 ? -2.539 9.999 17.379 1.00 90.62 386 THR A N 1
ATOM 2943 C CA . THR A 1 386 ? -3.741 10.727 16.939 1.00 90.62 386 THR A CA 1
ATOM 2944 C C . THR A 1 386 ? -4.992 9.865 17.093 1.00 90.62 386 THR A C 1
ATOM 2946 O O . THR A 1 386 ? -6.036 10.361 17.512 1.00 90.62 386 THR A O 1
ATOM 2949 N N . ILE A 1 387 ? -4.889 8.572 16.781 1.00 94.06 387 ILE A N 1
ATOM 2950 C CA . ILE A 1 387 ? -5.989 7.608 16.922 1.00 94.06 387 ILE A CA 1
ATOM 2951 C C . ILE A 1 387 ? -6.338 7.432 18.403 1.00 94.06 387 ILE A C 1
ATOM 2953 O O . ILE A 1 387 ? -7.509 7.487 18.776 1.00 94.06 387 ILE A O 1
ATOM 2957 N N . ASP A 1 388 ? -5.320 7.277 19.249 1.00 94.19 388 ASP A N 1
ATOM 2958 C CA . ASP A 1 388 ? -5.469 7.145 20.695 1.00 94.19 388 ASP A CA 1
ATOM 2959 C C . ASP A 1 388 ? -6.086 8.401 21.317 1.00 94.19 388 ASP A C 1
ATOM 2961 O O . ASP A 1 388 ? -6.978 8.287 22.156 1.00 94.19 388 ASP A O 1
ATOM 2965 N N . ALA A 1 389 ? -5.683 9.593 20.866 1.00 93.81 389 ALA A N 1
ATOM 2966 C CA . ALA A 1 389 ? -6.264 10.852 21.323 1.00 93.81 389 ALA A CA 1
ATOM 2967 C C . ALA A 1 389 ? -7.750 10.984 20.945 1.00 93.81 389 ALA A C 1
ATOM 2969 O O . ALA A 1 389 ? -8.560 11.394 21.778 1.00 93.81 389 ALA A O 1
ATOM 2970 N N . VAL A 1 390 ? -8.133 10.604 19.720 1.00 95.56 390 VAL A N 1
ATOM 2971 C CA . VAL A 1 390 ? -9.544 10.579 19.294 1.00 95.56 390 VAL A CA 1
ATOM 2972 C C . VAL A 1 390 ? -10.355 9.612 20.152 1.00 95.56 390 VAL A C 1
ATOM 2974 O O . VAL A 1 390 ? -11.428 9.972 20.634 1.00 95.56 390 VAL A O 1
ATOM 2977 N N . GLU A 1 391 ? -9.850 8.403 20.402 1.00 95.12 391 GLU A N 1
ATOM 2978 C CA . GLU A 1 391 ? -10.552 7.457 21.273 1.00 95.12 391 GLU A CA 1
ATOM 2979 C C . GLU A 1 391 ? -10.669 7.975 22.711 1.00 95.12 391 GLU A C 1
ATOM 2981 O O . GLU A 1 391 ? -11.735 7.864 23.321 1.00 95.12 391 GLU A O 1
ATOM 2986 N N . ALA A 1 392 ? -9.599 8.555 23.259 1.00 93.56 392 ALA A N 1
ATOM 2987 C CA . ALA A 1 392 ? -9.622 9.157 24.587 1.00 93.56 392 ALA A CA 1
ATOM 2988 C C . ALA A 1 392 ? -10.708 10.235 24.674 1.00 93.56 392 ALA A C 1
ATOM 2990 O O . ALA A 1 392 ? -11.484 10.250 25.629 1.00 93.56 392 ALA A O 1
ATOM 2991 N N . ARG A 1 393 ? -10.851 11.058 23.630 1.00 94.44 393 ARG A N 1
ATOM 2992 C CA . ARG A 1 393 ? -11.908 12.064 23.556 1.00 94.44 393 ARG A CA 1
ATOM 2993 C C . ARG A 1 393 ? -13.313 11.460 23.531 1.00 94.44 393 ARG A C 1
ATOM 2995 O O . ARG A 1 393 ? -14.199 11.952 24.228 1.00 94.44 393 ARG A O 1
ATOM 3002 N N . VAL A 1 394 ? -13.526 10.377 22.782 1.00 93.12 394 VAL A N 1
ATOM 3003 C CA . VAL A 1 394 ? -14.807 9.643 22.789 1.00 93.12 394 VAL A CA 1
ATOM 3004 C C . VAL A 1 394 ? -15.127 9.115 24.193 1.00 93.12 394 VAL A C 1
ATOM 3006 O O . VAL A 1 394 ? -16.265 9.217 24.659 1.00 93.12 394 VAL A O 1
ATOM 3009 N N . ARG A 1 395 ? -14.122 8.591 24.905 1.00 88.88 395 ARG A N 1
ATOM 3010 C CA . ARG A 1 395 ? -14.268 8.115 26.292 1.00 88.88 395 ARG A CA 1
ATOM 3011 C C . ARG A 1 395 ? -14.628 9.251 27.253 1.00 88.88 395 ARG A C 1
ATOM 3013 O O . ARG A 1 395 ? -15.540 9.095 28.059 1.00 88.88 395 ARG A O 1
ATOM 3020 N N . GLU A 1 396 ? -13.974 10.404 27.132 1.00 88.62 396 GLU A N 1
ATOM 3021 C CA . GLU A 1 396 ? -14.295 11.590 27.935 1.00 88.62 396 GLU A CA 1
ATOM 3022 C C . GLU A 1 396 ? -15.748 12.038 27.748 1.00 88.62 396 GLU A C 1
ATOM 3024 O O . GLU A 1 396 ? -16.456 12.263 28.730 1.00 88.62 396 GLU A O 1
ATOM 3029 N N . ILE A 1 397 ? -16.205 12.151 26.496 1.00 87.88 397 ILE A N 1
ATOM 3030 C CA . ILE A 1 397 ? -17.553 12.640 26.183 1.00 87.88 397 ILE A CA 1
ATOM 3031 C C . ILE A 1 397 ? -18.633 11.647 26.630 1.00 87.88 397 ILE A C 1
ATOM 3033 O O . ILE A 1 397 ? -19.657 12.061 27.168 1.00 87.88 397 ILE A O 1
ATOM 3037 N N . SER A 1 398 ? -18.392 10.343 26.474 1.00 82.88 398 SER A N 1
ATOM 3038 C CA . SER A 1 398 ? -19.315 9.287 26.926 1.00 82.88 398 SER A CA 1
ATOM 3039 C C . SER A 1 398 ? -19.410 9.154 28.457 1.00 82.88 398 SER A C 1
ATOM 3041 O O . SER A 1 398 ? -20.104 8.272 28.962 1.00 82.88 398 SER A O 1
ATOM 3043 N N . GLY A 1 399 ? -18.736 10.021 29.226 1.00 68.62 399 GLY A N 1
ATOM 3044 C CA . GLY A 1 399 ? -18.756 9.995 30.690 1.00 68.62 399 GLY A CA 1
ATOM 3045 C C . GLY A 1 399 ? -17.933 8.850 31.290 1.00 68.62 399 GLY A C 1
ATOM 3046 O O . GLY A 1 399 ? -18.073 8.535 32.475 1.00 68.62 399 GLY A O 1
ATOM 3047 N N . VAL A 1 400 ? -17.061 8.228 30.492 1.00 54.41 400 VAL A N 1
ATOM 3048 C CA . VAL A 1 400 ? -16.149 7.167 30.916 1.00 54.41 400 VAL A CA 1
ATOM 3049 C C . VAL A 1 400 ? -14.852 7.809 31.419 1.00 54.41 400 VAL A C 1
ATOM 3051 O O . VAL A 1 400 ? -13.929 8.087 30.658 1.00 54.41 400 VAL A O 1
ATOM 3054 N N . LEU A 1 401 ? -14.7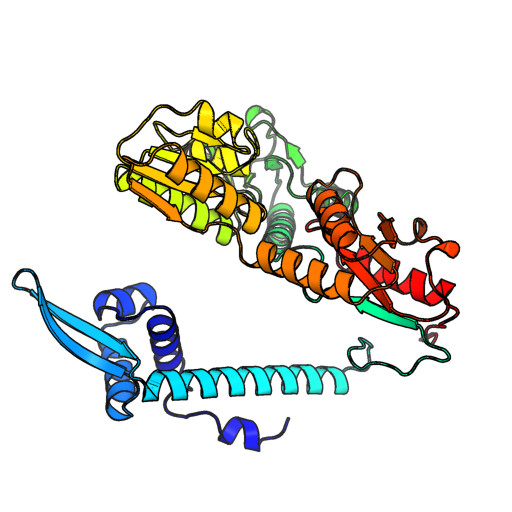75 8.060 32.728 1.00 40.56 401 LEU A N 1
ATOM 3055 C CA . LEU A 1 401 ? -13.569 8.578 33.387 1.00 40.56 401 LEU A CA 1
ATOM 3056 C C . LEU A 1 401 ? -12.386 7.599 33.257 1.00 40.56 401 LEU A C 1
ATOM 3058 O O . LEU A 1 401 ? -12.498 6.429 33.630 1.00 40.56 401 LEU A O 1
ATOM 3062 N N . LEU A 1 402 ? -11.230 8.103 32.813 1.00 39.31 402 LEU A N 1
ATOM 3063 C CA . LEU A 1 402 ? -9.935 7.452 33.036 1.00 39.31 402 LEU A CA 1
ATOM 3064 C C . LEU A 1 402 ? -9.661 7.363 34.551 1.00 39.31 402 LEU A C 1
ATOM 3066 O O . LEU A 1 402 ? -9.950 8.324 35.275 1.00 39.31 402 LEU A O 1
ATOM 3070 N N . PRO A 1 403 ? -9.051 6.278 35.062 1.00 33.22 403 PRO A N 1
ATOM 3071 C CA . PRO A 1 403 ? -8.403 6.328 36.362 1.00 33.22 403 PRO A CA 1
ATOM 3072 C C . PRO A 1 403 ? -7.307 7.395 36.291 1.00 33.22 403 PRO A C 1
ATOM 3074 O O . PRO A 1 403 ? -6.321 7.257 35.572 1.00 33.22 403 PRO A O 1
ATOM 3077 N N . THR A 1 404 ? -7.470 8.494 37.023 1.00 33.75 404 THR A N 1
ATOM 3078 C CA . THR A 1 404 ? -6.418 9.500 37.159 1.00 33.75 404 THR A CA 1
ATOM 3079 C C . THR A 1 404 ? -5.256 8.898 37.946 1.00 33.75 404 THR A C 1
ATOM 3081 O O . THR A 1 404 ? -5.240 8.967 39.177 1.00 33.75 404 THR A O 1
ATOM 3084 N N . HIS A 1 405 ? -4.258 8.334 37.271 1.00 33.00 405 HIS A N 1
ATOM 3085 C CA . HIS A 1 405 ? -2.956 8.118 37.891 1.00 33.00 405 HIS A CA 1
ATOM 3086 C C . HIS A 1 405 ? -2.196 9.450 37.921 1.00 33.00 405 HIS A C 1
ATOM 3088 O O . HIS A 1 405 ? -1.397 9.774 37.049 1.00 33.00 405 HIS A O 1
ATOM 3094 N N . ARG A 1 406 ? -2.448 10.241 38.973 1.00 35.50 406 ARG A N 1
ATOM 3095 C CA . ARG A 1 406 ? -1.437 11.168 39.491 1.00 35.50 406 ARG A CA 1
ATOM 3096 C C . ARG A 1 406 ? -0.336 10.319 40.126 1.00 35.50 406 ARG A C 1
ATOM 3098 O O . ARG A 1 406 ? -0.574 9.709 41.166 1.00 35.50 406 ARG A O 1
ATOM 3105 N N . ALA A 1 407 ? 0.845 10.296 39.523 1.00 31.55 407 ALA A N 1
ATOM 3106 C CA . ALA A 1 407 ? 2.072 9.936 40.220 1.00 31.55 407 ALA A CA 1
ATOM 3107 C C . ALA A 1 407 ? 2.882 11.221 40.437 1.00 31.55 407 ALA A C 1
ATOM 3109 O O . ALA A 1 407 ? 3.103 11.982 39.494 1.00 31.55 407 ALA A O 1
ATOM 3110 N N . ALA A 1 408 ? 3.198 11.475 41.707 1.00 31.84 408 ALA A N 1
ATOM 3111 C CA . ALA A 1 408 ? 4.117 12.503 42.180 1.00 31.84 408 ALA A CA 1
ATOM 3112 C C . ALA A 1 408 ? 5.575 12.098 41.940 1.00 31.84 408 ALA A C 1
ATOM 3114 O O . ALA A 1 408 ? 5.824 10.873 41.834 1.00 31.84 408 ALA A O 1
#